Protein AF-A0A7M1WCB2-F1 (afdb_monomer)

Foldseek 3Di:
DLVVQVQAPAQAFAEEEAELCFLVPCVVSNVRRHPHAYEYEEQPPVSLVNCCVVCVRHHYDNFAEALAWDKAKWWQKVVNLQIARQPDFDDDPVPVVMDTPDIDITTYHQPVVVPVVDDLVDQAYEYEASHNACQQVSLVSDDLVSVNSHFKYKYKYWPVCRRVDDPCSVVSSQVSCVQSQWHFSDWDDDPTIIITIIGRDVVVNVVVVVVVVVVVVVVVVVVVVVVVVVVVVVVVVVVVVVVVVVVVVVVVVVVVVVVVVVVVVVVVVVVVVVVVVVVVVVVVVVVVVVVVVVVVVVVVVVVVVVVVVVVVVVVVVVVVVVVVVVVVVVVVVVVVVVVVVVVVVVVVVVVVVVVVVVVVVVVVVVVVVVVVVVVVVVVVVVVVVVVVVVVVVVVVVVVVVVVVVVVVVVVVVVVVCVVVVVVVVVVCVVVVVVVVVVVVVVVVVVVPPPVVPVVVPVVPVVVDPPPDDDDDDDDDDDDD

InterPro domains:
  IPR029063 S-adenosyl-L-methionine-dependent methyltransferase superfamily [G3DSA:3.40.50.150] (11-193)
  IPR029063 S-adenosyl-L-methionine-dependent methyltransferase superfamily [SSF53335] (30-191)

Structure (mmCIF, N/CA/C/O backbone):
data_AF-A0A7M1WCB2-F1
#
_entry.id   AF-A0A7M1WCB2-F1
#
loop_
_atom_site.group_PDB
_atom_site.id
_atom_site.type_symbol
_atom_site.label_atom_id
_atom_site.label_alt_id
_atom_site.label_comp_id
_atom_site.label_asym_id
_atom_site.label_entity_id
_atom_site.label_seq_id
_atom_site.pdbx_PDB_ins_code
_atom_site.Cartn_x
_atom_site.Cartn_y
_atom_site.Cartn_z
_atom_site.occupancy
_atom_site.B_iso_or_equiv
_atom_site.auth_seq_id
_atom_site.auth_comp_id
_atom_site.auth_asym_id
_atom_site.auth_atom_id
_atom_site.pdbx_PDB_model_num
ATOM 1 N N . MET A 1 1 ? 41.230 10.958 -43.600 1.00 83.69 1 MET A N 1
ATOM 2 C CA . MET A 1 1 ? 41.034 9.611 -44.200 1.00 83.69 1 MET A CA 1
ATOM 3 C C . MET A 1 1 ? 42.133 8.576 -43.927 1.00 83.69 1 MET A C 1
ATOM 5 O O . MET A 1 1 ? 41.830 7.636 -43.214 1.00 83.69 1 MET A O 1
ATOM 9 N N . LYS A 1 2 ? 43.379 8.655 -44.444 1.00 84.19 2 LYS A N 1
ATOM 10 C CA . LYS A 1 2 ? 44.342 7.519 -44.316 1.00 84.19 2 LYS A CA 1
ATOM 11 C C . LYS A 1 2 ? 44.628 7.072 -42.867 1.00 84.19 2 LYS A C 1
ATOM 13 O O . LYS A 1 2 ? 44.807 5.882 -42.641 1.00 84.19 2 LYS A O 1
ATOM 18 N N . SER A 1 3 ? 44.628 7.998 -41.902 1.00 86.44 3 SER A N 1
ATOM 19 C CA . SER A 1 3 ? 44.681 7.669 -40.465 1.00 86.44 3 SER A CA 1
ATOM 20 C C . SER A 1 3 ? 43.478 6.818 -40.032 1.00 86.44 3 SER A C 1
ATOM 22 O O . SER A 1 3 ? 43.661 5.730 -39.499 1.00 86.44 3 SER A O 1
ATOM 24 N N . LEU A 1 4 ? 42.261 7.261 -40.366 1.00 86.50 4 LEU A N 1
ATOM 25 C CA . LEU A 1 4 ? 40.998 6.566 -40.085 1.00 86.50 4 LEU A CA 1
ATOM 26 C C . LEU A 1 4 ? 40.966 5.147 -40.662 1.00 86.50 4 LEU A C 1
ATOM 28 O O . LEU A 1 4 ? 40.614 4.217 -39.951 1.00 86.50 4 LEU A O 1
ATOM 32 N N . LEU A 1 5 ? 41.375 4.964 -41.923 1.00 87.50 5 LEU A N 1
ATOM 33 C CA . LEU A 1 5 ? 41.388 3.645 -42.572 1.00 87.50 5 LEU A CA 1
ATOM 34 C C . LEU A 1 5 ? 42.334 2.670 -41.851 1.00 87.50 5 LEU A C 1
ATOM 36 O O . LEU A 1 5 ? 41.931 1.558 -41.534 1.00 87.50 5 LEU A O 1
ATOM 40 N N . ASN A 1 6 ? 43.533 3.125 -41.460 1.00 87.19 6 ASN A N 1
ATOM 41 C CA . ASN A 1 6 ? 44.453 2.339 -40.623 1.00 87.19 6 ASN A CA 1
ATOM 42 C C . ASN A 1 6 ? 43.864 1.952 -39.243 1.00 87.19 6 ASN A C 1
ATOM 44 O O . ASN A 1 6 ? 44.466 1.139 -38.543 1.00 87.19 6 ASN A O 1
ATOM 48 N N . ARG A 1 7 ? 42.756 2.581 -38.823 1.00 86.50 7 ARG A N 1
ATOM 49 C CA . ARG A 1 7 ? 42.059 2.381 -37.542 1.00 86.50 7 ARG A CA 1
ATOM 50 C C . ARG A 1 7 ? 40.717 1.654 -37.703 1.00 86.50 7 ARG A C 1
ATOM 52 O O . ARG A 1 7 ? 40.064 1.394 -36.699 1.00 86.50 7 ARG A O 1
ATOM 59 N N . THR A 1 8 ? 40.289 1.309 -38.922 1.00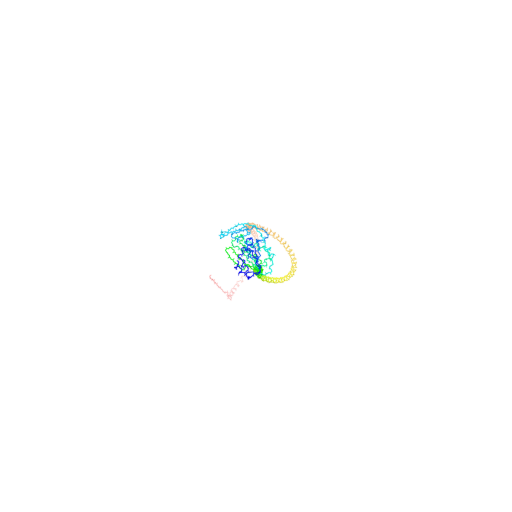 85.88 8 THR A N 1
ATOM 60 C CA . THR A 1 8 ? 39.124 0.429 -39.105 1.00 85.88 8 THR A CA 1
ATOM 61 C C . THR A 1 8 ? 39.501 -1.040 -38.872 1.00 85.88 8 THR A C 1
ATOM 63 O O . THR A 1 8 ? 40.645 -1.404 -39.145 1.00 85.88 8 THR A O 1
ATOM 66 N N . PRO A 1 9 ? 38.580 -1.900 -38.392 1.00 78.56 9 PRO A N 1
ATOM 67 C CA . PRO A 1 9 ? 38.897 -3.304 -38.104 1.00 78.56 9 PRO A CA 1
ATOM 68 C C . PRO A 1 9 ? 39.195 -4.140 -39.359 1.00 78.56 9 PRO A C 1
ATOM 70 O O . PRO A 1 9 ? 39.962 -5.099 -39.280 1.00 78.56 9 PRO A O 1
ATOM 73 N N . GLU A 1 10 ? 38.634 -3.772 -40.516 1.00 80.06 10 GLU A N 1
ATOM 74 C CA . GLU A 1 10 ? 38.854 -4.485 -41.776 1.00 80.06 10 GLU A CA 1
ATOM 75 C C . GLU A 1 10 ? 40.090 -3.982 -42.522 1.00 80.06 10 GLU A C 1
ATOM 77 O O . GLU A 1 10 ? 40.258 -2.785 -42.742 1.00 80.06 10 GLU A O 1
ATOM 82 N N . ASN A 1 11 ? 40.930 -4.914 -42.983 1.00 78.81 11 ASN A N 1
ATOM 83 C CA . ASN A 1 11 ? 42.156 -4.598 -43.731 1.00 78.81 11 ASN A CA 1
ATOM 84 C C . ASN A 1 11 ? 41.878 -4.104 -45.164 1.00 78.81 11 ASN A C 1
ATOM 86 O O . ASN A 1 11 ? 42.729 -3.442 -45.757 1.00 78.81 11 ASN A O 1
ATOM 90 N N . LYS A 1 12 ? 40.717 -4.460 -45.727 1.00 88.00 12 LYS A N 1
ATOM 91 C CA . LYS A 1 12 ? 40.179 -3.985 -47.007 1.00 88.00 12 LYS A CA 1
ATOM 92 C C . LYS A 1 12 ? 38.664 -4.168 -47.041 1.00 88.00 12 LYS A C 1
ATOM 94 O O . LYS A 1 12 ? 38.142 -5.105 -46.448 1.00 88.00 12 LYS A O 1
ATOM 99 N N . TYR A 1 13 ? 38.000 -3.327 -47.821 1.00 91.88 13 TYR A N 1
ATOM 100 C CA . TYR A 1 13 ? 36.584 -3.418 -48.156 1.00 91.88 13 TYR A CA 1
ATOM 101 C C . TYR A 1 13 ? 36.382 -3.972 -49.569 1.00 91.88 13 TYR A C 1
ATOM 103 O O . TYR A 1 13 ? 37.274 -3.920 -50.417 1.00 91.88 13 TYR A O 1
ATOM 111 N N . ALA A 1 14 ? 35.193 -4.493 -49.839 1.00 91.69 14 ALA A N 1
ATOM 112 C CA . ALA A 1 14 ? 34.794 -4.913 -51.174 1.00 91.69 14 ALA A CA 1
ATOM 113 C C . ALA A 1 14 ? 34.243 -3.737 -51.995 1.00 91.69 14 ALA A C 1
ATOM 115 O O . ALA A 1 14 ? 34.593 -3.594 -53.163 1.00 91.69 14 ALA A O 1
ATOM 116 N N . ASN A 1 15 ? 33.451 -2.852 -51.382 1.00 93.31 15 ASN A N 1
ATOM 117 C CA . ASN A 1 15 ? 33.035 -1.587 -51.988 1.00 93.31 15 ASN A CA 1
ATOM 118 C C . ASN A 1 15 ? 33.140 -0.432 -50.982 1.00 93.31 15 ASN A C 1
ATOM 120 O O . ASN A 1 15 ? 32.948 -0.614 -49.776 1.00 93.31 15 ASN A O 1
ATOM 124 N N . ILE A 1 16 ? 33.408 0.770 -51.496 1.00 95.19 16 ILE A N 1
ATOM 125 C CA . ILE A 1 16 ? 33.464 2.018 -50.729 1.00 95.19 16 ILE A CA 1
ATOM 126 C C . ILE A 1 16 ? 32.506 3.035 -51.356 1.00 95.19 16 ILE A C 1
ATOM 128 O O . ILE A 1 16 ? 32.664 3.400 -52.521 1.00 95.19 16 ILE A O 1
ATOM 132 N N . VAL A 1 17 ? 31.567 3.551 -50.565 1.00 96.12 17 VAL A N 1
ATOM 133 C CA . VAL A 1 17 ? 30.738 4.716 -50.908 1.00 96.12 17 VAL A CA 1
ATOM 134 C C . VAL A 1 17 ? 31.253 5.923 -50.126 1.00 96.12 17 VAL A C 1
ATOM 136 O O . VAL A 1 17 ? 31.376 5.840 -48.910 1.00 96.12 17 VAL A O 1
ATOM 139 N N . TYR A 1 18 ? 31.543 7.045 -50.789 1.00 96.56 18 TYR A N 1
ATOM 140 C CA . TYR A 1 18 ? 32.003 8.278 -50.134 1.00 96.56 18 TYR A CA 1
ATOM 141 C C . TYR A 1 18 ? 31.207 9.501 -50.599 1.00 96.56 18 TYR A C 1
ATOM 143 O O . TYR A 1 18 ? 31.351 9.965 -51.734 1.00 96.56 18 TYR A O 1
ATOM 151 N N . ALA A 1 19 ? 30.376 10.034 -49.705 1.00 96.06 19 ALA A N 1
ATOM 152 C CA . ALA A 1 19 ? 29.659 11.287 -49.895 1.00 96.06 19 ALA A CA 1
ATOM 153 C C . ALA A 1 19 ? 30.433 12.460 -49.275 1.00 96.06 19 ALA A C 1
ATOM 155 O O . ALA A 1 19 ? 30.872 12.370 -48.127 1.00 96.06 19 ALA A O 1
ATOM 156 N N . GLY A 1 20 ? 30.596 13.546 -50.035 1.00 93.44 20 GLY A N 1
ATOM 157 C CA . GLY A 1 20 ? 31.467 14.668 -49.663 1.00 93.44 20 GLY A CA 1
ATOM 158 C C . GLY A 1 20 ? 32.949 14.401 -49.953 1.00 93.44 20 GLY A C 1
ATOM 159 O O . GLY A 1 20 ? 33.817 14.706 -49.139 1.00 93.44 20 GLY A O 1
ATOM 160 N N . VAL A 1 21 ? 33.258 13.792 -51.105 1.00 93.00 21 VAL A N 1
ATOM 161 C CA . VAL A 1 21 ? 34.646 13.492 -51.518 1.00 93.00 21 VAL A CA 1
ATOM 162 C C . VAL A 1 21 ? 35.454 14.749 -51.889 1.00 93.00 21 VAL A C 1
ATOM 164 O O . VAL A 1 21 ? 36.690 14.706 -51.951 1.00 93.00 21 VAL A O 1
ATOM 167 N N . GLY A 1 22 ? 34.779 15.869 -52.163 1.00 90.31 22 GLY A N 1
ATOM 168 C CA . GLY A 1 22 ? 35.385 17.121 -52.586 1.00 90.31 22 GLY A CA 1
ATOM 169 C C . GLY A 1 22 ? 36.296 16.921 -53.795 1.00 90.31 22 GLY A C 1
ATOM 170 O O . GLY A 1 22 ? 35.914 16.353 -54.817 1.00 90.31 22 GLY A O 1
ATOM 171 N N . LYS A 1 23 ? 37.549 17.369 -53.673 1.00 88.94 23 LYS A N 1
ATOM 172 C CA . LYS A 1 23 ? 38.548 17.339 -54.757 1.00 88.94 23 LYS A CA 1
ATOM 173 C C . LYS A 1 23 ? 39.248 15.989 -54.945 1.00 88.94 23 LYS A C 1
ATOM 175 O O . LYS A 1 23 ? 40.128 15.892 -55.795 1.00 88.94 23 LYS A O 1
ATOM 180 N N . GLY A 1 24 ? 38.874 14.953 -54.189 1.00 87.69 24 GLY A N 1
ATOM 181 C CA . GLY A 1 24 ? 39.458 13.613 -54.330 1.00 87.69 24 GLY A CA 1
ATOM 182 C C . GLY A 1 24 ? 40.761 13.376 -53.578 1.00 87.69 24 GLY A C 1
ATOM 183 O O . GLY A 1 24 ? 41.376 12.333 -53.772 1.00 87.69 24 GLY A O 1
ATOM 184 N N . GLU A 1 25 ? 41.171 14.289 -52.697 1.00 87.94 25 GLU A N 1
ATOM 185 C CA . GLU A 1 25 ? 42.447 14.236 -51.959 1.00 87.94 25 GLU A CA 1
ATOM 186 C C . GLU A 1 25 ? 42.643 12.919 -51.175 1.00 87.94 25 GLU A C 1
ATOM 188 O O . GLU A 1 25 ? 43.765 12.468 -50.954 1.00 87.94 25 GLU A O 1
ATOM 193 N N . ASN A 1 26 ? 41.537 12.260 -50.816 1.00 88.94 26 ASN A N 1
ATOM 194 C CA . ASN A 1 26 ? 41.500 10.987 -50.103 1.00 88.94 26 ASN A CA 1
ATOM 195 C C . ASN A 1 26 ? 41.405 9.732 -51.008 1.00 88.94 26 ASN A C 1
ATOM 197 O O . ASN A 1 26 ? 41.529 8.620 -50.494 1.00 88.94 26 ASN A O 1
ATOM 201 N N . LEU A 1 27 ? 41.194 9.850 -52.328 1.00 90.56 27 LEU A N 1
ATOM 202 C CA . LEU A 1 27 ? 40.905 8.693 -53.199 1.00 90.56 27 LEU A CA 1
ATOM 203 C C . LEU A 1 27 ? 42.080 7.724 -53.343 1.00 90.56 27 LEU A C 1
ATOM 205 O O . LEU A 1 27 ? 41.883 6.516 -53.244 1.00 90.56 27 LEU A O 1
ATOM 209 N N . GLU A 1 28 ? 43.306 8.227 -53.484 1.00 90.12 28 GLU A N 1
ATOM 210 C CA . GLU A 1 28 ? 44.510 7.379 -53.516 1.00 90.12 28 GLU A CA 1
ATOM 211 C C . GLU A 1 28 ? 44.771 6.664 -52.176 1.00 90.12 28 GLU A C 1
ATOM 213 O O . GLU A 1 28 ? 45.476 5.658 -52.139 1.00 90.12 28 GLU A O 1
ATOM 218 N N . ALA A 1 29 ? 44.171 7.125 -51.070 1.00 90.06 29 ALA A N 1
ATOM 219 C CA . ALA A 1 29 ? 44.129 6.346 -49.835 1.00 90.06 29 ALA A CA 1
ATOM 220 C C . ALA A 1 29 ? 43.054 5.250 -49.909 1.00 90.06 29 ALA A C 1
ATOM 222 O O . ALA A 1 29 ? 43.364 4.096 -49.634 1.00 90.06 29 ALA A O 1
ATOM 223 N N . LEU A 1 30 ? 41.825 5.579 -50.325 1.00 91.50 30 LEU A N 1
ATOM 224 C CA . LEU A 1 30 ? 40.706 4.626 -50.408 1.00 91.50 30 LEU A CA 1
ATOM 225 C C . LEU A 1 30 ? 40.992 3.460 -51.376 1.00 91.50 30 LEU A C 1
ATOM 227 O O . LEU A 1 30 ? 40.665 2.319 -51.064 1.00 91.50 30 LEU A O 1
ATOM 231 N N . LYS A 1 31 ? 41.703 3.709 -52.484 1.00 91.44 31 LYS A N 1
ATOM 232 C CA . LYS A 1 31 ? 42.177 2.677 -53.431 1.00 91.44 31 LYS A CA 1
ATOM 233 C C . LYS A 1 31 ? 43.058 1.592 -52.810 1.00 91.44 31 LYS A C 1
ATOM 235 O O . LYS A 1 31 ? 43.075 0.472 -53.306 1.00 91.44 31 LYS A O 1
ATOM 240 N N . LEU A 1 32 ? 43.795 1.901 -51.741 1.00 91.25 32 LEU A N 1
ATOM 241 C CA . LEU A 1 32 ? 44.626 0.914 -51.038 1.00 91.25 32 LEU A CA 1
ATOM 242 C C . LEU A 1 32 ? 43.799 0.004 -50.113 1.00 91.25 32 LEU A C 1
ATOM 244 O O . LEU A 1 32 ? 44.285 -1.053 -49.716 1.00 91.25 32 LEU A O 1
ATOM 248 N N . TRP A 1 33 ? 42.566 0.413 -49.794 1.00 90.44 33 TRP A N 1
ATOM 249 C CA . TRP A 1 33 ? 41.659 -0.219 -48.831 1.00 90.44 33 TRP A CA 1
ATOM 250 C C . TRP A 1 33 ? 40.388 -0.784 -49.486 1.00 90.44 33 TRP A C 1
ATOM 252 O O . TRP A 1 33 ? 39.437 -1.102 -48.779 1.00 90.44 33 TRP A O 1
ATOM 262 N N . THR A 1 34 ? 40.362 -0.948 -50.813 1.00 89.69 34 THR A N 1
ATOM 263 C CA . THR A 1 34 ? 39.289 -1.651 -51.537 1.00 89.69 34 THR A CA 1
ATOM 264 C C . THR A 1 34 ? 39.845 -2.742 -52.457 1.00 89.69 34 THR A C 1
ATOM 266 O O . THR A 1 34 ? 40.993 -2.659 -52.903 1.00 89.69 34 THR A O 1
ATOM 269 N N . GLU A 1 35 ? 39.040 -3.762 -52.754 1.00 86.31 35 GLU A N 1
ATOM 270 C CA . GLU A 1 35 ? 39.272 -4.709 -53.863 1.00 86.31 35 GLU A CA 1
ATOM 271 C C . GLU A 1 35 ? 38.233 -4.595 -54.992 1.00 86.31 35 GLU A C 1
ATOM 273 O O . GLU A 1 35 ? 38.437 -5.163 -56.064 1.00 86.31 35 GLU A O 1
ATOM 278 N N . GLY A 1 36 ? 37.158 -3.831 -54.780 1.00 87.25 36 GLY A N 1
ATOM 279 C CA . GLY A 1 36 ? 36.105 -3.565 -55.760 1.00 87.25 36 GLY A CA 1
ATOM 280 C C . GLY A 1 36 ? 35.774 -2.075 -55.867 1.00 87.25 36 GLY A C 1
ATOM 281 O O . GLY A 1 36 ? 36.668 -1.224 -55.879 1.00 87.25 36 GLY A O 1
ATOM 282 N N . ASN A 1 37 ? 34.491 -1.739 -56.013 1.00 90.75 37 ASN A N 1
ATOM 283 C CA . ASN A 1 37 ? 34.085 -0.427 -56.517 1.00 90.75 37 ASN A CA 1
ATOM 284 C C . ASN A 1 37 ? 34.327 0.706 -55.509 1.00 90.75 37 ASN A C 1
ATOM 286 O O . ASN A 1 37 ? 34.025 0.581 -54.322 1.00 90.75 37 ASN A O 1
ATOM 290 N N . ILE A 1 38 ? 34.775 1.859 -56.013 1.00 94.62 38 ILE A N 1
ATOM 291 C CA . ILE A 1 38 ? 34.634 3.139 -55.313 1.00 94.62 38 ILE A CA 1
ATOM 292 C C . ILE A 1 38 ? 33.509 3.919 -55.993 1.00 94.62 38 ILE A C 1
ATOM 294 O O . ILE A 1 38 ? 33.492 4.094 -57.215 1.00 94.62 38 ILE A O 1
ATOM 298 N N . ILE A 1 39 ? 32.575 4.395 -55.181 1.00 95.19 39 ILE A N 1
ATOM 299 C CA . ILE A 1 39 ? 31.424 5.204 -55.568 1.00 95.19 39 ILE A CA 1
ATOM 300 C C . ILE A 1 39 ? 31.559 6.522 -54.813 1.00 95.19 39 ILE A C 1
ATOM 302 O O . ILE A 1 39 ? 31.762 6.512 -53.599 1.00 95.19 39 ILE A O 1
ATOM 306 N N . THR A 1 40 ? 31.456 7.662 -55.494 1.00 95.81 40 THR A N 1
ATOM 307 C CA . THR A 1 40 ? 31.511 8.963 -54.809 1.00 95.81 40 THR A CA 1
ATOM 308 C C . THR A 1 40 ? 30.333 9.845 -55.159 1.00 95.81 40 THR A C 1
ATOM 310 O O . THR A 1 40 ? 29.866 9.839 -56.298 1.00 95.81 40 THR A O 1
ATOM 313 N N . ILE A 1 41 ? 29.914 10.660 -54.198 1.00 95.88 41 ILE A N 1
ATOM 314 C CA . ILE A 1 41 ? 28.772 11.564 -54.312 1.00 95.88 41 ILE A CA 1
ATOM 315 C C . ILE A 1 41 ? 29.254 12.959 -53.910 1.00 95.88 41 ILE A C 1
ATOM 317 O O . ILE A 1 41 ? 29.714 13.146 -52.782 1.00 95.88 41 ILE A O 1
ATOM 321 N N . ASP A 1 42 ? 29.210 13.917 -54.836 1.00 94.94 42 ASP A N 1
ATOM 322 C CA . ASP A 1 42 ? 29.576 15.311 -54.560 1.00 94.94 42 ASP A CA 1
ATOM 323 C C . ASP A 1 42 ? 28.887 16.282 -55.543 1.00 94.94 42 ASP A C 1
ATOM 325 O O . ASP A 1 42 ? 28.973 16.061 -56.758 1.00 94.94 42 ASP A O 1
ATOM 329 N N . PRO A 1 43 ? 28.230 17.360 -55.072 1.00 94.81 43 PRO A N 1
ATOM 330 C CA . PRO A 1 43 ? 27.548 18.318 -55.943 1.00 94.81 43 PRO A CA 1
ATOM 331 C C . PRO A 1 43 ? 28.499 19.250 -56.708 1.00 94.81 43 PRO A C 1
ATOM 333 O O . PRO A 1 43 ? 28.083 19.871 -57.687 1.00 94.81 43 PRO A O 1
ATOM 336 N N . ASN A 1 44 ? 29.772 19.375 -56.312 1.00 91.50 44 ASN A N 1
ATOM 337 C CA . ASN A 1 44 ? 30.704 20.307 -56.941 1.00 91.50 44 ASN A CA 1
ATOM 338 C C . ASN A 1 44 ? 31.060 19.841 -58.363 1.00 91.50 44 ASN A C 1
ATOM 340 O O . ASN A 1 44 ? 31.958 19.024 -58.584 1.00 91.50 44 ASN A O 1
ATOM 344 N N . ILE A 1 45 ? 30.377 20.418 -59.355 1.00 89.69 45 ILE A N 1
ATOM 345 C CA . ILE A 1 45 ? 30.541 20.114 -60.783 1.00 89.69 45 ILE A CA 1
ATOM 346 C C . ILE A 1 45 ? 32.006 20.243 -61.233 1.00 89.69 45 ILE A C 1
ATOM 348 O O . ILE A 1 45 ? 32.457 19.464 -62.074 1.00 89.69 45 ILE A O 1
ATOM 352 N N . GLN A 1 46 ? 32.781 21.189 -60.689 1.00 88.00 46 GLN A N 1
ATOM 353 C CA . GLN A 1 46 ? 34.186 21.366 -61.073 1.00 88.00 46 GLN A CA 1
ATOM 354 C C . GLN A 1 46 ? 35.064 20.240 -60.518 1.00 88.00 46 GLN A C 1
ATOM 356 O O . GLN A 1 46 ? 35.845 19.649 -61.268 1.00 88.00 46 GLN A O 1
ATOM 361 N N . ALA A 1 47 ? 34.890 19.899 -59.239 1.00 88.19 47 ALA A N 1
ATOM 362 C CA . ALA A 1 47 ? 35.591 18.789 -58.606 1.00 88.19 47 ALA A CA 1
ATOM 363 C C . ALA A 1 47 ? 35.205 17.447 -59.249 1.00 88.19 47 ALA A C 1
ATOM 365 O O . ALA A 1 47 ? 36.080 16.708 -59.689 1.00 88.19 47 ALA A O 1
ATOM 366 N N . SER A 1 48 ? 33.910 17.179 -59.436 1.00 88.75 48 SER A N 1
ATOM 367 C CA . SER A 1 48 ? 33.400 15.956 -60.068 1.00 88.75 48 SER A CA 1
ATOM 368 C C . SER A 1 48 ? 33.901 15.776 -61.515 1.00 88.75 48 SER A C 1
ATOM 370 O O . SER A 1 48 ? 34.220 14.662 -61.931 1.00 88.75 48 SER A O 1
ATOM 372 N N . ASN A 1 49 ? 34.068 16.861 -62.284 1.00 90.19 49 ASN A N 1
ATOM 373 C CA . ASN A 1 49 ? 34.683 16.807 -63.620 1.00 90.19 49 ASN A CA 1
ATOM 374 C C . ASN A 1 49 ? 36.208 16.603 -63.601 1.00 90.19 49 ASN A C 1
ATOM 376 O O . ASN A 1 49 ? 36.752 16.045 -64.555 1.00 90.19 49 ASN A O 1
ATOM 380 N N . LEU A 1 50 ? 36.909 17.060 -62.561 1.00 89.94 50 LEU A N 1
ATOM 381 C CA . LEU A 1 50 ? 38.338 16.797 -62.364 1.00 89.94 50 LEU A CA 1
ATOM 382 C C . LEU A 1 50 ? 38.554 15.330 -61.962 1.00 89.94 50 LEU A C 1
ATOM 384 O O . LEU A 1 50 ? 39.352 14.630 -62.583 1.00 89.94 50 LEU A O 1
ATOM 388 N N . LEU A 1 51 ? 37.757 14.849 -61.008 1.00 90.62 51 LEU A N 1
ATOM 389 C CA . LEU A 1 51 ? 37.683 13.461 -60.562 1.00 90.62 51 LEU A CA 1
ATOM 390 C C . LEU A 1 51 ? 37.502 12.485 -61.735 1.00 90.62 51 LEU A C 1
ATOM 392 O O . LEU A 1 51 ? 38.388 11.673 -61.995 1.00 90.62 51 LEU A O 1
ATOM 396 N N . LYS A 1 52 ? 36.445 12.664 -62.542 1.00 91.69 52 LYS A N 1
ATOM 397 C CA . LYS A 1 52 ? 36.140 11.841 -63.735 1.00 91.69 52 LYS A CA 1
ATOM 398 C C . LYS A 1 52 ? 37.255 11.796 -64.795 1.00 91.69 52 LYS A C 1
ATOM 400 O O . LYS A 1 52 ? 37.225 10.926 -65.661 1.00 91.69 52 LYS A O 1
ATOM 405 N N . ARG A 1 53 ? 38.225 12.722 -64.764 1.00 90.75 53 ARG A N 1
ATOM 406 C CA . ARG A 1 53 ? 39.387 12.746 -65.677 1.00 90.75 53 ARG A CA 1
ATOM 407 C C . ARG A 1 53 ? 40.620 12.050 -65.108 1.00 90.75 53 ARG A C 1
ATOM 409 O O . ARG A 1 53 ? 41.401 11.510 -65.886 1.00 90.75 53 ARG A O 1
ATOM 416 N N . HIS A 1 54 ? 40.819 12.096 -63.792 1.00 91.25 54 HIS A N 1
ATOM 417 C CA . HIS A 1 54 ? 41.979 11.489 -63.131 1.00 91.25 54 HIS A CA 1
ATOM 418 C C . HIS A 1 54 ? 41.710 10.066 -62.631 1.00 91.25 54 HIS A C 1
ATOM 420 O O . HIS A 1 54 ? 42.653 9.283 -62.520 1.00 91.25 54 HIS A O 1
ATOM 426 N N . HIS A 1 55 ? 40.446 9.734 -62.360 1.00 91.75 55 HIS A N 1
ATOM 427 C CA . HIS A 1 55 ? 40.007 8.462 -61.787 1.00 91.75 55 HIS A CA 1
ATOM 428 C C . HIS A 1 55 ? 38.794 7.885 -62.552 1.00 91.75 55 HIS A C 1
ATOM 430 O O . HIS A 1 55 ? 37.728 7.696 -61.967 1.00 91.75 55 HIS A O 1
ATOM 436 N N . PRO A 1 56 ? 38.900 7.635 -63.876 1.00 90.75 56 PRO A N 1
ATOM 437 C CA . PRO A 1 56 ? 37.796 7.104 -64.688 1.00 90.75 56 PRO A CA 1
ATOM 438 C C . PRO A 1 56 ? 37.284 5.723 -64.232 1.00 90.75 56 PRO A C 1
ATOM 440 O O . PRO A 1 56 ? 36.204 5.308 -64.643 1.00 90.75 56 PRO A O 1
ATOM 443 N N . GLU A 1 57 ? 38.042 5.015 -63.394 1.00 90.50 57 GLU A N 1
ATOM 444 C CA . GLU A 1 57 ? 37.664 3.767 -62.725 1.00 90.50 57 GLU A CA 1
ATOM 445 C C . GLU A 1 57 ? 36.679 3.937 -61.548 1.00 90.50 57 GLU A C 1
ATOM 447 O O . GLU A 1 57 ? 36.156 2.945 -61.047 1.00 90.50 57 GLU A O 1
ATOM 452 N N . VAL A 1 58 ? 36.417 5.169 -61.096 1.00 93.00 58 VAL A N 1
ATOM 453 C CA . VAL A 1 58 ? 35.563 5.474 -59.935 1.00 93.00 58 VAL A CA 1
ATOM 454 C C . VAL A 1 58 ? 34.195 6.002 -60.394 1.00 93.00 58 VAL A C 1
ATOM 456 O O . VAL A 1 58 ? 34.101 6.915 -61.219 1.00 93.00 58 VAL A O 1
ATOM 459 N N . LYS A 1 59 ? 33.093 5.457 -59.851 1.00 93.12 59 LYS A N 1
ATOM 460 C CA . LYS A 1 59 ? 31.727 5.856 -60.246 1.00 93.12 59 LYS A CA 1
ATOM 461 C C . LYS A 1 59 ? 31.307 7.133 -59.505 1.00 93.12 59 LYS A C 1
ATOM 463 O O . LYS A 1 59 ? 30.794 7.098 -58.389 1.00 93.12 59 LYS A O 1
ATOM 468 N N . HIS A 1 60 ? 31.557 8.274 -60.147 1.00 93.69 60 HIS A N 1
ATOM 469 C CA . HIS A 1 60 ? 31.313 9.615 -59.610 1.00 93.69 60 HIS A CA 1
ATOM 470 C C . HIS A 1 60 ? 29.911 10.166 -59.961 1.00 93.69 60 HIS A C 1
ATOM 472 O O . HIS A 1 60 ? 29.661 10.571 -61.104 1.00 93.69 60 HIS A O 1
ATOM 478 N N . TYR A 1 61 ? 29.024 10.276 -58.971 1.00 94.44 61 TYR A N 1
ATOM 479 C CA . TYR A 1 61 ? 27.763 11.020 -59.068 1.00 94.44 61 TYR A CA 1
ATOM 480 C C . TYR A 1 61 ? 27.991 12.515 -58.783 1.00 94.44 61 TYR A C 1
ATOM 482 O O . TYR A 1 61 ? 28.751 12.874 -57.884 1.00 94.44 61 TYR A O 1
ATOM 490 N N . THR A 1 62 ? 27.349 13.387 -59.568 1.00 95.56 62 THR A N 1
ATOM 491 C CA . THR A 1 62 ? 27.469 14.857 -59.465 1.00 95.56 62 THR A CA 1
ATOM 492 C C . THR A 1 62 ? 26.178 15.451 -58.896 1.00 95.56 62 THR A C 1
ATOM 494 O O . THR A 1 62 ? 25.464 16.166 -59.589 1.00 95.56 62 THR A O 1
ATOM 497 N N . VAL A 1 63 ? 25.844 15.062 -57.665 1.00 95.81 63 VAL A N 1
ATOM 498 C CA . VAL A 1 63 ? 24.594 15.399 -56.958 1.00 95.81 63 VAL A CA 1
ATOM 499 C C . VAL A 1 63 ? 24.901 15.650 -55.482 1.00 95.81 63 VAL A C 1
ATOM 501 O O . VAL A 1 63 ? 25.891 15.122 -54.967 1.00 95.81 63 VAL A O 1
ATOM 504 N N . ALA A 1 64 ? 24.059 16.415 -54.788 1.00 95.62 64 ALA A N 1
ATOM 505 C CA . ALA A 1 64 ? 24.114 16.485 -53.329 1.00 95.62 64 ALA A CA 1
ATOM 506 C C . ALA A 1 64 ? 23.370 15.294 -52.701 1.00 95.62 64 ALA A C 1
ATOM 508 O O . ALA A 1 64 ? 22.403 14.783 -53.269 1.00 95.62 64 ALA A O 1
ATOM 509 N N . LEU A 1 65 ? 23.820 14.858 -51.522 1.00 95.81 65 LEU A N 1
ATOM 510 C CA . LEU A 1 65 ? 23.168 13.789 -50.767 1.00 95.81 65 LEU A CA 1
ATOM 511 C C . LEU A 1 65 ? 22.132 14.381 -49.806 1.00 95.81 65 LEU A C 1
ATOM 513 O O . LEU A 1 65 ? 22.449 15.286 -49.036 1.00 95.81 65 LEU A O 1
ATOM 517 N N . SER A 1 66 ? 20.907 13.868 -49.858 1.00 95.31 66 SER A N 1
ATOM 518 C CA . SER A 1 66 ? 19.740 14.408 -49.154 1.00 95.31 66 SER A CA 1
ATOM 519 C C . SER A 1 66 ? 18.867 13.296 -48.555 1.00 95.31 66 SER A C 1
ATOM 521 O O . SER A 1 66 ? 19.127 12.102 -48.720 1.00 95.31 66 SER A O 1
ATOM 523 N N . VAL A 1 67 ? 17.799 13.690 -47.856 1.00 93.75 67 VAL A N 1
ATOM 524 C CA . VAL A 1 67 ? 16.725 12.776 -47.423 1.00 93.75 67 VAL A CA 1
ATOM 525 C C . VAL A 1 67 ? 15.906 12.286 -48.624 1.00 93.75 67 VAL A C 1
ATOM 527 O O . VAL A 1 67 ? 15.598 11.100 -48.705 1.00 93.75 67 VAL A O 1
ATOM 530 N N . GLU A 1 68 ? 15.597 13.180 -49.570 1.00 92.88 68 GLU A N 1
ATOM 531 C CA . GLU A 1 68 ? 14.709 12.929 -50.714 1.00 92.88 68 GLU A CA 1
ATOM 532 C C . GLU A 1 68 ? 15.336 13.376 -52.047 1.00 92.88 68 GLU A C 1
ATOM 534 O O . GLU A 1 68 ? 16.100 14.346 -52.105 1.00 92.88 68 GLU A O 1
ATOM 539 N N . ASP A 1 69 ? 14.996 12.666 -53.123 1.00 95.81 69 ASP A N 1
ATOM 540 C CA . ASP A 1 69 ? 15.368 12.991 -54.503 1.00 95.81 69 ASP A CA 1
ATOM 541 C C . ASP A 1 69 ? 14.664 14.268 -54.993 1.00 95.81 69 ASP A C 1
ATOM 543 O O . ASP A 1 69 ? 13.452 14.412 -54.832 1.00 95.81 69 ASP A O 1
ATOM 547 N N . GLY A 1 70 ? 15.398 15.180 -55.638 1.00 96.00 70 GLY A N 1
ATOM 548 C CA . GLY A 1 70 ? 14.835 16.442 -56.119 1.00 96.00 70 GLY A CA 1
ATOM 549 C C . GLY A 1 70 ? 15.881 17.472 -56.543 1.00 96.00 70 GLY A C 1
ATOM 550 O O . GLY A 1 70 ? 16.907 17.139 -57.134 1.00 96.00 70 GLY A O 1
ATOM 551 N N . GLU A 1 71 ? 15.592 18.737 -56.251 1.00 96.31 71 GLU A N 1
ATOM 552 C CA . GLU A 1 71 ? 16.458 19.892 -56.495 1.00 96.31 71 GLU A CA 1
ATOM 553 C C . GLU A 1 71 ? 16.376 20.813 -55.267 1.00 96.31 71 GLU A C 1
ATOM 555 O O . GLU A 1 71 ? 15.278 21.063 -54.761 1.00 96.31 71 GLU A O 1
ATOM 560 N N . GLN A 1 72 ? 17.518 21.268 -54.745 1.00 96.06 72 GLN A N 1
ATOM 561 C CA . GLN A 1 72 ? 17.596 22.101 -53.533 1.00 96.06 72 GLN A CA 1
ATOM 562 C C . GLN A 1 72 ? 18.686 23.171 -53.667 1.00 96.06 72 GLN A C 1
ATOM 564 O O . GLN A 1 72 ? 19.632 23.011 -54.441 1.00 96.06 72 GLN A O 1
ATOM 569 N N . ASP A 1 73 ? 18.568 24.246 -52.885 1.00 96.25 73 ASP A N 1
ATOM 570 C CA . ASP A 1 73 ? 19.603 25.274 -52.772 1.00 96.25 73 ASP A CA 1
ATOM 571 C C . ASP A 1 73 ? 20.847 24.716 -52.061 1.00 96.25 73 ASP A C 1
ATOM 573 O O . ASP A 1 73 ? 20.792 24.264 -50.917 1.00 96.25 73 ASP A O 1
ATOM 577 N N . PHE A 1 74 ? 21.991 24.779 -52.739 1.00 95.56 74 PHE A N 1
ATOM 578 C CA . PHE A 1 74 ? 23.307 24.465 -52.196 1.00 95.56 74 PHE A CA 1
ATOM 579 C C . PHE A 1 74 ? 24.111 25.747 -51.997 1.00 95.56 74 PHE A C 1
ATOM 581 O O . PHE A 1 74 ? 24.191 26.606 -52.881 1.00 95.56 74 PHE A O 1
ATOM 588 N N . TYR A 1 75 ? 24.720 25.870 -50.824 1.00 95.44 75 TYR A N 1
ATOM 589 C CA . TYR A 1 75 ? 25.413 27.064 -50.368 1.00 95.44 75 TYR A CA 1
ATOM 590 C C . TYR A 1 75 ? 26.920 26.838 -50.513 1.00 95.44 75 TYR A C 1
ATOM 592 O O . TYR A 1 75 ? 27.537 26.124 -49.721 1.00 95.44 75 TYR A O 1
ATOM 600 N N . ASP A 1 76 ? 27.521 27.423 -51.551 1.00 93.06 76 ASP A N 1
ATOM 601 C CA . ASP A 1 76 ? 28.948 27.286 -51.837 1.00 93.06 76 ASP A CA 1
ATOM 602 C C . ASP A 1 76 ? 29.775 28.204 -50.947 1.00 93.06 76 ASP A C 1
ATOM 604 O O . ASP A 1 76 ? 29.743 29.427 -51.103 1.00 93.06 76 ASP A O 1
ATOM 608 N N . TYR A 1 77 ? 30.609 27.633 -50.087 1.00 93.00 77 TYR A N 1
ATOM 609 C CA . TYR A 1 77 ? 31.524 28.400 -49.253 1.00 93.00 77 TYR A CA 1
ATOM 610 C C . TYR A 1 77 ? 32.949 28.457 -49.826 1.00 93.00 77 TYR A C 1
ATOM 612 O O . TYR A 1 77 ? 33.377 27.723 -50.726 1.00 93.00 77 TYR A O 1
ATOM 620 N N . TRP A 1 78 ? 33.716 29.403 -49.298 1.00 89.94 78 TRP A N 1
ATOM 621 C CA . TRP A 1 78 ? 35.166 29.324 -49.229 1.00 89.94 78 TRP A CA 1
ATOM 622 C C . TRP A 1 78 ? 35.567 29.033 -47.775 1.00 89.94 78 TRP A C 1
ATOM 624 O O . TRP A 1 78 ? 35.026 29.702 -46.898 1.00 89.94 78 TRP A O 1
ATOM 634 N N . PRO A 1 79 ? 36.508 28.106 -47.501 1.00 89.75 79 PRO A N 1
ATOM 635 C CA . PRO A 1 79 ? 36.913 27.005 -48.381 1.00 89.75 79 PRO A CA 1
ATOM 636 C C . PRO A 1 79 ? 35.717 26.127 -48.796 1.00 89.75 79 PRO A C 1
ATOM 638 O O . PRO A 1 79 ? 34.705 26.070 -48.107 1.00 89.75 79 PRO A O 1
ATOM 641 N N . GLU A 1 80 ? 35.848 25.427 -49.926 1.00 88.69 80 GLU A N 1
ATOM 642 C CA . GLU A 1 80 ? 34.784 24.560 -50.483 1.00 88.69 80 GLU A CA 1
ATOM 643 C C . GLU A 1 80 ? 34.408 23.388 -49.563 1.00 88.69 80 GLU A C 1
ATOM 645 O O . GLU A 1 80 ? 33.327 22.829 -49.690 1.00 88.69 80 GLU A O 1
ATOM 650 N N . SER A 1 81 ? 35.271 23.042 -48.604 1.00 87.75 81 SER A N 1
ATOM 651 C CA . SER A 1 81 ? 34.996 22.035 -47.576 1.00 87.75 81 SER A CA 1
ATOM 652 C C . SER A 1 81 ? 33.899 22.440 -46.586 1.00 87.75 81 SER A C 1
ATOM 654 O O . SER A 1 81 ? 33.515 21.608 -45.781 1.00 87.75 81 SER A O 1
ATOM 656 N N . LEU A 1 82 ? 33.410 23.686 -46.620 1.00 91.25 82 LEU A N 1
ATOM 657 C CA . LEU A 1 82 ? 32.289 24.167 -45.800 1.00 91.25 82 LEU A CA 1
ATOM 658 C C . LEU A 1 82 ? 30.966 24.256 -46.585 1.00 91.25 82 LEU A C 1
ATOM 660 O O . LEU A 1 82 ? 29.963 24.690 -46.023 1.00 91.25 82 LEU A O 1
ATOM 664 N N . SER A 1 83 ? 30.951 23.905 -47.878 1.00 93.38 83 SER A N 1
ATOM 665 C CA . SER A 1 83 ? 29.732 23.968 -48.692 1.00 93.38 83 SER A CA 1
ATOM 666 C C . SER A 1 83 ? 28.704 22.924 -48.240 1.00 93.38 83 SER A C 1
ATOM 668 O O . SER A 1 83 ? 29.068 21.787 -47.935 1.00 93.38 83 SER A O 1
ATOM 670 N N . THR A 1 84 ? 27.425 23.300 -48.184 1.00 94.69 84 THR A N 1
ATOM 671 C CA . THR A 1 84 ? 26.358 22.498 -47.554 1.00 94.69 84 THR A CA 1
ATOM 672 C C . THR A 1 84 ? 24.983 22.786 -48.174 1.00 94.69 84 THR A C 1
ATOM 674 O O . THR A 1 84 ? 24.800 23.792 -48.855 1.00 94.69 84 THR A O 1
ATOM 677 N N . LEU A 1 85 ? 24.008 21.906 -47.923 1.00 94.88 85 LEU A N 1
ATOM 678 C CA . LEU A 1 85 ? 22.577 22.143 -48.172 1.00 94.88 85 LEU A CA 1
ATOM 679 C C . LEU A 1 85 ? 21.887 22.893 -47.008 1.00 94.88 85 LEU A C 1
ATOM 681 O O . LEU A 1 85 ? 20.711 23.233 -47.111 1.00 94.88 85 LEU A O 1
ATOM 685 N N . ARG A 1 86 ? 22.575 23.144 -45.882 1.00 92.38 86 ARG A N 1
ATOM 686 C CA . ARG A 1 86 ? 22.027 23.955 -44.780 1.00 92.38 86 ARG A CA 1
ATOM 687 C C . ARG A 1 86 ? 21.989 25.436 -45.171 1.00 92.38 86 ARG A C 1
ATOM 689 O O . ARG A 1 86 ? 23.014 26.021 -45.511 1.00 92.38 86 ARG A O 1
ATOM 696 N N . ASP A 1 87 ? 20.817 26.049 -45.025 1.00 87.00 87 ASP A N 1
ATOM 697 C CA . ASP A 1 87 ? 20.562 27.481 -45.242 1.00 87.00 87 ASP A CA 1
ATOM 698 C C . ASP A 1 87 ? 21.258 28.403 -44.222 1.00 87.00 87 ASP A C 1
ATOM 700 O O . ASP A 1 87 ? 21.380 29.614 -44.423 1.00 87.00 87 ASP A O 1
ATOM 704 N N . THR A 1 88 ? 21.715 27.825 -43.111 1.00 84.44 88 THR A N 1
ATOM 705 C CA . THR A 1 88 ? 22.194 28.526 -41.926 1.00 84.44 88 THR A CA 1
ATOM 706 C C . THR A 1 88 ? 23.530 27.948 -41.453 1.00 84.44 88 THR A C 1
ATOM 708 O O . THR A 1 88 ? 23.633 26.798 -41.035 1.00 84.44 88 THR A O 1
ATOM 711 N N . VAL A 1 89 ? 24.583 28.775 -41.496 1.00 88.31 89 VAL A N 1
ATOM 712 C CA . VAL A 1 89 ? 25.959 28.388 -41.134 1.00 88.31 89 VAL A CA 1
ATOM 713 C C . VAL A 1 89 ? 26.555 29.385 -40.137 1.00 88.31 89 VAL A C 1
ATOM 715 O O . VAL A 1 89 ? 26.526 30.596 -40.353 1.00 88.31 89 VAL A O 1
ATOM 718 N N . SER A 1 90 ? 27.102 28.875 -39.034 1.00 88.94 90 SER A N 1
ATOM 719 C CA . SER A 1 90 ? 27.720 29.626 -37.937 1.00 88.94 90 SER A CA 1
ATOM 720 C C . SER A 1 90 ? 29.246 29.491 -37.990 1.00 88.94 90 SER A C 1
ATOM 722 O O . SER A 1 90 ? 29.819 28.513 -37.519 1.00 88.94 90 SER A O 1
ATOM 724 N N . LEU A 1 91 ? 29.935 30.458 -38.601 1.00 86.69 91 LEU A N 1
ATOM 725 C CA . LEU A 1 91 ? 31.386 30.372 -38.802 1.00 86.69 91 LEU A CA 1
ATOM 726 C C . LEU A 1 91 ? 32.167 30.755 -37.519 1.00 86.69 91 LEU A C 1
ATOM 728 O O . LEU A 1 91 ? 32.080 31.906 -37.083 1.00 86.69 91 LEU A O 1
ATOM 732 N N . PRO A 1 92 ? 32.957 29.842 -36.911 1.00 84.81 92 PRO A N 1
ATOM 733 C CA . PRO A 1 92 ? 33.734 30.122 -35.704 1.00 84.81 92 PRO A CA 1
ATOM 734 C C . PRO A 1 92 ? 34.900 31.087 -35.958 1.00 84.81 92 PRO A C 1
ATOM 736 O O . PRO A 1 92 ? 35.411 31.215 -37.072 1.00 84.81 92 PRO A O 1
ATOM 739 N N . ASN A 1 93 ? 35.382 31.723 -34.885 1.00 82.38 93 ASN A N 1
ATOM 740 C CA . ASN A 1 93 ? 36.394 32.789 -34.916 1.00 82.38 93 ASN A CA 1
ATOM 741 C C . ASN A 1 93 ? 37.753 32.396 -35.525 1.00 82.38 93 ASN A C 1
ATOM 743 O O . ASN A 1 93 ? 38.557 33.280 -35.828 1.00 82.38 93 ASN A O 1
ATOM 747 N N . GLU A 1 94 ? 38.036 31.109 -35.704 1.00 82.94 94 GLU A N 1
ATOM 748 C CA . GLU A 1 94 ? 39.245 30.620 -36.371 1.00 82.94 94 GLU A CA 1
ATOM 749 C C . GLU A 1 94 ? 39.128 30.709 -37.904 1.00 82.94 94 GLU A C 1
ATOM 751 O O . GLU A 1 94 ? 40.126 30.923 -38.593 1.00 82.94 94 GLU A O 1
ATOM 756 N N . LEU A 1 95 ? 37.909 30.635 -38.448 1.00 85.38 95 LEU A N 1
ATOM 757 C CA . LEU A 1 95 ? 37.608 30.619 -39.883 1.00 85.38 95 LEU A CA 1
ATOM 758 C C . LEU A 1 95 ? 37.356 32.028 -40.453 1.00 85.38 95 LEU A C 1
ATOM 760 O O . LEU A 1 95 ? 36.459 32.240 -41.260 1.00 85.38 95 LEU A O 1
ATOM 764 N N . LYS A 1 96 ? 38.183 33.014 -40.079 1.00 80.88 96 LYS A N 1
ATOM 765 C CA . LYS A 1 96 ? 37.989 34.446 -40.427 1.00 80.88 96 LYS A CA 1
ATOM 766 C C . LYS A 1 96 ? 37.967 34.773 -41.924 1.00 80.88 96 LYS A C 1
ATOM 768 O O . LYS A 1 96 ? 37.508 35.846 -42.299 1.00 80.88 96 LYS A O 1
ATOM 773 N N . ASN A 1 97 ? 38.495 33.877 -42.755 1.00 87.69 97 ASN A N 1
ATOM 774 C CA . ASN A 1 97 ? 38.522 34.009 -44.213 1.00 87.69 97 ASN A CA 1
ATOM 775 C C . ASN A 1 97 ? 37.402 33.203 -44.897 1.00 87.69 97 ASN A C 1
ATOM 777 O O . ASN A 1 97 ? 37.377 33.137 -46.128 1.00 87.69 97 ASN A O 1
ATOM 781 N N . ALA A 1 98 ? 36.533 32.544 -44.123 1.00 90.50 98 ALA A N 1
ATOM 782 C CA . ALA A 1 98 ? 35.428 31.771 -44.659 1.00 90.50 98 ALA A CA 1
ATOM 783 C C . ALA A 1 98 ? 34.225 32.667 -44.970 1.00 90.50 98 ALA A C 1
ATOM 785 O O . ALA A 1 98 ? 33.895 33.575 -44.210 1.00 90.50 98 ALA A O 1
ATOM 786 N N . GLN A 1 99 ? 33.591 32.424 -46.115 1.00 92.31 99 GLN A N 1
ATOM 787 C CA . GLN A 1 99 ? 32.484 33.236 -46.622 1.00 92.31 99 GLN A CA 1
ATOM 788 C C . GLN A 1 99 ? 31.667 32.456 -47.654 1.00 92.31 99 GLN A C 1
ATOM 790 O O . GLN A 1 99 ? 32.221 31.626 -48.378 1.00 92.31 99 GLN A O 1
ATOM 795 N N . LEU A 1 100 ? 30.372 32.759 -47.754 1.00 93.81 100 LEU A N 1
ATOM 796 C CA . LEU A 1 100 ? 29.524 32.289 -48.848 1.00 93.81 100 LEU A CA 1
ATOM 797 C C . LEU A 1 100 ? 30.001 32.934 -50.163 1.00 93.81 100 LEU A C 1
ATOM 799 O O . LEU A 1 100 ? 30.164 34.152 -50.236 1.00 93.81 100 LEU A O 1
ATOM 803 N N . LYS A 1 101 ? 30.234 32.123 -51.196 1.00 93.75 101 LYS A N 1
ATOM 804 C CA . LYS A 1 101 ? 30.536 32.563 -52.567 1.00 93.75 101 LYS A CA 1
ATOM 805 C C . LYS A 1 101 ? 29.250 32.812 -53.354 1.00 93.75 101 LYS A C 1
ATOM 807 O O . LYS A 1 101 ? 29.121 33.840 -54.014 1.00 93.75 101 LYS A O 1
ATOM 812 N N . CYS A 1 102 ? 28.337 31.845 -53.309 1.00 93.62 102 CYS A N 1
ATOM 813 C CA . CYS A 1 102 ? 27.080 31.821 -54.049 1.00 93.62 102 CYS A CA 1
ATOM 814 C C . CYS A 1 102 ? 26.131 30.767 -53.465 1.00 93.62 102 CYS A C 1
ATOM 816 O O . CYS A 1 102 ? 26.565 29.846 -52.779 1.00 93.62 102 CYS A O 1
ATOM 818 N N . THR A 1 103 ? 24.847 30.894 -53.788 1.00 95.56 103 THR A N 1
ATOM 819 C CA . THR A 1 103 ? 23.868 29.806 -53.685 1.00 95.56 103 THR A CA 1
ATOM 820 C C . THR A 1 103 ? 23.524 29.365 -55.105 1.00 95.56 103 THR A C 1
ATOM 822 O O . THR A 1 103 ? 23.379 30.218 -55.987 1.00 95.56 103 THR A O 1
ATOM 825 N N . GLN A 1 104 ? 23.424 28.060 -55.340 1.00 94.25 104 GLN A N 1
ATOM 826 C CA . GLN A 1 104 ? 22.995 27.481 -56.614 1.00 94.25 104 GLN A CA 1
ATOM 827 C C . GLN A 1 104 ? 22.052 26.304 -56.367 1.00 94.25 104 GLN A C 1
ATOM 829 O O . GLN A 1 104 ? 22.266 25.532 -55.437 1.00 94.25 104 GLN A O 1
ATOM 834 N N . ALA A 1 105 ? 21.038 26.143 -57.214 1.00 95.75 105 ALA A N 1
ATOM 835 C CA . ALA A 1 105 ? 20.211 24.945 -57.204 1.00 95.75 105 ALA A CA 1
ATOM 836 C C . ALA A 1 105 ? 21.026 23.748 -57.727 1.00 95.75 105 ALA A C 1
ATOM 838 O O . ALA A 1 105 ? 21.720 23.863 -58.744 1.00 95.75 105 ALA A O 1
ATOM 839 N N . VAL A 1 106 ? 20.963 22.613 -57.029 1.00 96.00 106 VAL A N 1
ATOM 840 C CA . VAL A 1 106 ? 21.638 21.364 -57.417 1.00 96.00 106 VAL A CA 1
ATOM 841 C C . VAL A 1 106 ? 20.669 20.191 -57.378 1.00 96.00 106 VAL A C 1
ATOM 843 O O . VAL A 1 106 ? 19.769 20.148 -56.540 1.00 96.00 106 VAL A O 1
ATOM 846 N N . GLU A 1 107 ? 20.889 19.203 -58.248 1.00 97.12 107 GLU A N 1
ATOM 847 C CA . GLU A 1 107 ? 20.211 17.910 -58.151 1.00 97.12 107 GLU A CA 1
ATOM 848 C C . GLU A 1 107 ? 20.572 17.246 -56.814 1.00 97.12 107 GLU A C 1
ATOM 850 O O . GLU A 1 107 ? 21.753 17.093 -56.475 1.00 97.12 107 GLU A O 1
ATOM 855 N N . THR A 1 108 ? 19.551 16.844 -56.060 1.00 97.00 108 THR A N 1
ATOM 856 C CA . THR A 1 108 ? 19.691 16.111 -54.802 1.00 97.00 108 THR A CA 1
ATOM 857 C C . THR A 1 108 ? 19.179 14.692 -54.957 1.00 97.00 108 THR A C 1
ATOM 859 O O . THR A 1 108 ? 18.208 14.439 -55.673 1.00 97.00 108 THR A O 1
ATOM 862 N N . ARG A 1 109 ? 19.820 13.743 -54.278 1.00 96.19 109 ARG A N 1
ATOM 863 C CA . ARG A 1 109 ? 19.431 12.332 -54.298 1.00 96.19 109 ARG A CA 1
ATOM 864 C C . ARG A 1 109 ? 19.462 11.744 -52.899 1.00 96.19 109 ARG A C 1
ATOM 866 O O . ARG A 1 109 ? 20.391 12.001 -52.137 1.00 96.19 109 ARG A O 1
ATOM 873 N N . SER A 1 110 ? 18.481 10.902 -52.601 1.00 95.25 110 SER A N 1
ATOM 874 C CA . SER A 1 110 ? 18.500 10.033 -51.431 1.00 95.25 110 SER A CA 1
ATOM 875 C C . SER A 1 110 ? 19.571 8.951 -51.584 1.00 95.25 110 SER A C 1
ATOM 877 O O . SER A 1 110 ? 19.805 8.427 -52.679 1.00 95.25 110 SER A O 1
ATOM 879 N N . LEU A 1 111 ? 20.211 8.561 -50.477 1.00 93.50 111 LEU A N 1
ATOM 880 C CA . LEU A 1 111 ? 21.214 7.494 -50.531 1.00 93.50 111 LEU A CA 1
ATOM 881 C C . LEU A 1 111 ? 20.584 6.143 -50.925 1.00 93.50 111 LEU A C 1
ATOM 883 O O . LEU A 1 111 ? 21.218 5.366 -51.631 1.00 93.50 111 LEU A O 1
ATOM 887 N N . ASN A 1 112 ? 19.311 5.900 -50.579 1.00 91.62 112 ASN A N 1
ATOM 888 C CA . ASN A 1 112 ? 18.569 4.726 -51.055 1.00 91.62 112 ASN A CA 1
ATOM 889 C C . ASN A 1 112 ? 18.506 4.674 -52.596 1.00 91.62 112 ASN A C 1
ATOM 891 O O . ASN A 1 112 ? 18.826 3.639 -53.176 1.00 91.62 112 ASN A O 1
ATOM 895 N N . SER A 1 113 ? 18.139 5.781 -53.263 1.00 91.50 113 SER A N 1
ATOM 896 C CA . SER A 1 113 ? 18.004 5.804 -54.729 1.00 91.50 113 SER A CA 1
ATOM 897 C C . SER A 1 113 ? 19.341 5.754 -55.471 1.00 91.50 113 SER A C 1
ATOM 899 O O . SER A 1 113 ? 19.372 5.333 -56.625 1.00 91.50 113 SER A O 1
ATOM 901 N N . LEU A 1 114 ? 20.442 6.190 -54.851 1.00 91.50 114 LEU A N 1
ATOM 902 C CA . LEU A 1 114 ? 21.777 6.065 -55.447 1.00 91.50 114 LEU A CA 1
ATOM 903 C C . LEU A 1 114 ? 22.338 4.646 -55.342 1.00 91.50 114 LEU A C 1
ATOM 905 O O . LEU A 1 114 ? 23.132 4.245 -56.191 1.00 91.50 114 LEU A O 1
ATOM 909 N N . LEU A 1 115 ? 21.958 3.902 -54.301 1.00 89.81 115 LEU A N 1
ATOM 910 C CA . LEU A 1 115 ? 22.509 2.577 -54.018 1.00 89.81 115 LEU A CA 1
ATOM 911 C C . LEU A 1 115 ? 21.682 1.424 -54.603 1.00 89.81 115 LEU A C 1
ATOM 913 O O . LEU A 1 115 ? 22.243 0.356 -54.811 1.00 89.81 115 LEU A O 1
ATOM 917 N N . SER A 1 116 ? 20.416 1.637 -54.979 1.00 86.69 116 SER A N 1
ATOM 918 C CA . SER A 1 116 ? 19.603 0.628 -55.687 1.00 86.69 116 SER A CA 1
ATOM 919 C C . SER A 1 116 ? 20.132 0.234 -57.078 1.00 86.69 116 SER A C 1
ATOM 921 O O . SER A 1 116 ? 19.728 -0.790 -57.620 1.00 86.69 116 SER A O 1
ATOM 923 N N . ASP A 1 117 ? 21.034 1.037 -57.652 1.00 81.62 117 ASP A N 1
ATOM 924 C CA . ASP A 1 117 ? 21.745 0.777 -58.917 1.00 81.62 117 ASP A CA 1
ATOM 925 C C . ASP A 1 117 ? 22.902 -0.239 -58.784 1.00 81.62 117 ASP A C 1
ATOM 927 O O . ASP A 1 117 ? 23.606 -0.506 -59.765 1.00 81.62 117 ASP A O 1
ATOM 931 N N . PHE A 1 118 ? 23.177 -0.735 -57.575 1.00 84.69 118 PHE A N 1
ATOM 932 C CA . PHE A 1 118 ? 24.376 -1.500 -57.250 1.00 84.69 118 PHE A CA 1
ATOM 933 C C . PHE A 1 118 ? 24.047 -2.783 -56.499 1.00 84.69 118 PHE A C 1
ATOM 935 O O . PHE A 1 118 ? 23.235 -2.785 -55.577 1.00 84.69 118 PHE A O 1
ATOM 942 N N . ASP A 1 119 ? 24.757 -3.850 -56.854 1.00 80.94 119 ASP A N 1
ATOM 943 C CA . ASP A 1 119 ? 24.740 -5.088 -56.089 1.00 80.94 119 ASP A CA 1
ATOM 944 C C . ASP A 1 119 ? 25.852 -5.060 -55.031 1.00 80.94 119 ASP A C 1
ATOM 946 O O . ASP A 1 119 ? 27.018 -4.795 -55.345 1.00 80.94 119 ASP A O 1
ATOM 950 N N . PHE A 1 120 ? 25.482 -5.302 -53.775 1.00 82.06 120 PHE A N 1
ATOM 951 C CA . PHE A 1 120 ? 26.373 -5.260 -52.613 1.00 82.06 120 PHE A CA 1
ATOM 952 C C . PHE A 1 120 ? 26.525 -6.651 -51.966 1.00 82.06 120 PHE A C 1
ATOM 954 O O . PHE A 1 120 ? 26.710 -6.751 -50.755 1.00 82.06 120 PHE A O 1
ATOM 961 N N . ASP A 1 121 ? 26.516 -7.702 -52.800 1.00 67.69 121 ASP A N 1
ATOM 962 C CA . ASP A 1 121 ? 26.794 -9.139 -52.551 1.00 67.69 121 ASP A CA 1
ATOM 963 C C . ASP A 1 121 ? 27.896 -9.480 -51.515 1.00 67.69 121 ASP A C 1
ATOM 965 O O . ASP A 1 121 ? 28.012 -10.611 -51.040 1.00 67.69 121 ASP A O 1
ATOM 969 N N . SER A 1 122 ? 28.784 -8.536 -51.210 1.00 63.47 122 SER A N 1
ATOM 970 C CA . SER A 1 122 ? 30.006 -8.730 -50.438 1.00 63.47 122 SER A CA 1
ATOM 971 C C . SER A 1 122 ? 29.882 -8.276 -48.982 1.00 63.47 122 SER A C 1
ATOM 973 O O . SER A 1 122 ? 29.693 -7.090 -48.722 1.00 63.47 122 SER A O 1
ATOM 975 N N . ASN A 1 123 ? 30.145 -9.192 -48.044 1.00 66.06 123 ASN A N 1
ATOM 976 C CA . ASN A 1 123 ? 30.031 -9.042 -46.580 1.00 66.06 123 ASN A CA 1
ATOM 977 C C . ASN A 1 123 ? 30.864 -7.927 -45.895 1.00 66.06 123 ASN A C 1
ATOM 979 O O . ASN A 1 123 ? 30.944 -7.949 -44.669 1.00 66.06 123 ASN A O 1
ATOM 983 N N . TYR A 1 124 ? 31.525 -7.022 -46.629 1.00 85.25 124 TYR A N 1
ATOM 984 C CA . TYR A 1 124 ? 32.445 -6.006 -46.093 1.00 85.25 124 TYR A CA 1
ATOM 985 C C . TYR A 1 124 ? 32.430 -4.716 -46.929 1.00 85.25 124 TYR A C 1
ATOM 987 O O . TYR A 1 124 ? 33.359 -4.457 -47.697 1.00 85.25 124 TYR A O 1
ATOM 995 N N . ASN A 1 125 ? 31.395 -3.882 -46.785 1.00 92.62 125 ASN A N 1
ATOM 996 C CA . ASN A 1 125 ? 31.336 -2.564 -47.442 1.00 92.62 125 ASN A CA 1
ATOM 997 C C . ASN A 1 125 ? 31.517 -1.407 -46.442 1.00 92.62 125 ASN A C 1
ATOM 999 O O . ASN A 1 125 ? 31.129 -1.505 -45.272 1.00 92.62 125 ASN A O 1
ATOM 1003 N N . LEU A 1 126 ? 32.086 -0.296 -46.924 1.00 94.50 126 LEU A N 1
ATOM 1004 C CA . LEU A 1 126 ? 32.320 0.940 -46.168 1.00 94.50 126 LEU A CA 1
ATOM 1005 C C . LEU A 1 126 ? 31.469 2.089 -46.726 1.00 94.50 126 LEU A C 1
ATOM 1007 O O . LEU A 1 126 ? 31.545 2.393 -47.918 1.00 94.50 126 LEU A O 1
ATOM 1011 N N . LEU A 1 127 ? 30.728 2.773 -45.852 1.00 95.81 127 LEU A N 1
ATOM 1012 C CA . LEU A 1 127 ? 30.096 4.060 -46.149 1.00 95.81 127 LEU A CA 1
ATOM 1013 C C . LEU A 1 127 ? 30.855 5.184 -45.434 1.00 95.81 127 LEU A C 1
ATOM 1015 O O . LEU A 1 127 ? 31.078 5.124 -44.228 1.00 95.81 127 LEU A O 1
ATOM 1019 N N . VAL A 1 128 ? 31.229 6.225 -46.172 1.00 96.38 128 VAL A N 1
ATOM 1020 C CA . VAL A 1 128 ? 31.850 7.445 -45.651 1.00 96.38 128 VAL A CA 1
ATOM 1021 C C . VAL A 1 128 ? 30.909 8.623 -45.900 1.00 96.38 128 VAL A C 1
ATOM 1023 O O . VAL A 1 128 ? 30.568 8.908 -47.051 1.00 96.38 128 VAL A O 1
ATOM 1026 N N . LEU A 1 129 ? 30.499 9.313 -44.835 1.00 96.12 129 LEU A N 1
ATOM 1027 C CA . LEU A 1 129 ? 29.649 10.505 -44.883 1.00 96.12 129 LEU A CA 1
ATOM 1028 C C . LEU A 1 129 ? 30.421 11.717 -44.351 1.00 96.12 129 LEU A C 1
ATOM 1030 O O . LEU A 1 129 ? 30.796 11.743 -43.183 1.00 96.12 129 LEU A O 1
ATOM 1034 N N . SER A 1 130 ? 30.629 12.718 -45.204 1.00 94.31 130 SER A N 1
ATOM 1035 C CA . SER A 1 130 ? 31.227 14.015 -44.862 1.00 94.31 130 SER A CA 1
ATOM 1036 C C . SER A 1 130 ? 30.431 15.130 -45.554 1.00 94.31 130 SER A C 1
ATOM 1038 O O . SER A 1 130 ? 30.948 15.844 -46.413 1.00 94.31 130 SER A O 1
ATOM 1040 N N . ILE A 1 131 ? 29.132 15.225 -45.249 1.00 93.56 131 ILE A N 1
ATOM 1041 C CA . ILE A 1 131 ? 28.147 16.005 -46.025 1.00 93.56 131 ILE A CA 1
ATOM 1042 C C . ILE A 1 131 ? 27.744 17.331 -45.361 1.00 93.56 131 ILE A C 1
ATOM 1044 O O . ILE A 1 131 ? 26.723 17.920 -45.712 1.00 93.56 131 ILE A O 1
ATOM 1048 N N . ASN A 1 132 ? 28.592 17.831 -44.457 1.00 92.12 132 ASN A N 1
ATOM 1049 C CA . ASN A 1 132 ? 28.474 19.131 -43.797 1.00 92.12 132 ASN A CA 1
ATOM 1050 C C . ASN A 1 132 ? 27.116 19.361 -43.122 1.00 92.12 132 ASN A C 1
ATOM 1052 O O . ASN A 1 132 ? 26.423 20.356 -43.363 1.00 92.12 132 ASN A O 1
ATOM 1056 N N . GLY A 1 133 ? 26.776 18.434 -42.229 1.00 89.38 133 GLY A N 1
ATOM 1057 C CA . GLY A 1 133 ? 25.738 18.606 -41.225 1.00 89.38 133 GLY A CA 1
ATOM 1058 C C . GLY A 1 133 ? 24.377 18.049 -41.609 1.00 89.38 133 GLY A C 1
ATOM 1059 O O . GLY A 1 133 ? 23.384 18.568 -41.113 1.00 89.38 133 GLY A O 1
ATOM 1060 N N . LEU A 1 134 ? 24.317 17.039 -42.479 1.00 92.31 134 LEU A N 1
ATOM 1061 C CA . LEU A 1 134 ? 23.101 16.266 -42.800 1.00 92.31 134 LEU A CA 1
ATOM 1062 C C . LEU A 1 134 ? 23.279 14.756 -42.568 1.00 92.31 134 LEU A C 1
ATOM 1064 O O . LEU A 1 134 ? 22.457 13.947 -42.997 1.00 92.31 134 LEU A O 1
ATOM 1068 N N . GLU A 1 135 ? 24.366 14.356 -41.908 1.00 93.81 135 GLU A N 1
ATOM 1069 C CA . GLU A 1 135 ? 24.729 12.955 -41.696 1.00 93.81 135 GLU A CA 1
ATOM 1070 C C . GLU A 1 135 ? 23.633 12.210 -40.921 1.00 93.81 135 GLU A C 1
ATOM 1072 O O . GLU A 1 135 ? 23.284 11.089 -41.283 1.00 93.81 135 GLU A O 1
ATOM 1077 N N . LEU A 1 136 ? 23.049 12.840 -39.894 1.00 92.12 136 LEU A N 1
ATOM 1078 C CA . LEU A 1 136 ? 21.979 12.248 -39.088 1.00 92.12 136 LEU A CA 1
ATOM 1079 C C . LEU A 1 136 ? 20.672 12.105 -39.873 1.00 92.12 136 LEU A C 1
ATOM 1081 O O . LEU A 1 136 ? 20.042 11.051 -39.825 1.00 92.12 136 LEU A O 1
ATOM 1085 N N . GLU A 1 137 ? 20.267 13.138 -40.611 1.00 92.69 137 GLU A N 1
ATOM 1086 C CA . GLU A 1 137 ? 19.076 13.103 -41.460 1.00 92.69 137 GLU A CA 1
ATOM 1087 C C . GLU A 1 137 ? 19.186 12.046 -42.567 1.00 92.69 137 GLU A C 1
ATOM 1089 O O . GLU A 1 137 ? 18.219 11.327 -42.815 1.00 92.69 137 GLU A O 1
ATOM 1094 N N . VAL A 1 138 ? 20.360 11.894 -43.189 1.00 93.62 138 VAL A N 1
ATOM 1095 C CA . VAL A 1 138 ? 20.610 10.838 -44.183 1.00 93.62 138 VAL A CA 1
ATOM 1096 C C . VAL A 1 138 ? 20.633 9.450 -43.535 1.00 93.62 138 VAL A C 1
ATOM 1098 O O . VAL A 1 138 ? 20.024 8.528 -44.068 1.00 93.62 138 VAL A O 1
ATOM 1101 N N . ILE A 1 139 ? 21.256 9.275 -42.364 1.00 93.06 139 ILE A N 1
ATOM 1102 C CA . ILE A 1 139 ? 21.205 7.995 -41.632 1.00 93.06 139 ILE A CA 1
ATOM 1103 C C . ILE A 1 139 ? 19.764 7.626 -41.234 1.00 93.06 139 ILE A C 1
ATOM 1105 O O . ILE A 1 139 ? 19.398 6.456 -41.315 1.00 93.06 139 ILE A O 1
ATOM 1109 N N . HIS A 1 140 ? 18.923 8.598 -40.868 1.00 91.88 140 HIS A N 1
ATOM 1110 C CA . HIS A 1 140 ? 17.501 8.369 -40.582 1.00 91.88 140 HIS A CA 1
ATOM 1111 C C . HIS A 1 140 ? 16.633 8.138 -41.829 1.00 91.88 140 HIS A C 1
ATOM 1113 O O . HIS A 1 140 ? 15.580 7.512 -41.711 1.00 91.88 140 HIS A O 1
ATOM 1119 N N . SER A 1 141 ? 17.039 8.624 -43.008 1.00 91.25 141 SER A N 1
ATOM 1120 C CA . SER A 1 141 ? 16.320 8.387 -44.270 1.00 91.25 141 SER A CA 1
ATOM 1121 C C . SER A 1 141 ? 16.619 7.018 -44.885 1.00 91.25 141 SER A C 1
ATOM 1123 O O . SER A 1 141 ? 15.861 6.532 -45.729 1.00 91.25 141 SER A O 1
ATOM 1125 N N . LEU A 1 142 ? 17.721 6.381 -44.484 1.00 90.69 142 LEU A N 1
ATOM 1126 C CA . LEU A 1 142 ? 18.123 5.082 -45.000 1.00 90.69 142 LEU A CA 1
ATOM 1127 C C . LEU A 1 142 ? 17.141 3.978 -44.610 1.00 90.69 142 LEU A C 1
ATOM 1129 O O . LEU A 1 142 ? 16.785 3.785 -43.447 1.00 90.69 142 LEU A O 1
ATOM 1133 N N . SER A 1 143 ? 16.764 3.181 -45.606 1.00 85.75 143 SER A N 1
ATOM 1134 C CA . SER A 1 143 ? 16.140 1.891 -45.354 1.00 85.75 143 SER A CA 1
ATOM 1135 C C . SER A 1 143 ? 17.116 0.996 -44.588 1.00 85.75 143 SER A C 1
ATOM 1137 O O . SER A 1 143 ? 18.322 0.980 -44.857 1.00 85.75 143 SER A O 1
ATOM 1139 N N . LYS A 1 144 ? 16.580 0.223 -43.636 1.00 83.00 144 LYS A N 1
ATOM 1140 C CA . LYS A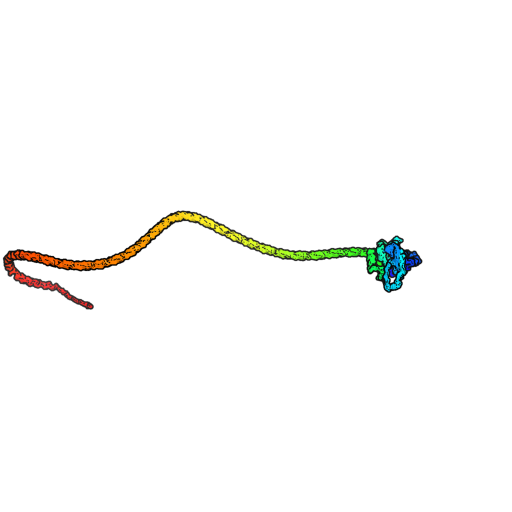 1 144 ? 17.362 -0.751 -42.868 1.00 83.00 144 LYS A CA 1
ATOM 1141 C C . LYS A 1 144 ? 18.141 -1.673 -43.808 1.00 83.00 144 LYS A C 1
ATOM 1143 O O . LYS A 1 144 ? 19.322 -1.894 -43.588 1.00 83.00 144 LYS A O 1
ATOM 1148 N N . ASP A 1 145 ? 17.498 -2.138 -44.873 1.00 84.81 145 ASP A N 1
ATOM 1149 C CA . ASP A 1 145 ? 18.074 -3.072 -45.838 1.00 84.81 145 ASP A CA 1
ATOM 1150 C C . ASP A 1 145 ? 19.300 -2.470 -46.551 1.00 84.81 145 ASP A C 1
ATOM 1152 O O . ASP A 1 145 ? 20.334 -3.126 -46.628 1.00 84.81 145 ASP A O 1
ATOM 1156 N N . VAL A 1 146 ? 19.262 -1.199 -46.983 1.00 87.25 146 VAL A N 1
ATOM 1157 C CA . VAL A 1 146 ? 20.446 -0.522 -47.556 1.00 87.25 146 VAL A CA 1
ATOM 1158 C C . VAL A 1 146 ? 21.567 -0.395 -46.521 1.00 87.25 146 VAL A C 1
ATOM 1160 O O . VAL A 1 146 ? 22.717 -0.693 -46.839 1.00 87.25 146 VAL A O 1
ATOM 1163 N N . LEU A 1 147 ? 21.252 -0.033 -45.272 1.00 88.88 147 LEU A N 1
ATOM 1164 C CA . LEU A 1 147 ? 22.245 -0.004 -44.191 1.00 88.88 147 LEU A CA 1
ATOM 1165 C C . LEU A 1 147 ? 22.814 -1.384 -43.850 1.00 88.88 147 LEU A C 1
ATOM 1167 O O . LEU A 1 147 ? 23.954 -1.456 -43.405 1.00 88.88 147 LEU A O 1
ATOM 1171 N N . GLU A 1 148 ? 22.076 -2.477 -44.042 1.00 87.19 148 GLU A N 1
ATOM 1172 C CA . GLU A 1 148 ? 22.574 -3.819 -43.723 1.00 87.19 148 GLU A CA 1
ATOM 1173 C C . GLU A 1 148 ? 23.662 -4.322 -44.683 1.00 87.19 148 GLU A C 1
ATOM 1175 O O . GLU A 1 148 ? 24.393 -5.243 -44.321 1.00 87.19 148 GLU A O 1
ATOM 1180 N N . HIS A 1 149 ? 23.850 -3.677 -45.837 1.00 89.00 149 HIS A N 1
ATOM 1181 C CA . HIS A 1 149 ? 24.971 -3.952 -46.739 1.00 89.00 149 HIS A CA 1
ATOM 1182 C C . HIS A 1 149 ? 26.308 -3.377 -46.249 1.00 89.00 149 HIS A C 1
ATOM 1184 O O . HIS A 1 149 ? 27.352 -3.764 -46.768 1.00 89.00 149 HIS A O 1
ATOM 1190 N N . PHE A 1 150 ? 26.308 -2.452 -45.284 1.00 91.81 150 PHE A N 1
ATOM 1191 C CA . PHE A 1 150 ? 27.531 -1.840 -44.765 1.00 91.81 150 PHE A CA 1
ATOM 1192 C C . PHE A 1 150 ? 27.953 -2.469 -43.433 1.00 91.81 150 PHE A C 1
ATOM 1194 O O . PHE A 1 150 ? 27.139 -2.853 -42.592 1.00 91.81 150 PHE A O 1
ATOM 1201 N N . ASN A 1 151 ? 29.266 -2.582 -43.250 1.00 90.81 151 ASN A N 1
ATOM 1202 C CA . ASN A 1 151 ? 29.882 -3.150 -42.050 1.00 90.81 151 ASN A CA 1
ATOM 1203 C C . ASN A 1 151 ? 30.628 -2.073 -41.274 1.00 90.81 151 ASN A C 1
ATOM 1205 O O . ASN A 1 151 ? 30.619 -2.086 -40.048 1.00 90.81 151 ASN A O 1
ATOM 1209 N N . SER A 1 152 ? 31.212 -1.113 -41.992 1.00 93.44 152 SER A N 1
ATOM 1210 C CA . SER A 1 152 ? 31.857 0.063 -41.421 1.00 93.44 152 SER A CA 1
ATOM 1211 C C . SER A 1 152 ? 31.164 1.330 -41.904 1.00 93.44 152 SER A C 1
ATOM 1213 O O . SER A 1 152 ? 30.892 1.479 -43.098 1.00 93.44 152 SER A O 1
ATOM 1215 N N . LEU A 1 153 ? 30.947 2.272 -40.988 1.00 95.38 153 LEU A N 1
ATOM 1216 C CA . LEU A 1 153 ? 30.580 3.650 -41.304 1.00 95.38 153 LEU A CA 1
ATOM 1217 C C . LEU A 1 153 ? 31.689 4.571 -40.789 1.00 95.38 153 LEU A C 1
ATOM 1219 O O . LEU A 1 153 ? 32.094 4.462 -39.632 1.00 95.38 153 LEU A O 1
ATOM 1223 N N . ILE A 1 154 ? 32.150 5.503 -41.615 1.00 95.81 154 ILE A N 1
ATOM 1224 C CA . ILE A 1 154 ? 32.946 6.651 -41.170 1.00 95.81 154 ILE A CA 1
ATOM 1225 C C . ILE A 1 154 ? 32.068 7.882 -41.347 1.00 95.81 154 ILE A C 1
ATOM 1227 O O . ILE A 1 154 ? 31.666 8.199 -42.464 1.00 95.81 154 ILE A O 1
ATOM 1231 N N . ILE A 1 155 ? 31.756 8.568 -40.253 1.00 95.56 155 ILE A N 1
ATOM 1232 C CA . ILE A 1 155 ? 30.926 9.774 -40.285 1.00 95.56 155 ILE A CA 1
ATOM 1233 C C . ILE A 1 155 ? 31.751 10.941 -39.761 1.00 95.56 155 ILE A C 1
ATOM 1235 O O . ILE A 1 155 ? 32.236 10.899 -38.633 1.00 95.56 155 ILE A O 1
ATOM 1239 N N . GLU A 1 156 ? 31.926 11.968 -40.584 1.00 93.06 156 GLU A N 1
ATOM 1240 C CA . GLU A 1 156 ? 32.648 13.192 -40.246 1.00 93.06 156 GLU A CA 1
ATOM 1241 C C . GLU A 1 156 ? 31.616 14.285 -39.940 1.00 93.06 156 GLU A C 1
ATOM 1243 O O . GLU A 1 156 ? 30.895 14.737 -40.826 1.00 93.06 156 GLU A O 1
ATOM 1248 N N . ALA A 1 157 ? 31.520 14.675 -38.667 1.00 90.56 157 ALA A N 1
ATOM 1249 C CA . ALA A 1 157 ? 30.566 15.669 -38.176 1.00 90.56 157 ALA A CA 1
ATOM 1250 C C . ALA A 1 157 ? 31.294 16.745 -37.359 1.00 90.56 157 ALA A C 1
ATOM 1252 O O . ALA A 1 157 ? 32.302 16.475 -36.703 1.00 90.56 157 ALA A O 1
ATOM 1253 N N . ASP A 1 158 ? 30.820 17.985 -37.403 1.00 88.31 158 ASP A N 1
ATOM 1254 C CA . ASP A 1 158 ? 31.462 19.114 -36.739 1.00 88.31 158 ASP A CA 1
ATOM 1255 C C . ASP A 1 158 ? 31.129 19.180 -35.241 1.00 88.31 158 ASP A C 1
ATOM 1257 O O . ASP A 1 158 ? 29.976 19.181 -34.827 1.00 88.31 158 ASP A O 1
ATOM 1261 N N . HIS A 1 159 ? 32.150 19.313 -34.393 1.00 83.94 159 HIS A N 1
ATOM 1262 C CA . HIS A 1 159 ? 31.948 19.509 -32.948 1.00 83.94 159 HIS A CA 1
ATOM 1263 C C . HIS A 1 159 ? 31.852 20.997 -32.560 1.00 83.94 159 HIS A C 1
ATOM 1265 O O . HIS A 1 159 ? 31.799 21.331 -31.376 1.00 83.94 159 HIS A O 1
ATOM 1271 N N . LYS A 1 160 ? 31.876 21.905 -33.547 1.00 85.12 160 LYS A N 1
ATOM 1272 C CA . LYS A 1 160 ? 31.801 23.365 -33.360 1.00 85.12 160 LYS A CA 1
ATOM 1273 C C . LYS A 1 160 ? 30.420 23.963 -33.637 1.00 85.12 160 LYS A C 1
ATOM 1275 O O . LYS A 1 160 ? 30.253 25.164 -33.442 1.00 85.12 160 LYS A O 1
ATOM 1280 N N . ASN A 1 161 ? 29.456 23.141 -34.050 1.00 86.38 161 ASN A N 1
ATOM 1281 C CA . ASN A 1 161 ? 28.111 23.550 -34.445 1.00 86.38 161 ASN A CA 1
ATOM 1282 C C . ASN A 1 161 ? 28.110 24.661 -35.518 1.00 86.38 161 ASN A C 1
ATOM 1284 O O . ASN A 1 161 ? 27.451 25.698 -35.411 1.00 86.38 161 ASN A O 1
ATOM 1288 N N . ILE A 1 162 ? 28.907 24.423 -36.558 1.00 89.44 162 ILE A N 1
ATOM 1289 C CA . ILE A 1 162 ? 28.994 25.215 -37.780 1.00 89.44 162 ILE A CA 1
ATOM 1290 C C . ILE A 1 162 ? 27.697 25.094 -38.576 1.00 89.44 162 ILE A C 1
ATOM 1292 O O . ILE A 1 162 ? 27.203 26.099 -39.077 1.00 89.44 162 ILE A O 1
ATOM 1296 N N . PHE A 1 163 ? 27.109 23.900 -38.651 1.00 89.81 163 PHE A N 1
ATOM 1297 C CA . PHE A 1 163 ? 25.939 23.621 -39.496 1.00 89.81 163 PHE A CA 1
ATOM 1298 C C . PHE A 1 163 ? 24.594 23.660 -38.741 1.00 89.81 163 PHE A C 1
ATOM 1300 O O . PHE A 1 163 ? 23.621 23.047 -39.171 1.00 89.81 163 PHE A O 1
ATOM 1307 N N . GLN A 1 164 ? 24.555 24.380 -37.610 1.00 82.94 164 GLN A N 1
ATOM 1308 C CA . GLN A 1 164 ? 23.373 24.637 -36.761 1.00 82.94 164 GLN A CA 1
ATOM 1309 C C . GLN A 1 164 ? 22.580 23.376 -36.360 1.00 82.94 164 GLN A C 1
ATOM 1311 O O . GLN A 1 164 ? 21.354 23.373 -36.240 1.00 82.94 164 GLN A O 1
ATOM 1316 N N . GLN A 1 165 ? 23.324 22.306 -36.095 1.00 81.75 165 GLN A N 1
ATOM 1317 C CA . GLN A 1 165 ? 22.860 21.065 -35.490 1.00 81.75 165 GLN A CA 1
ATOM 1318 C C . GLN A 1 165 ? 22.304 21.283 -34.073 1.00 81.75 165 GLN A C 1
ATOM 1320 O O . GLN A 1 165 ? 22.604 22.260 -33.380 1.00 81.75 165 GLN A O 1
ATOM 1325 N N . GLN A 1 166 ? 21.517 20.316 -33.603 1.00 80.50 166 GLN A N 1
ATOM 1326 C CA . GLN A 1 166 ? 21.054 20.271 -32.215 1.00 80.50 166 GLN A CA 1
ATOM 1327 C C . GLN A 1 166 ? 22.226 19.969 -31.263 1.00 80.50 166 GLN A C 1
ATOM 1329 O O . GLN A 1 166 ? 23.176 19.281 -31.632 1.00 80.50 166 GLN A O 1
ATOM 1334 N N . ASN A 1 167 ? 22.169 20.472 -30.025 1.00 75.75 167 ASN A N 1
ATOM 1335 C CA . ASN A 1 167 ? 23.272 20.352 -29.052 1.00 75.75 167 ASN A CA 1
ATOM 1336 C C . ASN A 1 167 ? 23.639 18.895 -28.701 1.00 75.75 167 ASN A C 1
ATOM 1338 O O . ASN A 1 167 ? 24.728 18.640 -28.195 1.00 75.75 167 ASN A O 1
ATOM 1342 N N . ASP A 1 168 ? 22.727 17.959 -28.952 1.00 85.31 168 ASP A N 1
ATOM 1343 C CA . ASP A 1 168 ? 22.840 16.519 -28.738 1.00 85.31 168 ASP A CA 1
ATOM 1344 C C . ASP A 1 168 ? 22.988 15.716 -30.048 1.00 85.31 168 ASP A C 1
ATOM 1346 O O . ASP A 1 168 ? 23.015 14.491 -29.994 1.00 85.31 168 ASP A O 1
ATOM 1350 N N . TYR A 1 169 ? 23.127 16.362 -31.217 1.00 87.00 169 TYR A N 1
ATOM 1351 C CA . TYR A 1 169 ? 23.179 15.720 -32.548 1.00 87.00 169 TYR A CA 1
ATOM 1352 C C . TYR A 1 169 ? 24.135 14.522 -32.613 1.00 87.00 169 TYR A C 1
ATOM 1354 O O . TYR A 1 169 ? 23.767 13.455 -33.095 1.00 87.00 169 TYR A O 1
ATOM 1362 N N . ILE A 1 170 ? 25.339 14.667 -32.055 1.00 86.56 170 ILE A N 1
ATOM 1363 C CA . ILE A 1 170 ? 26.363 13.615 -32.006 1.00 86.56 170 ILE A CA 1
ATOM 1364 C C . ILE A 1 170 ? 25.938 12.418 -31.135 1.00 86.56 170 ILE A C 1
ATOM 1366 O O . ILE A 1 170 ? 26.274 11.276 -31.452 1.00 86.56 170 ILE A O 1
ATOM 1370 N N . ASP A 1 171 ? 25.202 12.643 -30.047 1.00 89.56 171 ASP A N 1
ATOM 1371 C CA . ASP A 1 171 ? 24.740 11.577 -29.150 1.00 89.56 171 ASP A CA 1
ATOM 1372 C C . ASP A 1 171 ? 23.428 10.945 -29.637 1.00 89.56 171 ASP A C 1
ATOM 1374 O O . ASP A 1 171 ? 23.252 9.730 -29.517 1.00 89.56 171 ASP A O 1
ATOM 1378 N N . SER A 1 172 ? 22.570 11.722 -30.301 1.00 90.31 172 SER A N 1
ATOM 1379 C CA . SER A 1 172 ? 21.436 11.234 -31.090 1.00 90.31 172 SER A CA 1
ATOM 1380 C C . SER A 1 172 ? 21.906 10.360 -32.267 1.00 90.31 172 SER A C 1
ATOM 1382 O O . SER A 1 172 ? 21.382 9.262 -32.449 1.00 90.31 172 SER A O 1
ATOM 1384 N N . LEU A 1 173 ? 22.966 10.753 -32.987 1.00 90.19 173 LEU A N 1
ATOM 1385 C CA . LEU A 1 173 ? 23.610 9.951 -34.038 1.00 90.19 173 LEU A CA 1
ATOM 1386 C C . LEU A 1 173 ? 24.159 8.625 -33.500 1.00 90.19 173 LEU A C 1
ATOM 1388 O O . LEU A 1 173 ? 23.833 7.568 -34.041 1.00 90.19 173 LEU A O 1
ATOM 1392 N N . LYS A 1 174 ? 24.935 8.651 -32.406 1.00 91.25 174 LYS A N 1
ATOM 1393 C CA . LYS A 1 174 ? 25.412 7.420 -31.745 1.00 91.25 174 LYS A CA 1
ATOM 1394 C C . LYS A 1 174 ? 24.250 6.518 -31.328 1.00 91.25 174 LYS A C 1
ATOM 1396 O O . LYS A 1 174 ? 24.310 5.318 -31.565 1.00 91.25 174 LYS A O 1
ATOM 1401 N N . SER A 1 175 ? 23.206 7.081 -30.717 1.00 90.50 175 SER A N 1
ATOM 1402 C CA . SER A 1 175 ? 22.054 6.319 -30.210 1.00 90.50 175 SER A CA 1
ATOM 1403 C C . SER A 1 175 ? 21.250 5.675 -31.341 1.00 90.50 175 SER A C 1
ATOM 1405 O O . SER A 1 175 ? 20.862 4.511 -31.241 1.00 90.50 175 SER A O 1
ATOM 1407 N N . SER A 1 176 ? 21.055 6.409 -32.439 1.00 89.75 176 SER A N 1
ATOM 1408 C CA . SER A 1 176 ? 20.412 5.923 -33.659 1.00 89.75 176 SER A CA 1
ATOM 1409 C C . SER A 1 176 ? 21.196 4.761 -34.274 1.00 89.75 176 SER A C 1
ATOM 1411 O O . SER A 1 176 ? 20.653 3.669 -34.458 1.00 89.75 176 SER A O 1
ATOM 1413 N N . LEU A 1 177 ? 22.506 4.936 -34.467 1.00 91.00 177 LEU A N 1
ATOM 1414 C CA . LEU A 1 177 ? 23.394 3.904 -35.004 1.00 91.00 177 LEU A CA 1
ATOM 1415 C C . LEU A 1 177 ? 23.465 2.659 -34.108 1.00 91.00 177 LEU A C 1
ATOM 1417 O O . LEU A 1 177 ? 23.330 1.545 -34.614 1.00 91.00 177 LEU A O 1
ATOM 1421 N N . VAL A 1 178 ? 23.545 2.823 -32.786 1.00 89.69 178 VAL A N 1
ATOM 1422 C CA . VAL A 1 178 ? 23.466 1.704 -31.831 1.00 89.69 178 VAL A CA 1
ATOM 1423 C C . VAL A 1 178 ? 22.143 0.944 -31.973 1.00 89.69 178 VAL A C 1
ATOM 1425 O O . VAL A 1 178 ? 22.156 -0.284 -32.028 1.00 89.69 178 VAL A O 1
ATOM 1428 N N . SER A 1 179 ? 21.008 1.635 -32.144 1.00 85.50 179 SER A N 1
ATOM 1429 C CA . SER A 1 179 ? 19.708 0.975 -32.370 1.00 85.50 179 SER A CA 1
ATOM 1430 C C . SER A 1 179 ? 19.645 0.160 -33.675 1.00 85.50 179 SER A C 1
ATOM 1432 O O . SER A 1 179 ? 18.917 -0.830 -33.758 1.00 85.50 179 SER A O 1
ATOM 1434 N N . LEU A 1 180 ? 20.455 0.531 -34.672 1.00 86.94 180 LEU A N 1
ATOM 1435 C CA . LEU A 1 180 ? 20.608 -0.174 -35.947 1.00 86.94 180 LEU A CA 1
ATOM 1436 C C . LEU A 1 180 ? 21.610 -1.351 -35.861 1.00 86.94 180 LEU A C 1
ATOM 1438 O O . LEU A 1 180 ? 21.586 -2.238 -36.718 1.00 86.94 180 LEU A O 1
ATOM 1442 N N . GLY A 1 181 ? 22.432 -1.420 -34.804 1.00 88.50 181 GLY A N 1
ATOM 1443 C CA . GLY A 1 181 ? 23.482 -2.430 -34.587 1.00 88.50 181 GLY A CA 1
ATOM 1444 C C . GLY A 1 181 ? 24.910 -1.956 -34.887 1.00 88.50 181 GLY A C 1
ATOM 1445 O O . GLY A 1 181 ? 25.816 -2.782 -35.000 1.00 88.50 181 GLY A O 1
ATOM 1446 N N . TYR A 1 182 ? 25.110 -0.646 -35.039 1.00 91.06 182 TYR A N 1
ATOM 1447 C CA . TYR A 1 182 ? 26.399 -0.014 -35.300 1.00 91.06 182 TYR A CA 1
ATOM 1448 C C . TYR A 1 182 ? 27.005 0.577 -34.030 1.00 91.06 182 TYR A C 1
ATOM 1450 O O . TYR A 1 182 ? 26.402 1.400 -33.343 1.00 91.06 182 TYR A O 1
ATOM 1458 N N . TYR A 1 183 ? 28.251 0.217 -33.759 1.00 91.44 183 TYR A N 1
ATOM 1459 C CA . TYR A 1 183 ? 28.956 0.585 -32.543 1.00 91.44 183 TYR A CA 1
ATOM 1460 C C . TYR A 1 183 ? 30.159 1.452 -32.837 1.00 91.44 183 TYR A C 1
ATOM 1462 O O . TYR A 1 183 ? 30.975 1.102 -33.682 1.00 91.44 183 TYR A O 1
ATOM 1470 N N . LEU A 1 184 ? 30.295 2.552 -32.092 1.00 92.50 184 LEU A N 1
ATOM 1471 C CA . LEU A 1 184 ? 31.497 3.376 -32.125 1.00 92.50 184 LEU A CA 1
ATOM 1472 C C . LEU A 1 184 ? 32.698 2.506 -31.726 1.00 92.50 184 LEU A C 1
ATOM 1474 O O . LEU A 1 184 ? 32.791 2.056 -30.582 1.00 92.50 184 LEU A O 1
ATOM 1478 N N . PHE A 1 185 ? 33.566 2.245 -32.697 1.00 91.00 185 PHE A N 1
ATOM 1479 C CA . PHE A 1 185 ? 34.789 1.467 -32.552 1.00 91.00 185 PHE A CA 1
ATOM 1480 C C . PHE A 1 185 ? 35.942 2.381 -32.137 1.00 91.00 185 PHE A C 1
ATOM 1482 O O . PHE A 1 185 ? 36.650 2.092 -31.176 1.00 91.00 185 PHE A O 1
ATOM 1489 N N . ASP A 1 186 ? 36.092 3.511 -32.834 1.00 92.00 186 ASP A N 1
ATOM 1490 C CA . ASP A 1 186 ? 37.153 4.488 -32.594 1.00 92.00 186 ASP A CA 1
ATOM 1491 C C . ASP A 1 186 ? 36.757 5.883 -33.128 1.00 92.00 186 ASP A C 1
ATOM 1493 O O . ASP A 1 186 ? 35.752 6.033 -33.828 1.00 92.00 186 ASP A O 1
ATOM 1497 N N . MET A 1 187 ? 37.523 6.925 -32.796 1.00 92.19 187 MET A N 1
ATOM 1498 C CA . MET A 1 187 ? 37.272 8.295 -33.259 1.00 92.19 187 MET A CA 1
ATOM 1499 C C . MET A 1 187 ? 38.537 9.155 -33.392 1.00 92.19 187 MET A C 1
ATOM 1501 O O . MET A 1 187 ? 39.501 9.021 -32.634 1.00 92.19 187 MET A O 1
ATOM 1505 N N . GLU A 1 188 ? 38.527 10.089 -34.339 1.00 91.19 188 GLU A N 1
ATOM 1506 C CA . GLU A 1 188 ? 39.580 11.086 -34.556 1.00 91.19 188 GLU A CA 1
ATOM 1507 C C . GLU A 1 188 ? 38.998 12.496 -34.388 1.00 91.19 188 GLU A C 1
ATOM 1509 O O . GLU A 1 188 ? 37.878 12.762 -34.819 1.00 91.19 188 GLU A O 1
ATOM 1514 N N . TYR A 1 189 ? 39.747 13.392 -33.745 1.00 87.81 189 TYR A N 1
ATOM 1515 C CA . TYR A 1 189 ? 39.369 14.794 -33.559 1.00 87.81 189 TYR A CA 1
ATOM 1516 C C . TYR A 1 189 ? 40.360 15.674 -34.323 1.00 87.81 189 TYR A C 1
ATOM 1518 O O . TYR A 1 189 ? 41.562 15.612 -34.055 1.00 87.81 189 TYR A O 1
ATOM 1526 N N . ASP A 1 190 ? 39.857 16.505 -35.231 1.00 84.00 190 ASP A N 1
ATOM 1527 C CA . ASP A 1 190 ? 40.602 17.612 -35.838 1.00 84.00 190 ASP A CA 1
ATOM 1528 C C . ASP A 1 190 ? 40.196 18.944 -35.163 1.00 84.00 190 ASP A C 1
ATOM 1530 O O . ASP A 1 190 ? 39.458 18.966 -34.180 1.00 84.00 190 ASP A O 1
ATOM 1534 N N . ALA A 1 191 ? 40.660 20.087 -35.663 1.00 82.38 191 ALA A N 1
ATOM 1535 C CA . ALA A 1 191 ? 40.352 21.412 -35.126 1.00 82.38 191 ALA A CA 1
ATOM 1536 C C . ALA A 1 191 ? 38.925 21.925 -35.434 1.00 82.38 191 ALA A C 1
ATOM 1538 O O . ALA A 1 191 ? 38.589 23.044 -35.032 1.00 82.38 191 ALA A O 1
ATOM 1539 N N . ILE A 1 192 ? 38.112 21.172 -36.188 1.00 84.31 192 ILE A N 1
ATOM 1540 C CA . ILE A 1 192 ? 36.758 21.559 -36.640 1.00 84.31 192 ILE A CA 1
ATOM 1541 C C . ILE A 1 192 ? 35.807 20.353 -36.633 1.00 84.31 192 ILE A C 1
ATOM 1543 O O . ILE A 1 192 ? 34.718 20.420 -36.060 1.00 84.31 192 ILE A O 1
ATOM 1547 N N . TYR A 1 193 ? 36.236 19.260 -37.263 1.00 88.12 193 TYR A N 1
ATOM 1548 C CA . TYR A 1 193 ? 35.462 18.033 -37.423 1.00 88.12 193 TYR A CA 1
ATOM 1549 C C . TYR A 1 193 ? 35.914 16.951 -36.442 1.00 88.12 193 TYR A C 1
ATOM 1551 O O . TYR A 1 193 ? 37.041 16.959 -35.942 1.00 88.12 193 TYR A O 1
ATOM 1559 N N . SER A 1 194 ? 35.015 16.009 -36.193 1.00 90.88 194 SER A N 1
ATOM 1560 C CA . SER A 1 194 ? 35.270 14.755 -35.503 1.00 90.88 194 SER A CA 1
ATOM 1561 C C . SER A 1 194 ? 34.846 13.614 -36.427 1.00 90.88 194 SER A C 1
ATOM 1563 O O . SER A 1 194 ? 33.691 13.559 -36.851 1.00 90.88 194 SER A O 1
ATOM 1565 N N . SER A 1 195 ? 35.772 12.713 -36.743 1.00 93.19 195 SER A N 1
ATOM 1566 C CA . SER A 1 195 ? 35.519 11.543 -37.587 1.00 93.19 195 SER A CA 1
ATOM 1567 C C . SER A 1 195 ? 35.245 10.336 -36.690 1.00 93.19 195 SER A C 1
ATOM 1569 O O . SER A 1 195 ? 36.124 9.881 -35.955 1.00 93.19 195 SER A O 1
ATOM 1571 N N . PHE A 1 196 ? 34.021 9.821 -36.732 1.00 94.31 196 PHE A N 1
ATOM 1572 C CA . PHE A 1 196 ? 33.548 8.697 -35.929 1.00 94.31 196 PHE A CA 1
ATOM 1573 C C . PHE A 1 196 ? 33.584 7.415 -36.764 1.00 94.31 196 PHE A C 1
ATOM 1575 O O . PHE A 1 196 ? 32.973 7.360 -37.831 1.00 94.31 196 PHE A O 1
ATOM 1582 N N . ILE A 1 197 ? 34.279 6.384 -36.279 1.00 94.69 197 ILE A N 1
ATOM 1583 C CA . ILE A 1 197 ? 34.349 5.069 -36.923 1.00 94.69 197 ILE A CA 1
ATOM 1584 C C . ILE A 1 197 ? 33.364 4.141 -36.215 1.00 94.69 197 ILE A C 1
ATOM 1586 O O . ILE A 1 197 ? 33.585 3.758 -35.064 1.00 94.69 197 ILE A O 1
ATOM 1590 N N . PHE A 1 198 ? 32.287 3.764 -36.897 1.00 93.75 198 PHE A N 1
ATOM 1591 C CA . PHE A 1 198 ? 31.321 2.779 -36.420 1.00 93.75 198 PHE A CA 1
ATOM 1592 C C . PHE A 1 198 ? 31.507 1.443 -37.142 1.00 93.75 198 PHE A C 1
ATOM 1594 O O . PHE A 1 198 ? 31.738 1.421 -38.349 1.00 93.75 198 PHE A O 1
ATOM 1601 N N . PHE A 1 199 ? 31.341 0.334 -36.421 1.00 92.00 199 PHE A N 1
ATOM 1602 C CA . PHE A 1 199 ? 31.331 -1.018 -36.980 1.00 92.00 199 PHE A CA 1
ATOM 1603 C C . PHE A 1 199 ? 30.046 -1.764 -36.603 1.00 92.00 199 PHE A C 1
ATOM 1605 O O . PHE A 1 199 ? 29.537 -1.605 -35.490 1.00 92.00 199 PHE A O 1
ATOM 1612 N N . ARG A 1 200 ? 29.514 -2.570 -37.522 1.00 88.56 200 ARG A N 1
ATOM 1613 C CA . ARG A 1 200 ? 28.320 -3.393 -37.320 1.00 88.56 200 ARG A CA 1
ATOM 1614 C C . ARG A 1 200 ? 28.693 -4.699 -36.618 1.00 88.56 200 ARG A C 1
ATOM 1616 O O . ARG A 1 200 ? 29.301 -5.578 -37.218 1.00 88.56 200 ARG A O 1
ATOM 1623 N N . ASP A 1 201 ? 28.292 -4.832 -35.360 1.00 84.25 201 ASP A N 1
ATOM 1624 C CA . ASP A 1 201 ? 28.609 -5.985 -34.509 1.00 84.25 201 ASP A CA 1
ATOM 1625 C C . ASP A 1 201 ? 27.301 -6.658 -34.067 1.00 84.25 201 ASP A C 1
ATOM 1627 O O . ASP A 1 201 ? 26.634 -6.221 -33.127 1.00 84.25 201 ASP A O 1
ATOM 1631 N N . GLU A 1 202 ? 26.887 -7.694 -34.802 1.00 77.25 202 GLU A N 1
ATOM 1632 C CA . GLU A 1 202 ? 25.627 -8.406 -34.546 1.00 77.25 202 GLU A CA 1
ATOM 1633 C C . GLU A 1 202 ? 25.671 -9.253 -33.258 1.00 77.25 202 GLU A C 1
ATOM 1635 O O . GLU A 1 202 ? 24.634 -9.415 -32.613 1.00 77.25 202 GLU A O 1
ATOM 1640 N N . ASP A 1 203 ? 26.851 -9.710 -32.817 1.00 79.62 203 ASP A N 1
ATOM 1641 C CA . ASP A 1 203 ? 27.007 -10.395 -31.525 1.00 79.62 203 ASP A CA 1
ATOM 1642 C C . ASP A 1 203 ? 26.775 -9.404 -30.374 1.00 79.62 203 ASP A C 1
ATOM 1644 O O . ASP A 1 203 ? 26.005 -9.669 -29.446 1.00 79.62 203 ASP A O 1
ATOM 1648 N N . LYS A 1 204 ? 27.361 -8.205 -30.457 1.00 80.50 204 LYS A N 1
ATOM 1649 C CA . LYS A 1 204 ? 27.130 -7.127 -29.486 1.00 80.50 204 LYS A CA 1
ATOM 1650 C C . LYS A 1 204 ? 25.696 -6.596 -29.520 1.00 80.50 204 LYS A C 1
ATOM 1652 O O . LYS A 1 204 ? 25.133 -6.323 -28.462 1.00 80.50 204 LYS A O 1
ATOM 1657 N N . LYS A 1 205 ? 25.070 -6.534 -30.696 1.00 77.44 205 LYS A N 1
ATOM 1658 C CA . LYS A 1 205 ? 23.642 -6.211 -30.869 1.00 77.44 205 LYS A CA 1
ATOM 1659 C C . LYS A 1 205 ? 22.739 -7.239 -30.183 1.00 77.44 205 LYS A C 1
ATOM 1661 O O . LYS A 1 205 ? 21.782 -6.865 -29.500 1.00 77.44 205 LYS A O 1
ATOM 1666 N N . ALA A 1 206 ? 23.061 -8.530 -30.298 1.00 78.38 206 ALA A N 1
ATOM 1667 C CA . ALA A 1 206 ? 22.372 -9.591 -29.568 1.00 78.38 206 ALA A CA 1
ATOM 1668 C C . ALA A 1 206 ? 22.572 -9.453 -28.046 1.00 78.38 206 ALA A C 1
ATOM 1670 O O . ALA A 1 206 ? 21.593 -9.511 -27.298 1.00 78.38 206 ALA A O 1
ATOM 1671 N N . LEU A 1 207 ? 23.803 -9.183 -27.595 1.00 81.81 207 LEU A N 1
ATOM 1672 C CA . LEU A 1 207 ? 24.137 -8.957 -26.182 1.00 81.81 207 LEU A CA 1
ATOM 1673 C C . LEU A 1 207 ? 23.453 -7.716 -25.589 1.00 81.81 207 LEU A C 1
ATOM 1675 O O . LEU A 1 207 ? 23.034 -7.748 -24.433 1.00 81.81 207 LEU A O 1
ATOM 1679 N N . GLU A 1 208 ? 23.293 -6.626 -26.340 1.00 78.12 208 GLU A N 1
ATOM 1680 C CA . GLU A 1 208 ? 22.563 -5.443 -25.870 1.00 78.12 208 GLU A CA 1
ATOM 1681 C C . GLU A 1 208 ? 21.049 -5.668 -25.834 1.00 78.12 208 GLU A C 1
ATOM 1683 O O . GLU A 1 208 ? 20.397 -5.249 -24.873 1.00 78.12 208 GLU A O 1
ATOM 1688 N N . LEU A 1 209 ? 20.491 -6.402 -26.802 1.00 78.00 209 LEU A N 1
ATOM 1689 C CA . LEU A 1 209 ? 19.092 -6.834 -26.772 1.00 78.00 209 LEU A CA 1
ATOM 1690 C C . LEU A 1 209 ? 18.813 -7.762 -25.575 1.00 78.00 209 LEU A C 1
ATOM 1692 O O . LEU A 1 209 ? 17.766 -7.653 -24.932 1.00 78.00 209 LEU A O 1
ATOM 1696 N N . GLU A 1 210 ? 19.741 -8.664 -25.250 1.00 81.88 210 GLU A N 1
ATOM 1697 C CA . GLU A 1 210 ? 19.672 -9.518 -24.060 1.00 81.88 210 GLU A CA 1
ATOM 1698 C C . GLU A 1 210 ? 19.860 -8.714 -22.765 1.00 81.88 210 GLU A C 1
ATOM 1700 O O . GLU A 1 210 ? 19.049 -8.837 -21.849 1.00 81.88 210 GLU A O 1
ATOM 1705 N N . SER A 1 211 ? 20.835 -7.801 -22.711 1.00 81.69 211 SER A N 1
ATOM 1706 C CA . SER A 1 211 ? 21.035 -6.878 -21.585 1.00 81.69 211 SER A CA 1
ATOM 1707 C C . SER A 1 211 ? 19.798 -6.011 -21.327 1.00 81.69 211 SER A C 1
ATOM 1709 O O . SER A 1 211 ? 19.426 -5.790 -20.175 1.00 81.69 211 SER A O 1
ATOM 1711 N N . GLY A 1 212 ? 19.118 -5.551 -22.382 1.00 81.94 212 GLY A N 1
ATOM 1712 C CA . GLY A 1 212 ? 17.854 -4.819 -22.296 1.00 81.94 212 GLY A CA 1
ATOM 1713 C C . GLY A 1 212 ? 16.729 -5.655 -21.681 1.00 81.94 212 GLY A C 1
ATOM 1714 O O . GLY A 1 212 ? 16.063 -5.194 -20.751 1.00 81.94 212 GLY A O 1
ATOM 1715 N N . LYS A 1 213 ? 16.562 -6.908 -22.130 1.00 85.12 213 LYS A N 1
ATOM 1716 C CA . LYS A 1 213 ? 15.610 -7.866 -21.534 1.00 85.12 213 LYS A CA 1
ATOM 1717 C C . LYS A 1 213 ? 15.931 -8.125 -20.060 1.00 85.12 213 LYS A C 1
ATOM 1719 O O . LYS A 1 213 ? 15.044 -8.001 -19.221 1.00 85.12 213 LYS A O 1
ATOM 1724 N N . LEU A 1 214 ? 17.196 -8.398 -19.739 1.00 86.69 214 LEU A N 1
ATOM 1725 C CA . LEU A 1 214 ? 17.653 -8.726 -18.387 1.00 86.69 214 LEU A CA 1
ATOM 1726 C C . LEU A 1 214 ? 17.496 -7.540 -17.417 1.00 86.69 214 LEU A C 1
ATOM 1728 O O . LEU A 1 214 ? 17.087 -7.728 -16.274 1.00 86.69 214 LEU A O 1
ATOM 1732 N N . LYS A 1 215 ? 17.734 -6.302 -17.875 1.00 86.94 215 LYS A N 1
ATOM 1733 C CA . LYS A 1 215 ? 17.433 -5.073 -17.113 1.00 86.94 215 LYS A CA 1
ATOM 1734 C C . LYS A 1 215 ? 15.932 -4.926 -16.843 1.00 86.94 215 LYS A C 1
ATOM 1736 O O . LYS A 1 215 ? 15.547 -4.609 -15.720 1.00 86.94 215 LYS A O 1
ATOM 1741 N N . ALA A 1 216 ? 15.085 -5.177 -17.844 1.00 83.44 216 ALA A N 1
ATOM 1742 C CA . ALA A 1 216 ? 13.630 -5.110 -17.693 1.00 83.44 216 ALA A CA 1
ATOM 1743 C C . ALA A 1 216 ? 13.073 -6.216 -16.775 1.00 83.44 216 ALA A C 1
ATOM 1745 O O . ALA A 1 216 ? 12.101 -5.990 -16.055 1.00 83.44 216 ALA A O 1
ATOM 1746 N N . GLU A 1 217 ? 13.691 -7.397 -16.763 1.00 87.19 217 GLU A N 1
ATOM 1747 C CA . GLU A 1 217 ? 13.363 -8.487 -15.841 1.00 87.19 217 GLU A CA 1
ATOM 1748 C C . GLU A 1 217 ? 13.823 -8.175 -14.409 1.00 87.19 217 GLU A C 1
ATOM 1750 O O . GLU A 1 217 ? 13.019 -8.248 -13.481 1.00 87.19 217 GLU A O 1
ATOM 1755 N N . HIS A 1 218 ? 15.060 -7.702 -14.225 1.00 86.69 218 HIS A N 1
ATOM 1756 C CA . HIS A 1 218 ? 15.563 -7.265 -12.918 1.00 86.69 218 HIS A CA 1
ATOM 1757 C C . HIS A 1 218 ? 14.720 -6.121 -12.325 1.00 86.69 218 HIS A C 1
ATOM 1759 O O . HIS A 1 218 ? 14.506 -6.083 -11.112 1.00 86.69 218 HIS A O 1
ATOM 1765 N N . ALA A 1 219 ? 14.206 -5.201 -13.148 1.00 88.00 219 ALA A N 1
ATOM 1766 C CA . ALA A 1 219 ? 13.296 -4.150 -12.689 1.00 88.00 219 ALA A CA 1
ATOM 1767 C C . ALA A 1 219 ? 11.992 -4.729 -12.102 1.00 88.00 219 ALA A C 1
ATOM 1769 O O . ALA A 1 219 ? 11.584 -4.326 -11.013 1.00 88.00 219 ALA A O 1
ATOM 1770 N N . LYS A 1 220 ? 11.384 -5.725 -12.765 1.00 91.12 220 LYS A N 1
ATOM 1771 C CA . LYS A 1 220 ? 10.182 -6.421 -12.268 1.00 91.12 220 LYS A CA 1
ATOM 1772 C C . LYS A 1 220 ? 10.458 -7.202 -10.985 1.00 91.12 220 LYS A C 1
ATOM 1774 O O . LYS A 1 220 ? 9.704 -7.080 -10.027 1.00 91.12 220 LYS A O 1
ATOM 1779 N N . VAL A 1 221 ? 11.556 -7.961 -10.942 1.00 90.06 221 VAL A N 1
ATOM 1780 C CA . VAL A 1 221 ? 11.954 -8.738 -9.754 1.00 90.06 221 VAL A CA 1
ATOM 1781 C C . VAL A 1 221 ? 12.209 -7.821 -8.554 1.00 90.06 221 VAL A C 1
ATOM 1783 O O . VAL A 1 221 ? 11.846 -8.166 -7.431 1.00 90.06 221 VAL A O 1
ATOM 1786 N N . GLN A 1 222 ? 12.778 -6.631 -8.771 1.00 87.81 222 GLN A N 1
ATOM 1787 C CA . GLN A 1 222 ? 12.943 -5.635 -7.712 1.00 87.81 222 GLN A CA 1
ATOM 1788 C C . 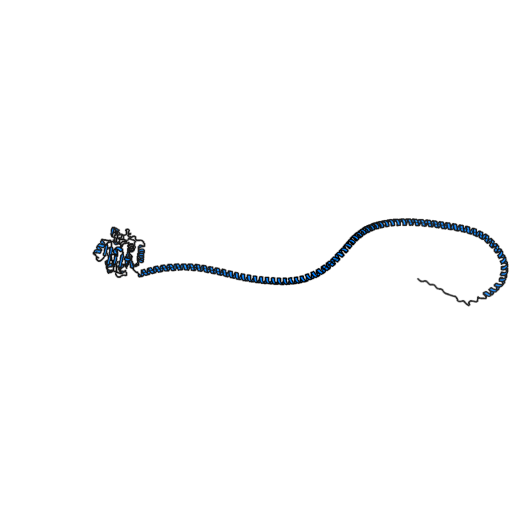GLN A 1 222 ? 11.588 -5.075 -7.237 1.00 87.81 222 GLN A C 1
ATOM 1790 O O . GLN A 1 222 ? 11.353 -5.012 -6.03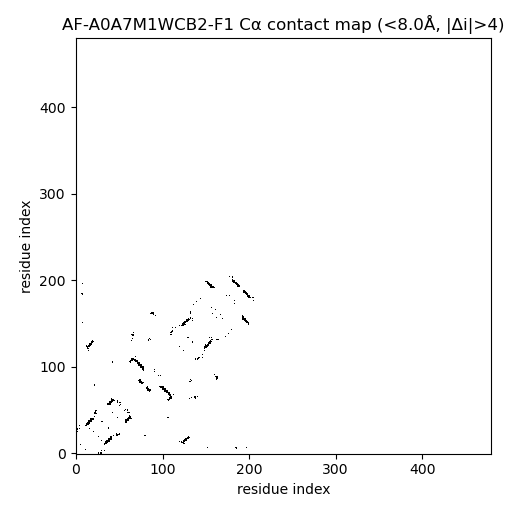3 1.00 87.81 222 GLN A O 1
ATOM 1795 N N . GLU A 1 223 ? 10.667 -4.755 -8.151 1.00 89.94 223 GLU A N 1
ATOM 1796 C CA . GLU A 1 223 ? 9.313 -4.291 -7.806 1.00 89.94 223 GLU A CA 1
ATOM 1797 C C . GLU A 1 223 ? 8.512 -5.350 -7.016 1.00 89.94 223 GLU A C 1
ATOM 1799 O O . GLU A 1 223 ? 7.816 -5.027 -6.051 1.00 89.94 223 GLU A O 1
ATOM 1804 N N . GLU A 1 224 ? 8.621 -6.631 -7.383 1.00 90.19 224 GLU A N 1
ATOM 1805 C CA . GLU A 1 224 ? 8.015 -7.740 -6.634 1.00 90.19 224 GLU A CA 1
ATOM 1806 C C . GLU A 1 224 ? 8.670 -7.948 -5.264 1.00 90.19 224 GLU A C 1
ATOM 1808 O O . GLU A 1 224 ? 7.967 -8.198 -4.281 1.00 90.19 224 GLU A O 1
ATOM 1813 N N . ARG A 1 225 ? 9.996 -7.791 -5.170 1.00 91.69 225 ARG A N 1
ATOM 1814 C CA . ARG A 1 225 ? 10.747 -7.882 -3.912 1.00 91.69 225 ARG A CA 1
ATOM 1815 C C . ARG A 1 225 ? 10.341 -6.797 -2.921 1.00 91.69 225 ARG A C 1
ATOM 1817 O O . ARG A 1 225 ? 10.146 -7.104 -1.747 1.00 91.69 225 ARG A O 1
ATOM 1824 N N . ASP A 1 226 ? 10.193 -5.557 -3.376 1.00 90.50 226 ASP A N 1
ATOM 1825 C CA . ASP A 1 226 ? 9.794 -4.454 -2.501 1.00 90.50 226 ASP A CA 1
ATOM 1826 C C . ASP A 1 226 ? 8.332 -4.627 -2.040 1.00 90.50 226 ASP A C 1
ATOM 1828 O O . ASP A 1 226 ? 8.063 -4.571 -0.841 1.00 90.50 226 ASP A O 1
ATOM 1832 N N . LYS A 1 227 ? 7.414 -5.046 -2.928 1.00 91.62 227 LYS A N 1
ATOM 1833 C CA . LYS A 1 227 ? 6.041 -5.451 -2.545 1.00 91.62 227 LYS A CA 1
ATOM 1834 C C . LYS A 1 227 ? 5.996 -6.626 -1.558 1.00 91.62 227 LYS A C 1
ATOM 1836 O O . LYS A 1 227 ? 5.071 -6.713 -0.747 1.00 91.62 227 LYS A O 1
ATOM 1841 N N . ALA A 1 228 ? 6.937 -7.568 -1.642 1.00 88.81 228 ALA A N 1
ATOM 1842 C CA . ALA A 1 228 ? 7.039 -8.683 -0.700 1.00 88.81 228 ALA A CA 1
ATOM 1843 C C . ALA A 1 228 ? 7.536 -8.214 0.677 1.00 88.81 228 ALA A C 1
ATOM 1845 O O . ALA A 1 228 ? 6.995 -8.637 1.697 1.00 88.81 228 ALA A O 1
ATOM 1846 N N . LYS A 1 229 ? 8.503 -7.293 0.702 1.00 91.88 229 LYS A N 1
ATOM 1847 C CA . LYS A 1 229 ? 9.051 -6.674 1.915 1.00 91.88 229 LYS A CA 1
ATOM 1848 C C . LYS A 1 229 ? 8.026 -5.794 2.642 1.00 91.88 229 LYS A C 1
ATOM 1850 O O . LYS A 1 229 ? 7.936 -5.844 3.867 1.00 91.88 229 LYS A O 1
ATOM 1855 N N . ASP A 1 230 ? 7.202 -5.051 1.904 1.00 90.19 230 ASP A N 1
ATOM 1856 C CA . ASP A 1 230 ? 6.089 -4.290 2.484 1.00 90.19 230 ASP A CA 1
ATOM 1857 C C . ASP A 1 230 ? 5.095 -5.231 3.186 1.00 90.19 230 ASP A C 1
ATOM 1859 O O . ASP A 1 230 ? 4.752 -5.016 4.352 1.00 90.19 230 ASP A O 1
ATOM 1863 N N . LYS A 1 231 ? 4.712 -6.339 2.533 1.00 91.56 231 LYS A N 1
ATOM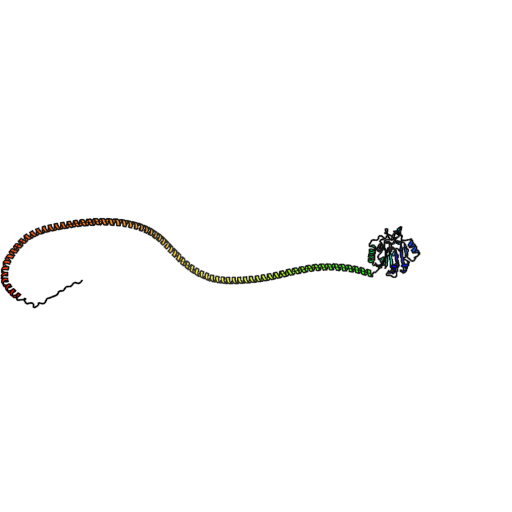 1864 C CA . LYS A 1 231 ? 3.868 -7.389 3.134 1.00 91.56 231 LYS A CA 1
ATOM 1865 C C . LYS A 1 231 ? 4.519 -8.071 4.337 1.00 91.56 231 LYS A C 1
ATOM 1867 O O . LYS A 1 231 ? 3.817 -8.384 5.292 1.00 91.56 231 LYS A O 1
ATOM 1872 N N . GLU A 1 232 ? 5.829 -8.301 4.317 1.00 91.62 232 GLU A N 1
ATOM 1873 C CA . GLU A 1 232 ? 6.573 -8.830 5.467 1.00 91.62 232 GLU A CA 1
ATOM 1874 C C . GLU A 1 232 ? 6.481 -7.872 6.668 1.00 91.62 232 GLU A C 1
ATOM 1876 O O . GLU A 1 232 ? 6.235 -8.312 7.793 1.00 91.62 232 GLU A O 1
ATOM 1881 N N . SER A 1 233 ? 6.567 -6.558 6.431 1.00 89.19 233 SER A N 1
ATOM 1882 C CA . SER A 1 233 ? 6.381 -5.545 7.478 1.00 89.19 233 SER A CA 1
ATOM 1883 C C . SER A 1 233 ? 4.937 -5.485 8.007 1.00 89.19 233 SER A C 1
ATOM 1885 O O . SER A 1 233 ? 4.739 -5.430 9.225 1.00 89.19 233 SER A O 1
ATOM 1887 N N . GLU A 1 234 ? 3.924 -5.595 7.133 1.00 92.25 234 GLU A N 1
ATOM 1888 C CA . GLU A 1 234 ? 2.512 -5.678 7.537 1.00 92.25 234 GLU A CA 1
ATOM 1889 C C . GLU A 1 234 ? 2.282 -6.923 8.405 1.00 92.25 234 GLU A C 1
ATOM 1891 O O . GLU A 1 234 ? 1.775 -6.814 9.525 1.00 92.25 234 GLU A O 1
ATOM 1896 N N . LEU A 1 235 ? 2.716 -8.096 7.928 1.00 91.44 235 LEU A N 1
ATOM 1897 C CA . LEU A 1 235 ? 2.596 -9.369 8.637 1.00 91.44 235 LEU A CA 1
ATOM 1898 C C . LEU A 1 235 ? 3.297 -9.328 9.996 1.00 91.44 235 LEU A C 1
ATOM 1900 O O . LEU A 1 235 ? 2.692 -9.739 10.979 1.00 91.44 235 LEU A O 1
ATOM 1904 N N . SER A 1 236 ? 4.510 -8.777 10.081 1.00 91.81 236 SER A N 1
ATOM 1905 C CA . SER A 1 236 ? 5.246 -8.614 11.343 1.00 91.81 236 SER A CA 1
ATOM 1906 C C . SER A 1 236 ? 4.495 -7.721 12.346 1.00 91.81 236 SER A C 1
ATOM 1908 O O . SER A 1 236 ? 4.301 -8.098 13.507 1.00 91.81 236 SER A O 1
ATOM 1910 N N . SER A 1 237 ? 3.951 -6.583 11.892 1.00 91.12 237 SER A N 1
ATOM 1911 C CA . SER A 1 237 ? 3.127 -5.712 12.748 1.00 91.12 237 SER A CA 1
ATOM 1912 C C . SER A 1 237 ? 1.861 -6.427 13.248 1.00 91.12 237 SER A C 1
ATOM 1914 O O . SER A 1 237 ? 1.501 -6.350 14.423 1.00 91.12 237 SER A O 1
ATOM 1916 N N . ARG A 1 238 ? 1.224 -7.215 12.378 1.00 92.06 238 ARG A N 1
ATOM 1917 C CA . ARG A 1 238 ? 0.008 -7.979 12.670 1.00 92.06 238 ARG A CA 1
ATOM 1918 C C . ARG A 1 238 ? 0.268 -9.163 13.603 1.00 92.06 238 ARG A C 1
ATOM 1920 O O . ARG A 1 238 ? -0.591 -9.479 14.424 1.00 92.06 238 ARG A O 1
ATOM 1927 N N . LEU A 1 239 ? 1.444 -9.783 13.504 1.00 92.25 239 LEU A N 1
ATOM 1928 C CA . LEU A 1 239 ? 1.896 -10.880 14.361 1.00 92.25 239 LEU A CA 1
ATOM 1929 C C . LEU A 1 239 ? 2.167 -10.366 15.782 1.00 92.25 239 LEU A C 1
ATOM 1931 O O . LEU A 1 239 ? 1.569 -10.882 16.720 1.00 92.25 239 LEU A O 1
ATOM 1935 N N . SER A 1 240 ? 2.914 -9.267 15.941 1.00 90.12 240 SER A N 1
ATOM 1936 C CA . SER A 1 240 ? 3.114 -8.642 17.264 1.00 90.12 240 SER A CA 1
ATOM 1937 C C . SER A 1 240 ? 1.807 -8.142 17.904 1.00 90.12 240 SER A C 1
ATOM 1939 O O . SER A 1 240 ? 1.619 -8.250 19.119 1.00 90.12 240 SER A O 1
ATOM 1941 N N . HIS A 1 241 ? 0.843 -7.665 17.105 1.00 90.62 241 HIS A N 1
ATOM 1942 C CA . HIS A 1 241 ? -0.486 -7.332 17.621 1.00 90.62 241 HIS A CA 1
ATOM 1943 C C . HIS A 1 241 ? -1.255 -8.582 18.091 1.00 90.62 241 HIS A C 1
ATOM 1945 O O . HIS A 1 241 ? -1.845 -8.561 19.175 1.00 90.62 241 HIS A O 1
ATOM 1951 N N . LEU A 1 242 ? -1.193 -9.689 17.341 1.00 89.88 242 LEU A N 1
ATOM 1952 C CA . LEU A 1 242 ? -1.755 -10.983 17.747 1.00 89.88 242 LEU A CA 1
ATOM 1953 C C . LEU A 1 242 ? -1.104 -11.528 19.027 1.00 89.88 242 LEU A C 1
ATOM 1955 O O . LEU A 1 242 ? -1.830 -11.978 19.908 1.00 89.88 242 LEU A O 1
ATOM 1959 N N . GLU A 1 243 ? 0.217 -11.426 19.182 1.00 91.88 243 GLU A N 1
ATOM 1960 C CA . GLU A 1 243 ? 0.933 -11.805 20.412 1.00 91.88 243 GLU A CA 1
ATOM 1961 C C . GLU A 1 243 ? 0.472 -10.968 21.615 1.00 91.88 243 GLU A C 1
ATOM 1963 O O . GLU A 1 243 ? 0.150 -11.519 22.670 1.00 91.88 243 GLU A O 1
ATOM 1968 N N . SER A 1 244 ? 0.340 -9.645 21.450 1.00 89.62 244 SER A N 1
ATOM 1969 C CA . SER A 1 244 ? -0.178 -8.759 22.506 1.00 89.62 244 SER A CA 1
ATOM 1970 C C . SER A 1 244 ? -1.624 -9.097 22.904 1.00 89.62 244 SER A C 1
ATOM 1972 O O . SER A 1 244 ? -1.987 -9.051 24.085 1.00 89.62 244 SER A O 1
ATOM 1974 N N . SER A 1 245 ? -2.442 -9.511 21.931 1.00 92.38 245 SER A N 1
ATOM 1975 C CA . SER A 1 245 ? -3.816 -9.965 22.148 1.00 92.38 245 SER A CA 1
ATOM 1976 C C . SER A 1 245 ? -3.857 -11.330 22.845 1.00 92.38 245 SER A C 1
ATOM 1978 O O . SER A 1 245 ? -4.608 -11.494 23.805 1.00 92.38 245 SER A O 1
ATOM 1980 N N . HIS A 1 246 ? -3.003 -12.278 22.443 1.00 92.38 246 HIS A N 1
ATOM 1981 C CA . HIS A 1 246 ? -2.888 -13.597 23.068 1.00 92.38 246 HIS A CA 1
ATOM 1982 C C . HIS A 1 246 ? -2.447 -13.486 24.530 1.00 92.38 246 HIS A C 1
ATOM 1984 O O . HIS A 1 246 ? -3.102 -14.046 25.402 1.00 92.38 246 HIS A O 1
ATOM 1990 N N . SER A 1 247 ? -1.422 -12.680 24.823 1.00 90.69 247 SER A N 1
ATOM 1991 C CA . SER A 1 247 ? -0.965 -12.424 26.196 1.00 90.69 247 SER A CA 1
ATOM 1992 C C . SER A 1 247 ? -2.066 -11.790 27.065 1.00 90.69 247 SER A C 1
ATOM 1994 O O . SER A 1 247 ? -2.282 -12.191 28.214 1.00 90.69 247 SER A O 1
ATOM 1996 N N . SER A 1 248 ? -2.837 -10.856 26.496 1.00 90.06 248 SER A N 1
ATOM 1997 C CA . SER A 1 248 ? -4.001 -10.254 27.164 1.00 90.06 248 SER A CA 1
ATOM 1998 C C . SER A 1 248 ? -5.113 -11.280 27.433 1.00 90.06 248 SER A C 1
ATOM 2000 O O . SER A 1 248 ? -5.735 -11.262 28.499 1.00 90.06 248 SER A O 1
ATOM 2002 N N . LEU A 1 249 ? -5.358 -12.192 26.486 1.00 90.56 249 LEU A N 1
ATOM 2003 C CA . LEU A 1 249 ? -6.335 -13.273 26.616 1.00 90.56 249 LEU A CA 1
ATOM 2004 C C . LEU A 1 249 ? -5.890 -14.335 27.626 1.00 90.56 249 LEU A C 1
ATOM 2006 O O . LEU A 1 249 ? -6.713 -14.743 28.436 1.00 90.56 249 LEU A O 1
ATOM 2010 N N . GLU A 1 250 ? -4.619 -14.740 27.644 1.00 90.38 250 GLU A N 1
ATOM 2011 C CA . GLU A 1 250 ? -4.065 -15.659 28.648 1.00 90.38 250 GLU A CA 1
ATOM 2012 C C . GLU A 1 250 ? -4.169 -15.081 30.056 1.00 90.38 250 GLU A C 1
ATOM 2014 O O . GLU A 1 250 ? -4.649 -15.769 30.955 1.00 90.38 250 GLU A O 1
ATOM 2019 N N . THR A 1 251 ? -3.814 -13.805 30.235 1.00 89.44 251 THR A N 1
ATOM 2020 C CA . THR A 1 251 ? -3.960 -13.106 31.522 1.00 89.44 251 THR A CA 1
ATOM 2021 C C . THR A 1 251 ? -5.420 -13.132 31.982 1.00 89.44 251 THR A C 1
ATOM 2023 O O . THR A 1 251 ? -5.726 -13.580 33.086 1.00 89.44 251 THR A O 1
ATOM 2026 N N . ARG A 1 252 ? -6.355 -12.764 31.093 1.00 91.12 252 ARG A N 1
ATOM 2027 C CA . ARG A 1 252 ? -7.796 -12.790 31.386 1.00 91.12 252 ARG A CA 1
ATOM 2028 C C . ARG A 1 252 ? -8.342 -14.207 31.607 1.00 91.12 252 ARG A C 1
ATOM 2030 O O . ARG A 1 252 ? -9.294 -14.376 32.364 1.00 91.12 252 ARG A O 1
ATOM 2037 N N . ASN A 1 253 ? -7.770 -15.222 30.966 1.00 89.62 253 ASN A N 1
ATOM 2038 C CA . ASN A 1 253 ? -8.160 -16.617 31.150 1.00 89.62 253 ASN A CA 1
ATOM 2039 C C . ASN A 1 253 ? -7.640 -17.160 32.493 1.00 89.62 253 ASN A C 1
ATOM 2041 O O . ASN A 1 253 ? -8.364 -17.876 33.177 1.00 89.62 253 ASN A O 1
ATOM 2045 N N . ALA A 1 254 ? -6.443 -16.753 32.928 1.00 89.81 254 ALA A N 1
ATOM 2046 C CA . ALA A 1 254 ? -5.935 -17.028 34.271 1.00 89.81 254 ALA A CA 1
ATOM 2047 C C . ALA A 1 254 ? -6.799 -16.359 35.358 1.00 89.81 254 ALA A C 1
ATOM 2049 O O . ALA A 1 254 ? -7.157 -17.019 36.335 1.00 89.81 254 ALA A O 1
ATOM 2050 N N . ASP A 1 255 ? -7.219 -15.104 35.157 1.00 90.38 255 ASP A N 1
ATOM 2051 C CA . ASP A 1 255 ? -8.182 -14.421 36.036 1.00 90.38 255 ASP A CA 1
ATOM 2052 C C . ASP A 1 255 ? -9.536 -15.149 36.086 1.00 90.38 255 ASP A C 1
ATOM 2054 O O . ASP A 1 255 ? -10.090 -15.355 37.167 1.00 90.38 255 ASP A O 1
ATOM 2058 N N . LEU A 1 256 ? -10.062 -15.589 34.937 1.00 90.25 256 LEU A N 1
ATOM 2059 C CA . LEU A 1 256 ? -11.309 -16.360 34.865 1.00 90.25 256 LEU A CA 1
ATOM 2060 C C . LEU A 1 256 ? -11.185 -17.735 35.532 1.00 90.25 256 LEU A C 1
ATOM 2062 O O . LEU A 1 256 ? -12.116 -18.156 36.214 1.00 90.25 256 LEU A O 1
ATOM 2066 N N . ILE A 1 257 ? -10.048 -18.425 35.390 1.00 90.69 257 ILE A N 1
ATOM 2067 C CA . ILE A 1 257 ? -9.757 -19.677 36.104 1.00 90.69 257 ILE A CA 1
ATOM 2068 C C . ILE A 1 257 ? -9.723 -19.417 37.613 1.00 90.69 257 ILE A C 1
ATOM 2070 O O . ILE A 1 257 ? -10.380 -20.140 38.363 1.00 90.69 257 ILE A O 1
ATOM 2074 N N . LYS A 1 258 ? -9.033 -18.360 38.062 1.00 90.12 258 LYS A N 1
ATOM 2075 C CA . LYS A 1 258 ? -8.981 -17.956 39.473 1.00 90.12 258 LYS A CA 1
ATOM 2076 C C . LYS A 1 258 ? -10.384 -17.688 40.019 1.00 90.12 258 LYS A C 1
ATOM 2078 O O . LYS A 1 258 ? -10.776 -18.339 40.988 1.00 90.12 258 LYS A O 1
ATOM 2083 N N . GLN A 1 259 ? -11.176 -16.854 39.342 1.00 87.62 259 GLN A N 1
ATOM 2084 C CA . GLN A 1 259 ? -12.579 -16.613 39.694 1.00 87.62 259 GLN A CA 1
ATOM 2085 C C . GLN A 1 259 ? -13.397 -17.909 39.729 1.00 87.62 259 GLN A C 1
ATOM 2087 O O . GLN A 1 259 ? -14.138 -18.120 40.682 1.00 87.62 259 GLN A O 1
ATOM 2092 N N . ASN A 1 260 ? -13.244 -18.817 38.760 1.00 86.62 260 ASN A N 1
ATOM 2093 C CA . ASN A 1 260 ? -13.958 -20.099 38.776 1.00 86.62 260 ASN A CA 1
ATOM 2094 C C . ASN A 1 260 ? -13.542 -20.982 39.962 1.00 86.62 260 ASN A C 1
ATOM 2096 O O . ASN A 1 260 ? -14.393 -21.661 40.535 1.00 86.62 260 ASN A O 1
ATOM 2100 N N . THR A 1 261 ? -12.268 -20.973 40.372 1.00 88.12 261 THR A N 1
ATOM 2101 C CA . THR A 1 261 ? -11.834 -21.702 41.576 1.00 88.12 261 THR A CA 1
ATOM 2102 C C . THR A 1 261 ? -12.385 -21.083 42.859 1.00 88.12 261 THR A C 1
ATOM 2104 O O . THR A 1 261 ? -12.877 -21.823 43.708 1.00 88.12 261 THR A O 1
ATOM 2107 N N . GLU A 1 262 ? -12.398 -19.752 42.974 1.00 89.50 262 GLU A N 1
ATOM 2108 C CA . GLU A 1 262 ? -12.993 -19.019 44.100 1.00 89.50 262 GLU A CA 1
ATOM 2109 C C . GLU A 1 262 ? -14.510 -19.271 44.182 1.00 89.50 262 GLU A C 1
ATOM 2111 O O . GLU A 1 262 ? -15.026 -19.628 45.239 1.00 89.50 262 GLU A O 1
ATOM 2116 N N . LEU A 1 263 ? -15.219 -19.198 43.052 1.00 89.81 263 LEU A N 1
ATOM 2117 C CA . LEU A 1 263 ? -16.661 -19.448 42.950 1.00 89.81 263 LEU A CA 1
ATOM 2118 C C . LEU A 1 263 ? -16.994 -20.932 43.197 1.00 89.81 263 LEU A C 1
ATOM 2120 O O . LEU A 1 263 ? -17.987 -21.239 43.849 1.00 89.81 263 LEU A O 1
ATOM 2124 N N . THR A 1 264 ? -16.132 -21.868 42.786 1.00 85.44 264 THR A N 1
ATOM 2125 C CA . THR A 1 264 ? -16.273 -23.302 43.115 1.00 85.44 264 THR A CA 1
ATOM 2126 C C . THR A 1 264 ? -16.048 -23.574 44.606 1.00 85.44 264 THR A C 1
ATOM 2128 O O . THR A 1 264 ? -16.752 -24.400 45.188 1.00 85.44 264 THR A O 1
ATOM 2131 N N . GLN A 1 265 ? -15.101 -22.885 45.251 1.00 87.00 265 GLN A N 1
ATOM 2132 C CA . GLN A 1 265 ? -14.895 -22.969 46.702 1.00 87.00 265 GLN A CA 1
ATOM 2133 C C . GLN A 1 265 ? -16.075 -22.356 47.467 1.00 87.00 265 GLN A C 1
ATOM 2135 O O . GLN A 1 265 ? -16.596 -22.993 48.381 1.00 87.00 265 GLN A O 1
ATOM 2140 N N . ALA A 1 266 ? -16.561 -21.185 47.046 1.00 81.75 266 ALA A N 1
ATOM 2141 C CA . ALA A 1 266 ? -17.756 -20.554 47.598 1.00 81.75 266 ALA A CA 1
ATOM 2142 C C . ALA A 1 266 ? -19.000 -21.439 47.420 1.00 81.75 266 ALA A C 1
ATOM 2144 O O . ALA A 1 266 ? -19.752 -21.632 48.371 1.00 81.75 266 ALA A O 1
ATOM 2145 N N . LYS A 1 267 ? -19.184 -22.063 46.248 1.00 88.19 267 LYS A N 1
ATOM 2146 C CA . LYS A 1 267 ? -20.265 -23.029 46.012 1.00 88.19 267 LYS A CA 1
ATOM 2147 C C . LYS A 1 267 ? -20.149 -24.244 46.932 1.00 88.19 267 LYS A C 1
ATOM 2149 O O . LYS A 1 267 ? -21.158 -24.639 47.498 1.00 88.19 267 LYS A O 1
ATOM 2154 N N . LYS A 1 268 ? -18.949 -24.797 47.146 1.00 86.88 268 LYS A N 1
ATOM 2155 C CA . LYS A 1 268 ? -18.739 -25.898 48.107 1.00 86.88 268 LYS A CA 1
ATOM 2156 C C . LYS A 1 268 ? -19.019 -25.493 49.554 1.00 86.88 268 LYS A C 1
ATOM 2158 O O . LYS A 1 268 ? -19.548 -26.313 50.297 1.00 86.88 268 LYS A O 1
ATOM 2163 N N . LEU A 1 269 ? -18.686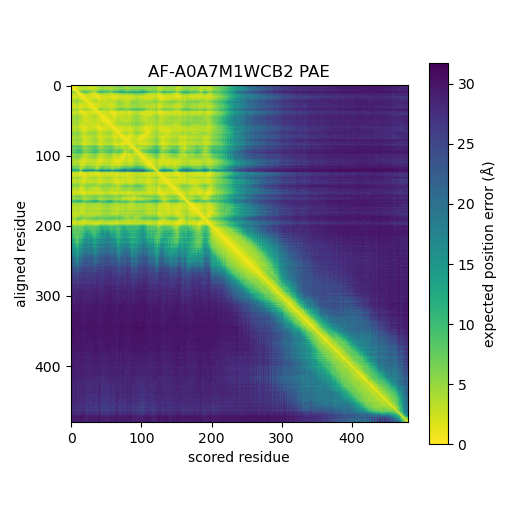 -24.263 49.950 1.00 84.50 269 LEU A N 1
ATOM 2164 C CA . LEU A 1 269 ? -19.042 -23.714 51.263 1.00 84.50 269 LEU A CA 1
ATOM 2165 C C . LEU A 1 269 ? -20.558 -23.565 51.408 1.00 84.50 269 LEU A C 1
ATOM 2167 O O . LEU A 1 269 ? -21.109 -24.042 52.390 1.00 84.50 269 LEU A O 1
ATOM 2171 N N . VAL A 1 270 ? -21.240 -22.995 50.410 1.00 84.19 270 VAL A N 1
ATOM 2172 C CA . VAL A 1 270 ? -22.707 -22.867 50.402 1.00 84.19 270 VAL A CA 1
ATOM 2173 C C . VAL A 1 270 ? -23.393 -24.234 50.350 1.00 84.19 270 VAL A C 1
ATOM 2175 O O . VAL A 1 270 ? -24.405 -24.415 51.013 1.00 84.19 270 VAL A O 1
ATOM 2178 N N . GLU A 1 271 ? -22.848 -25.221 49.634 1.00 81.94 271 GLU A N 1
ATOM 2179 C CA . GLU A 1 271 ? -23.358 -26.597 49.654 1.00 81.94 271 GLU A CA 1
ATOM 2180 C C . GLU A 1 271 ? -23.186 -27.225 51.045 1.00 81.94 271 GLU A C 1
ATOM 2182 O O . GLU A 1 271 ? -24.176 -27.692 51.600 1.00 81.94 271 GLU A O 1
ATOM 2187 N N . LEU A 1 272 ? -21.998 -27.138 51.661 1.00 83.38 272 LEU A N 1
ATOM 2188 C CA . LEU A 1 272 ? -21.756 -27.580 53.045 1.00 83.38 272 LEU A CA 1
ATOM 2189 C C . LEU A 1 272 ? -22.676 -26.894 54.061 1.00 83.38 272 LEU A C 1
ATOM 2191 O O . LEU A 1 272 ? -23.223 -27.561 54.933 1.00 83.38 272 LEU A O 1
ATOM 2195 N N . GLU A 1 273 ? -22.861 -25.581 53.952 1.00 81.69 273 GLU A N 1
ATOM 2196 C CA . GLU A 1 273 ? -23.726 -24.804 54.838 1.00 81.69 273 GLU A CA 1
ATOM 2197 C C . GLU A 1 273 ? -25.204 -25.129 54.593 1.00 81.69 273 GLU A C 1
ATOM 2199 O O . GLU A 1 273 ? -25.963 -25.265 55.545 1.00 81.69 273 GLU A O 1
ATOM 2204 N N . SER A 1 274 ? -25.620 -25.359 53.343 1.00 78.25 274 SER A N 1
ATOM 2205 C CA . SER A 1 274 ? -26.986 -25.784 53.016 1.00 78.25 274 SER A CA 1
ATOM 2206 C C . SER A 1 274 ? -27.288 -27.211 53.476 1.00 78.25 274 SER A C 1
ATOM 2208 O O . SER A 1 274 ? -28.399 -27.472 53.930 1.00 78.25 274 SER A O 1
ATOM 2210 N N . GLU A 1 275 ? -26.306 -28.116 53.420 1.00 80.44 275 GLU A N 1
ATOM 2211 C CA . GLU A 1 275 ? -26.425 -29.491 53.907 1.00 80.44 275 GLU A CA 1
ATOM 2212 C C . GLU A 1 275 ? -26.386 -29.513 55.444 1.00 80.44 275 GLU A C 1
ATOM 2214 O O . GLU A 1 275 ? -27.173 -30.221 56.059 1.00 80.44 275 GLU A O 1
ATOM 2219 N N . LYS A 1 276 ? -25.577 -28.655 56.086 1.00 81.19 276 LYS A N 1
ATOM 2220 C CA . LYS A 1 276 ? -25.587 -28.442 57.544 1.00 81.19 276 LYS A CA 1
ATOM 2221 C C . LYS A 1 276 ? -26.903 -27.832 58.026 1.00 81.19 276 LYS A C 1
ATOM 2223 O O . LYS A 1 276 ? -27.480 -28.350 58.969 1.00 81.19 276 LYS A O 1
ATOM 2228 N N . LEU A 1 277 ? -27.422 -26.800 57.359 1.00 78.50 277 LEU A N 1
ATOM 2229 C CA . LEU A 1 277 ? -28.739 -26.209 57.641 1.00 78.50 277 LEU A CA 1
ATOM 2230 C C . LEU A 1 277 ? -29.891 -27.165 57.310 1.00 78.50 277 LEU A C 1
ATOM 2232 O O . LEU A 1 277 ? -30.982 -27.026 57.855 1.00 78.50 277 LEU A O 1
ATOM 2236 N N . LYS A 1 278 ? -29.680 -28.130 56.410 1.00 80.56 278 LYS A N 1
ATOM 2237 C CA . LYS A 1 278 ? -30.622 -29.216 56.135 1.00 80.56 278 LYS A CA 1
ATOM 2238 C C . LYS A 1 278 ? -30.567 -30.281 57.228 1.00 80.56 278 LYS A C 1
ATOM 2240 O O . LYS A 1 278 ? -31.632 -30.669 57.671 1.00 80.56 278 LYS A O 1
ATOM 2245 N N . VAL A 1 279 ? -29.391 -30.667 57.725 1.00 79.50 279 VAL A N 1
ATOM 2246 C CA . VAL A 1 279 ? -29.260 -31.525 58.916 1.00 79.50 279 VAL A CA 1
ATOM 2247 C C . VAL A 1 279 ? -29.846 -30.828 60.142 1.00 79.50 279 VAL A C 1
ATOM 2249 O O . VAL A 1 279 ? -30.694 -31.410 60.792 1.00 79.50 279 VAL A O 1
ATOM 2252 N N . GLU A 1 280 ? -29.533 -29.556 60.402 1.00 76.81 280 GLU A N 1
ATOM 2253 C CA . GLU A 1 280 ? -30.163 -28.782 61.483 1.00 76.81 280 GLU A CA 1
ATOM 2254 C C . GLU A 1 280 ? -31.682 -28.646 61.288 1.00 76.81 280 GLU A C 1
ATOM 2256 O O . GLU A 1 280 ? -32.420 -28.698 62.267 1.00 76.81 280 GLU A O 1
ATOM 2261 N N . ARG A 1 281 ? -32.184 -28.531 60.046 1.00 77.12 281 ARG A N 1
ATOM 2262 C CA . ARG A 1 281 ? -33.629 -28.571 59.758 1.00 77.12 281 ARG A CA 1
ATOM 2263 C C . ARG A 1 281 ? -34.221 -29.955 59.988 1.00 77.12 281 ARG A C 1
ATOM 2265 O O . ARG A 1 281 ? -35.327 -30.023 60.501 1.00 77.12 281 ARG A O 1
ATOM 2272 N N . ASP A 1 282 ? -33.549 -31.028 59.594 1.00 78.56 282 ASP A N 1
ATOM 2273 C CA . ASP A 1 282 ? -34.063 -32.396 59.666 1.00 78.56 282 ASP A CA 1
ATOM 2274 C C . ASP A 1 282 ? -33.950 -32.955 61.099 1.00 78.56 282 ASP A C 1
ATOM 2276 O O . ASP A 1 282 ? -34.855 -33.661 61.541 1.00 78.56 282 ASP A O 1
ATOM 2280 N N . ASP A 1 283 ? -32.949 -32.532 61.876 1.00 78.81 283 ASP A N 1
ATOM 2281 C CA . ASP A 1 283 ? -32.854 -32.700 63.331 1.00 78.81 283 ASP A CA 1
ATOM 2282 C C . ASP A 1 283 ? -33.914 -31.851 64.038 1.00 78.81 283 ASP A C 1
ATOM 2284 O O . ASP A 1 283 ? -34.660 -32.379 64.857 1.00 78.81 283 ASP A O 1
ATOM 2288 N N . ALA A 1 284 ? -34.075 -30.566 63.694 1.00 75.50 284 ALA A N 1
ATOM 2289 C CA . ALA A 1 284 ? -35.144 -29.737 64.255 1.00 75.50 284 ALA A CA 1
ATOM 2290 C C . ALA A 1 284 ? -36.538 -30.246 63.860 1.00 75.50 284 ALA A C 1
ATOM 2292 O O . ALA A 1 284 ? -37.463 -30.138 64.654 1.00 75.50 284 ALA A O 1
ATOM 2293 N N . LYS A 1 285 ? -36.704 -30.847 62.677 1.00 78.31 285 LYS A N 1
ATOM 2294 C CA . LYS A 1 285 ? -37.940 -31.494 62.218 1.00 78.31 285 LYS A CA 1
ATOM 2295 C C . LYS A 1 285 ? -38.156 -32.833 62.906 1.00 78.31 285 LYS A C 1
ATOM 2297 O O . LYS A 1 285 ? -39.292 -33.134 63.231 1.00 78.31 285 LYS A O 1
ATOM 2302 N N . SER A 1 286 ? -37.107 -33.599 63.195 1.00 75.50 286 SER A N 1
ATOM 2303 C CA . SER A 1 286 ? -37.196 -34.830 63.993 1.00 75.50 286 SER A CA 1
ATOM 2304 C C . SER A 1 286 ? -37.484 -34.520 65.462 1.00 75.50 286 SER A C 1
ATOM 2306 O O . SER A 1 286 ? -38.280 -35.208 66.093 1.00 75.50 286 SER A O 1
ATOM 2308 N N . GLN A 1 287 ? -36.916 -33.437 65.996 1.00 76.31 287 GLN A N 1
ATOM 2309 C CA . GLN A 1 287 ? -37.225 -32.905 67.319 1.00 76.31 287 GLN A CA 1
ATOM 2310 C C . GLN A 1 287 ? -38.629 -32.298 67.355 1.00 76.31 287 GLN A C 1
ATOM 2312 O O . GLN A 1 287 ? -39.321 -32.485 68.343 1.00 76.31 287 GLN A O 1
ATOM 2317 N N . VAL A 1 288 ? -39.093 -31.633 66.293 1.00 75.12 288 VAL A N 1
ATOM 2318 C CA . VAL A 1 288 ? -40.481 -31.163 66.175 1.00 75.12 288 VAL A CA 1
ATOM 2319 C C . VAL A 1 288 ? -41.440 -32.331 65.986 1.00 75.12 288 VAL A C 1
ATOM 2321 O O . VAL A 1 288 ? -42.469 -32.310 66.624 1.00 75.12 288 VAL A O 1
ATOM 2324 N N . GLU A 1 289 ? -41.130 -33.384 65.231 1.00 76.50 289 GLU A N 1
ATOM 2325 C CA . GLU A 1 289 ? -41.968 -34.591 65.138 1.00 76.50 289 GLU A CA 1
ATOM 2326 C C . GLU A 1 289 ? -41.959 -35.406 66.438 1.00 76.50 289 GLU A C 1
ATOM 2328 O O . GLU A 1 289 ? -42.967 -36.016 66.782 1.00 76.50 289 GLU A O 1
ATOM 2333 N N . SER A 1 290 ? -40.859 -35.390 67.194 1.00 74.19 290 SER A N 1
ATOM 2334 C CA . SER A 1 290 ? -40.785 -35.946 68.549 1.00 74.19 290 SER A CA 1
ATOM 2335 C C . SER A 1 290 ? -41.613 -35.110 69.528 1.00 74.19 290 SER A C 1
ATOM 2337 O O . SER A 1 290 ? -42.455 -35.652 70.233 1.00 74.19 290 SER A O 1
ATOM 2339 N N . ASN A 1 291 ? -41.461 -33.783 69.509 1.00 74.06 291 ASN A N 1
ATOM 2340 C CA . ASN A 1 291 ? -42.235 -32.851 70.328 1.00 74.06 291 ASN A CA 1
ATOM 2341 C C . ASN A 1 291 ? -43.713 -32.817 69.917 1.00 74.06 291 ASN A C 1
ATOM 2343 O O . ASN A 1 291 ? -44.547 -32.588 70.777 1.00 74.06 291 ASN A O 1
ATOM 2347 N N . VAL A 1 292 ? -44.044 -33.050 68.643 1.00 77.50 292 VAL A N 1
ATOM 2348 C CA . VAL A 1 292 ? -45.413 -33.166 68.119 1.00 77.50 292 VAL A CA 1
ATOM 2349 C C . VAL A 1 292 ? -45.999 -34.510 68.502 1.00 77.50 292 VAL A C 1
ATOM 2351 O O . VAL A 1 292 ? -47.128 -34.511 68.940 1.00 77.50 292 VAL A O 1
ATOM 2354 N N . LYS A 1 293 ? -45.254 -35.621 68.490 1.00 74.56 293 LYS A N 1
ATOM 2355 C CA . LYS A 1 293 ? -45.741 -36.891 69.062 1.00 74.56 293 LYS A CA 1
ATOM 2356 C C . LYS A 1 293 ? -45.907 -36.822 70.576 1.00 74.56 293 LYS A C 1
ATOM 2358 O O . LYS A 1 293 ? -46.884 -37.332 71.101 1.00 74.56 293 LYS A O 1
ATOM 2363 N N . GLN A 1 294 ? -45.000 -36.149 71.282 1.00 73.00 294 GLN A N 1
ATOM 2364 C CA . GLN A 1 294 ? -45.155 -35.870 72.710 1.00 73.00 294 GLN A CA 1
ATOM 2365 C C . GLN A 1 294 ? -46.317 -34.906 72.966 1.00 73.00 294 GLN A C 1
ATOM 2367 O O . GLN A 1 294 ? -47.038 -35.104 73.933 1.00 73.00 294 GLN A O 1
ATOM 2372 N N . LEU A 1 295 ? -46.555 -33.915 72.100 1.00 69.19 295 LEU A N 1
ATOM 2373 C CA . LEU A 1 295 ? -47.741 -33.059 72.143 1.00 69.19 295 LEU A CA 1
ATOM 2374 C C . LEU A 1 295 ? -49.001 -33.781 71.684 1.00 69.19 295 LEU A C 1
ATOM 2376 O O . LEU A 1 295 ? -50.047 -33.411 72.164 1.00 69.19 295 LEU A O 1
ATOM 2380 N N . GLU A 1 296 ? -48.963 -34.793 70.829 1.00 72.50 296 GLU A N 1
ATOM 2381 C CA . GLU A 1 296 ? -50.118 -35.612 70.446 1.00 72.50 296 GLU A CA 1
ATOM 2382 C C . GLU A 1 296 ? -50.442 -36.595 71.572 1.00 72.50 296 GLU A C 1
ATOM 2384 O O . GLU A 1 296 ? -51.606 -36.772 71.898 1.00 72.50 296 GLU A O 1
ATOM 2389 N N . GLU A 1 297 ? -49.443 -37.164 72.252 1.00 71.44 297 GLU A N 1
ATOM 2390 C CA . GLU A 1 297 ? -49.648 -37.936 73.481 1.00 71.44 297 GLU A CA 1
ATOM 2391 C C . GLU A 1 297 ? -50.112 -37.059 74.649 1.00 71.44 297 GLU A C 1
ATOM 2393 O O . GLU A 1 297 ? -50.964 -37.493 75.416 1.00 71.44 297 GLU A O 1
ATOM 2398 N N . VAL A 1 298 ? -49.579 -35.842 74.801 1.00 69.94 298 VAL A N 1
ATOM 2399 C C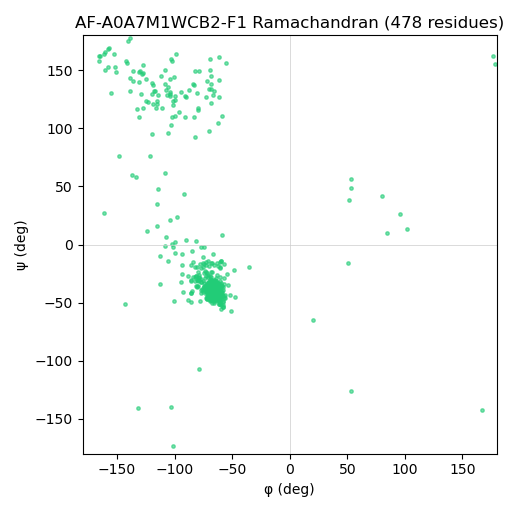A . VAL A 1 298 ? -49.996 -34.887 75.840 1.00 69.94 298 VAL A CA 1
ATOM 2400 C C . VAL A 1 298 ? -51.316 -34.216 75.486 1.00 69.94 298 VAL A C 1
ATOM 2402 O O . VAL A 1 298 ? -52.081 -33.980 76.400 1.00 69.94 298 VAL A O 1
ATOM 2405 N N . THR A 1 299 ? -51.639 -33.971 74.215 1.00 69.06 299 THR A N 1
ATOM 2406 C CA . THR A 1 299 ? -52.948 -33.447 73.784 1.00 69.06 299 THR A CA 1
ATOM 2407 C C . THR A 1 299 ? -53.988 -34.546 73.845 1.00 69.06 299 THR A C 1
ATOM 2409 O O . THR A 1 299 ? -55.040 -34.295 74.385 1.00 69.06 299 THR A O 1
ATOM 2412 N N . LYS A 1 300 ? -53.699 -35.789 73.443 1.00 73.12 300 LYS A N 1
ATOM 2413 C CA . LYS A 1 300 ? -54.625 -36.915 73.639 1.00 73.12 300 LYS A CA 1
ATOM 2414 C C . LYS A 1 300 ? -54.832 -37.231 75.122 1.00 73.12 300 LYS A C 1
ATOM 2416 O O . LYS A 1 300 ? -55.950 -37.516 75.529 1.00 73.12 300 LYS A O 1
ATOM 2421 N N . ARG A 1 301 ? -53.782 -37.145 75.948 1.00 69.81 301 ARG A N 1
ATOM 2422 C CA . ARG A 1 301 ? -53.905 -37.260 77.410 1.00 69.81 301 ARG A CA 1
ATOM 2423 C C . ARG A 1 301 ? -54.608 -36.048 78.014 1.00 69.81 301 ARG A C 1
ATOM 2425 O O . ARG A 1 301 ? -55.365 -36.235 78.946 1.00 69.81 301 ARG A O 1
ATOM 2432 N N . ALA A 1 302 ? -54.419 -34.849 77.470 1.00 63.62 302 ALA A N 1
ATOM 2433 C CA . ALA A 1 302 ? -55.143 -33.648 77.868 1.00 63.62 302 ALA A CA 1
ATOM 2434 C C . ALA A 1 302 ? -56.567 -33.603 77.306 1.00 63.62 302 ALA A C 1
ATOM 2436 O O . ALA A 1 302 ? -57.367 -32.911 77.890 1.00 63.62 302 ALA A O 1
ATOM 2437 N N . GLU A 1 303 ? -56.914 -34.342 76.252 1.00 70.50 303 GLU A N 1
ATOM 2438 C CA . GLU A 1 303 ? -58.273 -34.556 75.734 1.00 70.50 303 GLU A CA 1
ATOM 2439 C C . GLU A 1 303 ? -58.974 -35.663 76.530 1.00 70.50 303 GLU A C 1
ATOM 2441 O O . GLU A 1 303 ? -60.182 -35.611 76.721 1.00 70.50 303 GLU A O 1
ATOM 2446 N N . GLU A 1 304 ? -58.232 -36.654 77.031 1.00 70.06 304 GLU A N 1
ATOM 2447 C CA . GLU A 1 304 ? -58.717 -37.644 77.997 1.00 70.06 304 GLU A CA 1
ATOM 2448 C C . GLU A 1 304 ? -58.915 -36.999 79.380 1.00 70.06 304 GLU A C 1
ATOM 2450 O O . GLU A 1 304 ? -59.981 -37.156 79.972 1.00 70.06 304 GLU A O 1
ATOM 2455 N N . GLU A 1 305 ? -57.955 -36.196 79.849 1.00 67.06 305 GLU A N 1
ATOM 2456 C CA . GLU A 1 305 ? -58.072 -35.362 81.049 1.00 67.06 305 GLU A CA 1
ATOM 2457 C C . GLU A 1 305 ? -59.076 -34.218 80.847 1.00 67.06 305 GLU A C 1
ATOM 2459 O O . GLU A 1 305 ? -59.771 -33.905 81.795 1.00 67.06 305 GLU A O 1
ATOM 2464 N N . GLU A 1 306 ? -59.241 -33.616 79.662 1.00 65.94 306 GLU A N 1
ATOM 2465 C CA . GLU A 1 306 ? -60.270 -32.593 79.385 1.00 65.94 306 GLU A CA 1
ATOM 2466 C C . GLU A 1 306 ? -61.643 -33.232 79.203 1.00 65.94 306 GLU A C 1
ATOM 2468 O O . GLU A 1 306 ? -62.616 -32.650 79.647 1.00 65.94 306 GLU A O 1
ATOM 2473 N N . ALA A 1 307 ? -61.773 -34.450 78.673 1.00 67.31 307 ALA A N 1
ATOM 2474 C CA . ALA A 1 307 ? -63.035 -35.187 78.718 1.00 67.31 307 ALA A CA 1
ATOM 2475 C C . ALA A 1 307 ? -63.385 -35.601 80.158 1.00 67.31 307 ALA A C 1
ATOM 2477 O O . ALA A 1 307 ? -64.542 -35.478 80.569 1.00 67.31 307 ALA A O 1
ATOM 2478 N N . GLU A 1 308 ? -62.401 -36.028 80.958 1.00 69.06 308 GLU A N 1
ATOM 2479 C CA . GLU A 1 308 ? -62.599 -36.281 82.385 1.00 69.06 308 GLU A CA 1
ATOM 2480 C C . GLU A 1 308 ? -62.925 -34.976 83.125 1.00 69.06 308 GLU A C 1
ATOM 2482 O O . GLU A 1 308 ? -63.906 -34.949 83.863 1.00 69.06 308 GLU A O 1
ATOM 2487 N N . PHE A 1 309 ? -62.217 -33.873 82.865 1.00 63.84 309 PHE A N 1
ATOM 2488 C CA . PHE A 1 309 ? -62.471 -32.546 83.429 1.00 63.84 309 PHE A CA 1
ATOM 2489 C C . PHE A 1 309 ? -63.753 -31.914 82.899 1.00 63.84 309 PHE A C 1
ATOM 2491 O O . PHE A 1 309 ? -64.341 -31.158 83.645 1.00 63.84 309 PHE A O 1
ATOM 2498 N N . VAL A 1 310 ? -64.248 -32.221 81.700 1.00 72.50 310 VAL A N 1
ATOM 2499 C CA . VAL A 1 310 ? -65.552 -31.769 81.182 1.00 72.50 310 VAL A CA 1
ATOM 2500 C C . VAL A 1 310 ? -66.670 -32.628 81.758 1.00 72.50 310 VAL A C 1
ATOM 2502 O O . VAL A 1 310 ? -67.732 -32.100 82.065 1.00 72.50 310 VAL A O 1
ATOM 2505 N N . SER A 1 311 ? -66.437 -33.912 82.046 1.00 69.25 311 SER A N 1
ATOM 2506 C CA . SER A 1 311 ? -67.350 -34.679 82.904 1.00 69.25 311 SER A CA 1
ATOM 2507 C C . SER A 1 311 ? -67.347 -34.124 84.336 1.00 69.25 311 SER A C 1
ATOM 2509 O O . SER A 1 311 ? -68.403 -33.937 84.937 1.00 69.25 311 SER A O 1
ATOM 2511 N N . ARG A 1 312 ? -66.169 -33.754 84.858 1.00 71.88 312 ARG A N 1
ATOM 2512 C CA . ARG A 1 312 ? -65.974 -33.178 86.191 1.00 71.88 312 ARG A CA 1
ATOM 2513 C C . ARG A 1 312 ? -66.515 -31.761 86.286 1.00 71.88 312 ARG A C 1
ATOM 2515 O O . ARG A 1 312 ? -67.004 -31.415 87.347 1.00 71.88 312 ARG A O 1
ATOM 2522 N N . LEU A 1 313 ? -66.450 -30.977 85.214 1.00 65.88 313 LEU A N 1
ATOM 2523 C CA . LEU A 1 313 ? -67.003 -29.634 85.075 1.00 65.88 313 LEU A CA 1
ATOM 2524 C C . LEU A 1 313 ? -68.486 -29.696 84.766 1.00 65.88 313 LEU A C 1
ATOM 2526 O O . LEU A 1 313 ? -69.182 -28.852 85.270 1.00 65.88 313 LEU A O 1
ATOM 2530 N N . SER A 1 314 ? -69.016 -30.708 84.082 1.00 70.19 314 SER A N 1
ATOM 2531 C CA . SER A 1 314 ? -70.468 -30.907 83.994 1.00 70.19 314 SER A CA 1
ATOM 2532 C C . SER A 1 314 ? -71.051 -31.315 85.354 1.00 70.19 314 SER A C 1
ATOM 2534 O O . SER A 1 314 ? -72.105 -30.823 85.751 1.00 70.19 314 SER A O 1
ATOM 2536 N N . ILE A 1 315 ? -70.328 -32.136 86.128 1.00 70.19 315 ILE A N 1
ATOM 2537 C CA . ILE A 1 315 ? -70.659 -32.436 87.528 1.00 70.19 315 ILE A CA 1
ATOM 2538 C C . ILE A 1 315 ? -70.474 -31.192 88.409 1.00 70.19 315 ILE A C 1
ATOM 2540 O O . ILE A 1 315 ? -71.370 -30.881 89.181 1.00 70.19 315 ILE A O 1
ATOM 2544 N N . LEU A 1 316 ? -69.375 -30.443 88.275 1.00 66.19 316 LEU A N 1
ATOM 2545 C CA . LEU A 1 316 ? -69.110 -29.223 89.047 1.00 66.19 316 LEU A CA 1
ATOM 2546 C C . LEU A 1 316 ? -69.938 -28.021 88.586 1.00 66.19 316 LEU A C 1
ATOM 2548 O O . LEU A 1 316 ? -70.089 -27.106 89.373 1.00 66.19 316 LEU A O 1
ATOM 2552 N N . GLU A 1 317 ? -70.494 -28.006 87.376 1.00 69.44 317 GLU A N 1
ATOM 2553 C CA . GLU A 1 317 ? -71.498 -27.054 86.892 1.00 69.44 317 GLU A CA 1
ATOM 2554 C C . GLU A 1 317 ? -72.877 -27.479 87.365 1.00 69.44 317 GLU A C 1
ATOM 2556 O O . GLU A 1 317 ? -73.644 -26.617 87.752 1.00 69.44 317 GLU A O 1
ATOM 2561 N N . SER A 1 318 ? -73.187 -28.776 87.456 1.00 66.94 318 SER A N 1
ATOM 2562 C CA . SER A 1 318 ? -74.373 -29.226 88.190 1.00 66.94 318 SER A CA 1
ATOM 2563 C C . SER A 1 318 ? -74.267 -28.838 89.668 1.00 66.94 318 SER A C 1
ATOM 2565 O O . SER A 1 318 ? -75.212 -28.288 90.220 1.00 66.94 318 SER A O 1
ATOM 2567 N N . GLU A 1 319 ? -73.115 -29.059 90.308 1.00 67.38 319 GLU A N 1
ATOM 2568 C CA . GLU A 1 319 ? -72.856 -28.647 91.689 1.00 67.38 319 GLU A CA 1
ATOM 2569 C C . GLU A 1 319 ? -72.702 -27.128 91.828 1.00 67.38 319 GLU A C 1
ATOM 2571 O O . GLU A 1 319 ? -73.040 -26.621 92.887 1.00 67.38 319 GLU A O 1
ATOM 2576 N N . LEU A 1 320 ? -72.256 -26.377 90.811 1.00 66.19 320 LEU A N 1
ATOM 2577 C CA . LEU A 1 320 ? -72.210 -24.907 90.821 1.00 66.19 320 LEU A CA 1
ATOM 2578 C C . LEU A 1 320 ? -73.553 -24.280 90.475 1.00 66.19 320 LEU A C 1
ATOM 2580 O O . LEU A 1 320 ? -73.826 -23.204 90.969 1.00 66.19 320 LEU A O 1
ATOM 2584 N N . GLU A 1 321 ? -74.418 -24.911 89.697 1.00 69.62 321 GLU A N 1
ATOM 2585 C CA . GLU A 1 321 ? -75.802 -24.495 89.454 1.00 69.62 321 GLU A CA 1
ATOM 2586 C C . GLU A 1 321 ? -76.637 -24.759 90.722 1.00 69.62 321 GLU A C 1
ATOM 2588 O O . GLU A 1 321 ? -77.396 -23.900 91.167 1.00 69.62 321 GLU A O 1
ATOM 2593 N N . GLU A 1 322 ? -76.418 -25.899 91.385 1.00 67.56 322 GLU A N 1
ATOM 2594 C CA . GLU A 1 322 ? -76.956 -26.206 92.716 1.00 67.56 322 GLU A CA 1
ATOM 2595 C C . GLU A 1 322 ? -76.381 -25.250 93.781 1.00 67.56 322 GLU A C 1
ATOM 2597 O O . GLU A 1 322 ? -77.129 -24.666 94.564 1.00 67.56 322 GLU A O 1
ATOM 2602 N N . ARG A 1 323 ? -75.062 -25.002 93.785 1.00 66.19 323 ARG A N 1
ATOM 2603 C CA . ARG A 1 323 ? -74.397 -24.061 94.704 1.00 66.19 323 ARG A CA 1
ATOM 2604 C C . ARG A 1 323 ? -74.650 -22.603 94.375 1.00 66.19 323 ARG A C 1
ATOM 2606 O O . ARG A 1 323 ? -74.503 -21.802 95.281 1.00 66.19 323 ARG A O 1
ATOM 2613 N N . THR A 1 324 ? -75.009 -22.222 93.153 1.00 66.88 324 THR A N 1
ATOM 2614 C CA . THR A 1 324 ? -75.391 -20.839 92.819 1.00 66.88 324 THR A CA 1
ATOM 2615 C C . THR A 1 324 ? -76.860 -20.607 93.102 1.00 66.88 324 THR A C 1
ATOM 2617 O O . THR A 1 324 ? -77.175 -19.533 93.590 1.00 66.88 324 THR A O 1
ATOM 2620 N N . LYS A 1 325 ? -77.730 -21.620 92.984 1.00 69.62 325 LYS A N 1
ATOM 2621 C CA . LYS A 1 325 ? -79.053 -21.596 93.629 1.00 69.62 325 LYS A CA 1
ATOM 2622 C C . LYS A 1 325 ? -78.915 -21.464 95.139 1.00 69.62 325 LYS A C 1
ATOM 2624 O O . LYS A 1 325 ? -79.438 -20.505 95.684 1.00 69.62 325 LYS A O 1
ATOM 2629 N N . GLN A 1 326 ? -78.124 -22.312 95.799 1.00 67.56 326 GLN A N 1
ATOM 2630 C CA . GLN A 1 326 ? -77.872 -22.193 97.241 1.00 67.56 326 GLN A CA 1
ATOM 2631 C C . GLN A 1 326 ? -77.208 -20.859 97.606 1.00 67.56 326 GLN A C 1
ATOM 2633 O O . GLN A 1 326 ? -77.651 -20.234 98.552 1.00 67.56 326 GLN A O 1
ATOM 2638 N N . ARG A 1 327 ? -76.216 -20.369 96.848 1.00 67.81 327 ARG A N 1
ATOM 2639 C CA . ARG A 1 327 ? -75.551 -19.067 97.064 1.00 67.81 327 ARG A CA 1
ATOM 2640 C C . ARG A 1 327 ? -76.485 -17.895 96.785 1.00 67.81 327 ARG A C 1
ATOM 2642 O O . ARG A 1 327 ? -76.334 -16.868 97.423 1.00 67.81 327 ARG A O 1
ATOM 2649 N N . ASP A 1 328 ? -77.433 -17.999 95.860 1.00 70.25 328 ASP A N 1
ATOM 2650 C CA . ASP A 1 328 ? -78.354 -16.904 95.535 1.00 70.25 328 ASP A CA 1
ATOM 2651 C C . ASP A 1 328 ? -79.597 -16.932 96.426 1.00 70.25 328 ASP A C 1
ATOM 2653 O O . ASP A 1 328 ? -80.123 -15.874 96.764 1.00 70.25 328 ASP A O 1
ATOM 2657 N N . GLU A 1 329 ? -79.988 -18.102 96.929 1.00 68.19 329 GLU A N 1
ATOM 2658 C CA . GLU A 1 329 ? -80.875 -18.257 98.080 1.00 68.19 329 GLU A CA 1
ATOM 2659 C C . GLU A 1 329 ? -80.195 -17.784 99.370 1.00 68.19 329 GLU A C 1
ATOM 2661 O O . GLU A 1 329 ? -80.836 -17.069 100.130 1.00 68.19 329 GLU A O 1
ATOM 2666 N N . GLU A 1 330 ? -78.904 -18.062 99.587 1.00 67.00 330 GLU A N 1
ATOM 2667 C CA . GLU A 1 330 ? -78.079 -17.527 100.681 1.00 67.00 330 GLU A CA 1
ATOM 2668 C C . GLU A 1 330 ? -77.829 -16.029 100.516 1.00 67.00 330 GLU A C 1
ATOM 2670 O O . GLU A 1 330 ? -77.877 -15.317 101.504 1.00 67.00 330 GLU A O 1
ATOM 2675 N N . HIS A 1 331 ? -77.605 -15.492 99.315 1.00 68.50 331 HIS A N 1
ATOM 2676 C CA . HIS A 1 331 ? -77.455 -14.053 99.079 1.00 68.50 331 HIS A CA 1
ATOM 2677 C C . HIS A 1 331 ? -78.791 -13.340 99.221 1.00 68.50 331 HIS A C 1
ATOM 2679 O O . HIS A 1 331 ? -78.819 -12.217 99.716 1.00 68.50 331 HIS A O 1
ATOM 2685 N N . LYS A 1 332 ? -79.903 -13.982 98.859 1.00 73.62 332 LYS A N 1
ATOM 2686 C CA . LYS A 1 332 ? -81.246 -13.491 99.153 1.00 73.62 332 LYS A CA 1
ATOM 2687 C C . LYS A 1 332 ? -81.515 -13.539 100.656 1.00 73.62 332 LYS A C 1
ATOM 2689 O O . LYS A 1 332 ? -81.888 -12.511 101.205 1.00 73.62 332 LYS A O 1
ATOM 2694 N N . TRP A 1 333 ? -81.179 -14.629 101.346 1.00 63.12 333 TRP A N 1
ATOM 2695 C CA . TRP A 1 333 ? -81.205 -14.736 102.811 1.00 63.12 333 TRP A CA 1
ATOM 2696 C C . TRP A 1 333 ? -80.245 -13.772 103.501 1.00 63.12 333 TRP A C 1
ATOM 2698 O O . TRP A 1 333 ? -80.565 -13.296 104.577 1.00 63.12 333 TRP A O 1
ATOM 2708 N N . HIS A 1 334 ? -79.092 -13.446 102.920 1.00 70.94 334 HIS A N 1
ATOM 2709 C CA . HIS A 1 334 ? -78.121 -12.487 103.444 1.00 70.94 334 HIS A CA 1
ATOM 2710 C C . HIS A 1 334 ? -78.516 -11.054 103.107 1.00 70.94 334 HIS A C 1
ATOM 2712 O O . HIS A 1 334 ? -78.164 -10.160 103.860 1.00 70.94 334 HIS A O 1
ATOM 2718 N N . HIS A 1 335 ? -79.258 -10.804 102.030 1.00 72.88 335 HIS A N 1
ATOM 2719 C CA . HIS A 1 335 ? -79.823 -9.496 101.703 1.00 72.88 335 HIS A CA 1
ATOM 2720 C C . HIS A 1 335 ? -81.093 -9.224 102.519 1.00 72.88 335 HIS A C 1
ATOM 2722 O O . HIS A 1 335 ? -81.307 -8.099 102.965 1.00 72.88 335 HIS A O 1
ATOM 2728 N N . GLU A 1 336 ? -81.895 -10.255 102.782 1.00 73.50 336 GLU A N 1
ATOM 2729 C CA . GLU A 1 336 ? -83.029 -10.229 103.703 1.00 73.50 336 GLU A CA 1
ATOM 2730 C C . GLU A 1 336 ? -82.532 -10.162 105.155 1.00 73.50 336 GLU A C 1
ATOM 2732 O O . GLU A 1 336 ? -82.953 -9.248 105.851 1.00 73.50 336 GLU A O 1
ATOM 2737 N N . ASN A 1 337 ? -81.537 -10.961 105.578 1.00 72.31 337 ASN A N 1
ATOM 2738 C CA . ASN A 1 337 ? -80.841 -10.801 106.869 1.00 72.31 337 ASN A CA 1
ATOM 2739 C C . ASN A 1 337 ? -80.095 -9.473 106.971 1.00 72.31 337 ASN A C 1
ATOM 2741 O O . ASN A 1 337 ? -80.021 -8.936 108.064 1.00 72.31 337 ASN A O 1
ATOM 2745 N N . LYS A 1 338 ? -79.548 -8.909 105.887 1.00 74.50 338 LYS A N 1
ATOM 2746 C CA . LYS A 1 338 ? -78.919 -7.581 105.920 1.00 74.50 338 LYS A CA 1
ATOM 2747 C C . LYS A 1 338 ? -79.971 -6.496 106.092 1.00 74.50 338 LYS A C 1
ATOM 2749 O O . LYS A 1 338 ? -79.793 -5.657 106.957 1.00 74.50 338 LYS A O 1
ATOM 2754 N N . LYS A 1 339 ? -81.105 -6.561 105.390 1.00 74.94 339 LYS A N 1
ATOM 2755 C CA . LYS A 1 339 ? -82.254 -5.671 105.640 1.00 74.94 339 LYS A CA 1
ATOM 2756 C C . LYS A 1 339 ? -82.846 -5.867 107.037 1.00 74.94 339 LYS A C 1
ATOM 2758 O O . LYS A 1 339 ? -83.245 -4.890 107.660 1.00 74.94 339 LYS A O 1
ATOM 2763 N N . TRP A 1 340 ? -82.872 -7.095 107.554 1.00 72.62 340 TRP A N 1
ATOM 2764 C CA . TRP A 1 340 ? -83.254 -7.401 108.934 1.00 72.62 340 TRP A CA 1
ATOM 2765 C C . TRP A 1 340 ? -82.239 -6.859 109.934 1.00 72.62 340 TRP A C 1
ATOM 2767 O O . TRP A 1 340 ? -82.665 -6.297 110.926 1.00 72.62 340 TRP A O 1
ATOM 2777 N N . ALA A 1 341 ? -80.935 -6.960 109.676 1.00 67.75 341 ALA A N 1
ATOM 2778 C CA . ALA A 1 341 ? -79.860 -6.470 110.536 1.00 67.75 341 ALA A CA 1
ATOM 2779 C C . ALA A 1 341 ? -79.706 -4.945 110.470 1.00 67.75 341 ALA A C 1
ATOM 2781 O O . ALA A 1 341 ? -79.381 -4.335 111.475 1.00 67.75 341 ALA A O 1
ATOM 2782 N N . GLU A 1 342 ? -79.995 -4.315 109.332 1.00 72.38 342 GLU A N 1
ATOM 2783 C CA . GLU A 1 342 ? -80.090 -2.860 109.169 1.00 72.38 342 GLU A CA 1
ATOM 2784 C C . GLU A 1 342 ? -81.384 -2.332 109.811 1.00 72.38 342 GLU A C 1
ATOM 2786 O O . GLU A 1 342 ? -81.366 -1.290 110.460 1.00 72.38 342 GLU A O 1
ATOM 2791 N N . SER A 1 343 ? -82.493 -3.080 109.733 1.00 72.69 343 SER A N 1
ATOM 2792 C CA . SER A 1 343 ? -83.717 -2.783 110.491 1.00 72.69 343 SER A CA 1
ATOM 2793 C C . SER A 1 343 ? -83.545 -3.028 111.994 1.00 72.69 343 SER A C 1
ATOM 2795 O O . SER A 1 343 ? -84.067 -2.249 112.788 1.00 72.69 343 SER A O 1
ATOM 2797 N N . LEU A 1 344 ? -82.786 -4.051 112.400 1.00 70.75 344 LEU A N 1
ATOM 2798 C CA . LEU A 1 344 ? -82.397 -4.286 113.789 1.00 70.75 344 LEU A CA 1
ATOM 2799 C C . LEU A 1 344 ? -81.437 -3.203 114.254 1.00 70.75 344 LEU A C 1
ATOM 2801 O O . LEU A 1 344 ? -81.635 -2.711 115.345 1.00 70.75 344 LEU A O 1
ATOM 2805 N N . ALA A 1 345 ? -80.467 -2.773 113.448 1.00 72.94 345 ALA A N 1
ATOM 2806 C CA . ALA A 1 345 ? -79.571 -1.671 113.783 1.00 72.94 345 ALA A CA 1
ATOM 2807 C C . ALA A 1 345 ? -80.354 -0.364 113.958 1.00 72.94 345 ALA A C 1
ATOM 2809 O O . ALA A 1 345 ? -80.180 0.301 114.966 1.00 72.94 345 ALA A O 1
ATOM 2810 N N . GLN A 1 346 ? -81.303 -0.047 113.071 1.00 73.25 346 GLN A N 1
ATOM 2811 C CA . GLN A 1 346 ? -82.198 1.108 113.240 1.00 73.25 346 GLN A CA 1
ATOM 2812 C C . GLN A 1 346 ? -83.189 0.952 114.406 1.00 73.25 346 GLN A C 1
ATOM 2814 O O . GLN A 1 346 ? -83.688 1.953 114.921 1.00 73.25 346 GLN A O 1
ATOM 2819 N N . GLN A 1 347 ? -83.511 -0.275 114.829 1.00 72.88 347 GLN A N 1
ATOM 2820 C CA . GLN A 1 347 ? -84.276 -0.530 116.054 1.00 72.88 347 GLN A CA 1
ATOM 2821 C C . GLN A 1 347 ? -83.398 -0.460 117.306 1.00 72.88 347 GLN A C 1
ATOM 2823 O O . GLN A 1 347 ? -83.872 0.046 118.312 1.00 72.88 347 GLN A O 1
ATOM 2828 N N . ILE A 1 348 ? -82.139 -0.895 117.240 1.00 69.56 348 ILE A N 1
ATOM 2829 C CA . ILE A 1 348 ? -81.136 -0.829 118.306 1.00 69.56 348 ILE A CA 1
ATOM 2830 C C . ILE A 1 348 ? -80.741 0.626 118.527 1.00 69.56 348 ILE A C 1
ATOM 2832 O O . ILE A 1 348 ? -80.858 1.082 119.644 1.00 69.56 348 ILE A O 1
ATOM 2836 N N . GLU A 1 349 ? -80.452 1.405 117.488 1.00 72.31 349 GLU A N 1
ATOM 2837 C CA . GLU A 1 349 ? -80.226 2.855 117.565 1.00 72.31 349 GLU A CA 1
ATOM 2838 C C . GLU A 1 349 ? -81.456 3.588 118.147 1.00 72.31 349 GLU A C 1
ATOM 2840 O O . GLU A 1 349 ? -81.328 4.465 119.003 1.00 72.31 349 GLU A O 1
ATOM 2845 N N . LYS A 1 350 ? -82.680 3.175 117.773 1.00 72.56 350 LYS A N 1
ATOM 2846 C CA . LYS A 1 350 ? -83.941 3.644 118.394 1.00 72.56 350 LYS A CA 1
ATOM 2847 C C . LYS A 1 350 ? -84.211 3.104 119.800 1.00 72.56 350 LYS A C 1
ATOM 2849 O O . LYS A 1 350 ? -85.105 3.624 120.468 1.00 72.56 350 LYS A O 1
ATOM 2854 N N . VAL A 1 351 ? -83.507 2.066 120.240 1.00 72.12 351 VAL A N 1
ATOM 2855 C CA . VAL A 1 351 ? -83.565 1.534 121.605 1.00 72.12 351 VAL A CA 1
ATOM 2856 C C . VAL A 1 351 ? -82.484 2.183 122.455 1.00 72.12 351 VAL A C 1
ATOM 2858 O O . VAL A 1 351 ? -82.812 2.597 123.547 1.00 72.12 351 VAL A O 1
ATOM 2861 N N . GLU A 1 352 ? -81.267 2.389 121.958 1.00 70.81 352 GLU A N 1
ATOM 2862 C CA . GLU A 1 352 ? -80.176 3.104 122.620 1.00 70.81 352 GLU A CA 1
ATOM 2863 C C . GLU A 1 352 ? -80.516 4.580 122.809 1.00 70.81 352 GLU A C 1
ATOM 2865 O O . GLU A 1 352 ? -80.310 5.109 123.895 1.00 70.81 352 GLU A O 1
ATOM 2870 N N . THR A 1 353 ? -81.098 5.258 121.815 1.00 71.69 353 THR A N 1
ATOM 2871 C CA . THR A 1 353 ? -81.626 6.621 122.026 1.00 71.69 353 THR A CA 1
ATOM 2872 C C . THR A 1 353 ? -82.711 6.636 123.102 1.00 71.69 353 THR A C 1
ATOM 2874 O O . THR A 1 353 ? -82.640 7.455 124.013 1.00 71.69 353 THR A O 1
ATOM 2877 N N . LYS A 1 354 ? -83.643 5.674 123.086 1.00 71.69 354 LYS A N 1
ATOM 2878 C CA . LYS A 1 354 ? -84.679 5.546 124.124 1.00 71.69 354 LYS A CA 1
ATOM 2879 C C . LYS A 1 354 ? -84.155 5.103 125.485 1.00 71.69 354 LYS A C 1
ATOM 2881 O O . LYS A 1 354 ? -84.752 5.473 126.487 1.00 71.69 354 LYS A O 1
ATOM 2886 N N . ASP A 1 355 ? -83.082 4.328 125.557 1.00 72.75 355 ASP A N 1
ATOM 2887 C CA . ASP A 1 355 ? -82.466 3.910 126.814 1.00 72.75 355 ASP A CA 1
ATOM 2888 C C . ASP A 1 355 ? -81.585 5.024 127.376 1.00 72.75 355 ASP A C 1
ATOM 2890 O O . ASP A 1 355 ? -81.571 5.205 128.582 1.00 72.75 355 ASP A O 1
ATOM 2894 N N . ASN A 1 356 ? -80.973 5.869 126.542 1.00 72.81 356 ASN A N 1
ATOM 2895 C CA . ASN A 1 356 ? -80.369 7.125 126.991 1.00 72.81 356 ASN A CA 1
ATOM 2896 C C . ASN A 1 356 ? -81.439 8.130 127.470 1.00 72.81 356 ASN A C 1
ATOM 2898 O O . ASN A 1 356 ? -81.269 8.732 128.528 1.00 72.81 356 ASN A O 1
ATOM 2902 N N . GLU A 1 357 ? -82.576 8.261 126.771 1.00 73.69 357 GLU A N 1
ATOM 2903 C CA . GLU A 1 357 ? -83.746 9.021 127.255 1.00 73.69 357 GLU A CA 1
ATOM 2904 C C . GLU A 1 357 ? -84.287 8.447 128.578 1.00 73.69 357 GLU A C 1
ATOM 2906 O O . GLU A 1 357 ? -84.605 9.200 129.498 1.00 73.69 357 GLU A O 1
ATOM 2911 N N . ARG A 1 358 ? -84.351 7.115 128.719 1.00 74.75 358 ARG A N 1
ATOM 2912 C CA . ARG A 1 358 ? -84.752 6.448 129.966 1.00 74.75 358 ARG A CA 1
ATOM 2913 C C . ARG A 1 358 ? -83.725 6.601 131.070 1.00 74.75 358 ARG A C 1
ATOM 2915 O O . ARG A 1 358 ? -84.149 6.778 132.193 1.00 74.75 358 ARG A O 1
ATOM 2922 N N . VAL A 1 359 ? -82.425 6.550 130.801 1.00 76.69 359 VAL A N 1
ATOM 2923 C CA . VAL A 1 359 ? -81.372 6.763 131.808 1.00 76.69 359 VAL A CA 1
ATOM 2924 C C . VAL A 1 359 ? -81.394 8.213 132.287 1.00 76.69 359 VAL A C 1
ATOM 2926 O O . VAL A 1 359 ? -81.306 8.450 133.489 1.00 76.69 359 VAL A O 1
ATOM 2929 N N . ALA A 1 360 ? -81.628 9.178 131.393 1.00 71.62 360 ALA A N 1
ATOM 2930 C CA . ALA A 1 360 ? -81.887 10.563 131.780 1.00 71.62 360 ALA A CA 1
ATOM 2931 C C . ALA A 1 360 ? -83.162 10.687 132.639 1.00 71.62 360 ALA A C 1
ATOM 2933 O O . ALA A 1 360 ? -83.137 11.330 133.685 1.00 71.62 360 ALA A O 1
ATOM 2934 N N . HIS A 1 361 ? -84.259 10.025 132.255 1.00 77.69 361 HIS A N 1
ATOM 2935 C CA . HIS A 1 361 ? -85.506 10.045 133.026 1.00 77.69 361 HIS A CA 1
ATOM 2936 C C . HIS A 1 361 ? -85.417 9.265 134.351 1.00 77.69 361 HIS A C 1
ATOM 2938 O O . HIS A 1 361 ? -86.033 9.668 135.330 1.00 77.69 361 HIS A O 1
ATOM 2944 N N . ILE A 1 362 ? -84.625 8.192 134.418 1.00 76.12 362 ILE A N 1
ATOM 2945 C CA . ILE A 1 362 ? -84.313 7.440 135.639 1.00 76.12 362 ILE A CA 1
ATOM 2946 C C . ILE A 1 362 ? -83.480 8.316 136.565 1.00 76.12 362 ILE A C 1
ATOM 2948 O O . ILE A 1 362 ? -83.823 8.399 137.730 1.00 76.12 362 ILE A O 1
ATOM 2952 N N . SER A 1 363 ? -82.476 9.042 136.066 1.00 76.75 363 SER A N 1
ATOM 2953 C CA . SER A 1 363 ? -81.714 10.004 136.873 1.00 76.75 363 SER A CA 1
ATOM 2954 C C . SER A 1 363 ? -82.607 11.121 137.441 1.00 76.75 363 SER A C 1
ATOM 2956 O O . SER A 1 363 ? -82.489 11.474 138.615 1.00 76.75 363 SER A O 1
ATOM 2958 N N . ASP A 1 364 ? -83.554 11.628 136.647 1.00 77.44 364 ASP A N 1
ATOM 2959 C CA . ASP A 1 364 ? -84.528 12.637 137.083 1.00 77.44 364 ASP A CA 1
ATOM 2960 C C . ASP A 1 364 ? -85.548 12.072 138.100 1.00 77.44 364 ASP A C 1
ATOM 2962 O O . ASP A 1 364 ? -85.889 12.725 139.088 1.00 77.44 364 ASP A O 1
ATOM 2966 N N . LEU A 1 365 ? -85.969 10.813 137.934 1.00 78.56 365 LEU A N 1
ATOM 2967 C CA . LEU A 1 365 ? -86.805 10.090 138.898 1.00 78.56 365 LEU A CA 1
ATOM 2968 C C . LEU A 1 365 ? -86.039 9.689 140.167 1.00 78.56 365 LEU A C 1
ATOM 2970 O O . LEU A 1 365 ? -86.620 9.718 141.244 1.00 78.56 365 LEU A O 1
ATOM 2974 N N . GLU A 1 366 ? -84.753 9.352 140.088 1.00 77.62 366 GLU A N 1
ATOM 2975 C CA . GLU A 1 366 ? -83.878 9.081 141.237 1.00 77.62 366 GLU A CA 1
ATOM 2976 C C . GLU A 1 366 ? -83.646 10.356 142.053 1.00 77.62 366 GLU A C 1
ATOM 2978 O O . GLU A 1 366 ? -83.678 10.309 143.283 1.00 77.62 366 GLU A O 1
ATOM 2983 N N . SER A 1 367 ? -83.519 11.507 141.384 1.00 74.56 367 SER A N 1
ATOM 2984 C CA . SER A 1 367 ? -83.533 12.828 142.020 1.00 74.56 367 SER A CA 1
ATOM 2985 C C . SER A 1 367 ? -84.837 13.047 142.802 1.00 74.56 367 SER A C 1
ATOM 2987 O O . SER A 1 367 ? -84.793 13.246 144.020 1.00 74.56 367 SER A O 1
ATOM 2989 N N . GLN A 1 368 ? -85.999 12.878 142.155 1.00 79.44 368 GLN A N 1
ATOM 2990 C CA . GLN A 1 368 ? -87.317 12.996 142.800 1.00 79.44 368 GLN A CA 1
ATOM 2991 C C . GLN A 1 368 ? -87.524 11.974 143.936 1.00 79.44 368 GLN A C 1
ATOM 2993 O O . GLN A 1 368 ? -88.068 12.314 144.986 1.00 79.44 368 GLN A O 1
ATOM 2998 N N . ILE A 1 369 ? -87.054 10.733 143.776 1.00 76.62 369 ILE A N 1
ATOM 2999 C CA . ILE A 1 369 ? -87.081 9.696 144.818 1.00 76.62 369 ILE A CA 1
ATOM 3000 C C . ILE A 1 369 ? -86.186 10.095 145.993 1.00 76.62 369 ILE A C 1
ATOM 3002 O O . ILE A 1 369 ? -86.582 9.885 147.139 1.00 76.62 369 ILE A O 1
ATOM 3006 N N . SER A 1 370 ? -85.017 10.697 145.757 1.00 76.88 370 SER A N 1
ATOM 3007 C CA . SER A 1 370 ? -84.146 11.179 146.835 1.00 76.88 370 SER A CA 1
ATOM 3008 C C . SER A 1 370 ? -84.817 12.301 147.636 1.00 76.88 370 SER A C 1
ATOM 3010 O O . SER A 1 370 ? -84.838 12.250 148.868 1.00 76.88 370 SER A O 1
ATOM 3012 N N . GLU A 1 371 ? -85.474 13.244 146.955 1.00 78.75 371 GLU A N 1
ATOM 3013 C CA . GLU A 1 371 ? -86.194 14.358 147.574 1.00 78.75 371 GLU A CA 1
ATOM 3014 C C . GLU A 1 371 ? -87.398 13.850 148.388 1.00 78.75 371 GLU A C 1
ATOM 3016 O O . GLU A 1 371 ? -87.475 14.098 149.597 1.00 78.75 371 GLU A O 1
ATOM 3021 N N . LEU A 1 372 ? -88.241 12.996 147.791 1.00 78.38 372 LEU A N 1
ATOM 3022 C CA . LEU A 1 372 ? -89.342 12.296 148.468 1.00 78.38 372 LEU A CA 1
ATOM 3023 C C . LEU A 1 372 ? -88.870 11.384 149.610 1.00 78.38 372 LEU A C 1
ATOM 3025 O O . LEU A 1 372 ? -89.615 11.175 150.568 1.00 78.38 372 LEU A O 1
ATOM 3029 N N . THR A 1 373 ? -87.649 10.849 149.558 1.00 77.44 373 THR A N 1
ATOM 3030 C CA . THR A 1 373 ? -87.058 10.083 150.668 1.00 77.44 373 THR A CA 1
ATOM 3031 C C . THR A 1 373 ? -86.676 11.010 151.822 1.00 77.44 373 THR A C 1
ATOM 3033 O O . THR A 1 373 ? -86.920 10.666 152.980 1.00 77.44 373 THR A O 1
ATOM 3036 N N . THR A 1 374 ? -86.155 12.214 151.548 1.00 77.69 374 THR A N 1
ATOM 3037 C CA . THR A 1 374 ? -85.916 13.204 152.613 1.00 77.69 374 THR A CA 1
ATOM 3038 C C . THR A 1 374 ? -87.211 13.738 153.228 1.00 77.69 374 THR A C 1
ATOM 3040 O O . THR A 1 374 ? -87.255 13.930 154.442 1.00 77.69 374 THR A O 1
ATOM 3043 N N . ASP A 1 375 ? -88.282 13.908 152.450 1.00 80.50 375 ASP A N 1
ATOM 3044 C CA . ASP A 1 375 ? -89.588 14.329 152.976 1.00 80.50 375 ASP A CA 1
ATOM 3045 C C . ASP A 1 375 ? -90.309 13.211 153.737 1.00 80.50 375 ASP A C 1
ATOM 3047 O O . ASP A 1 375 ? -90.814 13.453 154.836 1.00 80.50 375 ASP A O 1
ATOM 3051 N N . ASN A 1 376 ? -90.262 11.963 153.257 1.00 77.19 376 ASN A N 1
ATOM 3052 C CA . ASN A 1 376 ? -90.724 10.817 154.044 1.00 77.19 376 ASN A CA 1
ATOM 3053 C C . ASN A 1 376 ? -89.939 10.672 155.352 1.00 77.19 376 ASN A C 1
ATOM 3055 O O . ASN A 1 376 ? -90.536 10.341 156.373 1.00 77.19 376 ASN A O 1
ATOM 3059 N N . LYS A 1 377 ? -88.634 10.978 155.375 1.00 78.62 377 LYS A N 1
ATOM 3060 C CA . LYS A 1 377 ? -87.853 10.988 156.620 1.00 78.62 377 LYS A CA 1
ATOM 3061 C C . LYS A 1 377 ? -88.350 12.059 157.602 1.00 78.62 377 LYS A C 1
ATOM 3063 O O . LYS A 1 377 ? -88.575 11.733 158.765 1.00 78.62 377 LYS A O 1
ATOM 3068 N N . LYS A 1 378 ? -88.612 13.291 157.141 1.00 81.00 378 LYS A N 1
ATOM 3069 C CA . LYS A 1 378 ? -89.212 14.364 157.968 1.00 81.00 378 LYS A CA 1
ATOM 3070 C C . LYS A 1 378 ? -90.592 13.956 158.507 1.00 81.00 378 LYS A C 1
ATOM 3072 O O . LYS A 1 378 ? -90.900 14.208 159.671 1.00 81.00 378 LYS A O 1
ATOM 3077 N N . LEU A 1 379 ? -91.418 13.299 157.687 1.00 79.00 379 LEU A N 1
ATOM 3078 C CA . LEU A 1 379 ? -92.732 12.781 158.093 1.00 79.00 379 LEU A CA 1
ATOM 3079 C C . LEU A 1 379 ? -92.627 11.605 159.078 1.00 79.00 379 LEU A C 1
ATOM 3081 O O . LEU A 1 379 ? -93.431 11.524 160.004 1.00 79.00 379 LEU A O 1
ATOM 3085 N N . LEU A 1 380 ? -91.625 10.734 158.936 1.00 79.25 380 LEU A N 1
ATOM 3086 C CA . LEU A 1 380 ? -91.345 9.653 159.882 1.00 79.25 380 LEU A CA 1
ATOM 3087 C C . LEU A 1 380 ? -90.904 10.214 161.242 1.00 79.25 380 LEU A C 1
ATOM 3089 O O . LEU A 1 380 ? -91.428 9.810 162.272 1.00 79.25 380 LEU A O 1
ATOM 3093 N N . GLU A 1 381 ? -90.003 11.199 161.254 1.00 77.50 381 GLU A N 1
ATOM 3094 C CA . GLU A 1 381 ? -89.579 11.910 162.469 1.00 77.50 381 GLU A CA 1
ATOM 3095 C C . GLU A 1 381 ? -90.769 12.626 163.144 1.00 77.50 381 GLU A C 1
ATOM 3097 O O . GLU A 1 381 ? -90.939 12.553 164.366 1.00 77.50 381 GLU A O 1
ATOM 3102 N N . ARG A 1 382 ? -91.666 13.231 162.350 1.00 79.75 382 ARG A N 1
ATOM 3103 C CA . ARG A 1 382 ? -92.928 13.826 162.823 1.00 79.75 382 ARG A CA 1
ATOM 3104 C C . ARG A 1 382 ? -93.866 12.784 163.445 1.00 79.75 382 ARG A C 1
ATOM 3106 O O . ARG A 1 382 ? -94.388 13.028 164.531 1.00 79.75 382 ARG A O 1
ATOM 3113 N N . ASN A 1 383 ? -94.050 11.630 162.801 1.00 76.12 383 ASN A N 1
ATOM 3114 C CA . ASN A 1 383 ? -94.871 10.532 163.319 1.00 76.12 383 ASN A CA 1
ATOM 3115 C C . ASN A 1 383 ? -94.278 9.922 164.591 1.00 76.12 383 ASN A C 1
ATOM 3117 O O . ASN A 1 383 ? -95.015 9.742 165.551 1.00 76.12 383 ASN A O 1
ATOM 3121 N N . ASN A 1 384 ? -92.965 9.689 164.652 1.00 77.69 384 ASN A N 1
ATOM 3122 C CA . ASN A 1 384 ? -92.293 9.191 165.856 1.00 77.69 384 ASN A CA 1
ATOM 3123 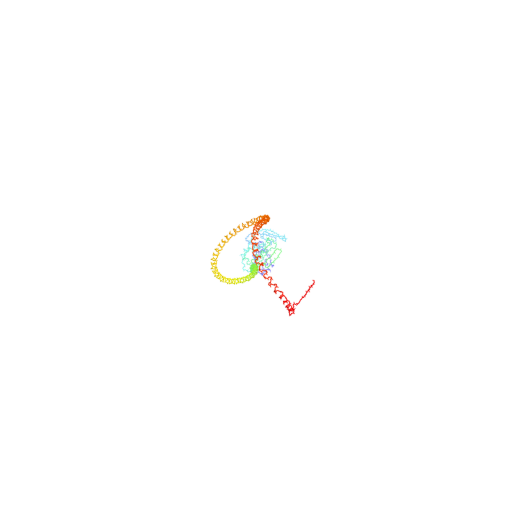C C . ASN A 1 384 ? -92.474 10.155 167.044 1.00 77.69 384 ASN A C 1
ATOM 3125 O O . ASN A 1 384 ? -92.656 9.717 168.178 1.00 77.69 384 ASN A O 1
ATOM 3129 N N . THR A 1 385 ? -92.485 11.469 166.785 1.00 78.75 385 THR A N 1
ATOM 3130 C CA . THR A 1 385 ? -92.769 12.491 167.809 1.00 78.75 385 THR A CA 1
ATOM 3131 C C . THR A 1 385 ? -94.216 12.390 168.312 1.00 78.75 385 THR A C 1
ATOM 3133 O O . THR A 1 385 ? -94.447 12.329 169.517 1.00 78.75 385 THR A O 1
ATOM 3136 N N . LEU A 1 386 ? -95.191 12.301 167.399 1.00 79.56 386 LEU A N 1
ATOM 3137 C CA . LEU A 1 386 ? -96.614 12.142 167.738 1.00 79.56 386 LEU A CA 1
ATOM 3138 C C . LEU A 1 386 ? -96.918 10.792 168.409 1.00 79.56 386 LEU A C 1
ATOM 3140 O O . LEU A 1 386 ? -97.802 10.704 169.258 1.00 79.56 386 LEU A O 1
ATOM 3144 N N . GLU A 1 387 ? -96.190 9.733 168.056 1.00 75.06 387 GLU A N 1
ATOM 3145 C CA . GLU A 1 387 ? -96.312 8.420 168.684 1.00 75.06 387 GLU A CA 1
ATOM 3146 C C . GLU A 1 387 ? -95.737 8.427 170.105 1.00 75.06 387 GLU A C 1
ATOM 3148 O O . GLU A 1 387 ? -96.365 7.872 171.003 1.00 75.06 387 GLU A O 1
ATOM 3153 N N . PHE A 1 388 ? -94.637 9.145 170.354 1.00 76.38 388 PHE A N 1
ATOM 3154 C CA . PHE A 1 388 ? -94.126 9.381 171.707 1.00 76.38 388 PHE A CA 1
ATOM 3155 C C . PHE A 1 388 ? -95.114 10.193 172.568 1.00 76.38 388 PHE A C 1
ATOM 3157 O O . PHE A 1 388 ? -95.393 9.815 173.708 1.00 76.38 388 PHE A O 1
ATOM 3164 N N . GLU A 1 389 ? -95.723 11.253 172.023 1.00 77.25 389 GLU A N 1
ATOM 3165 C CA . GLU A 1 389 ? -96.792 12.009 172.703 1.00 77.25 389 GLU A CA 1
ATOM 3166 C C . GLU A 1 389 ? -98.015 11.126 173.007 1.00 77.25 389 GLU A C 1
ATOM 3168 O O . GLU A 1 389 ? -98.523 11.121 174.130 1.00 77.25 389 GLU A O 1
ATOM 3173 N N . LYS A 1 390 ? -98.454 10.311 172.041 1.00 77.62 390 LYS A N 1
ATOM 3174 C CA . LYS A 1 390 ? -99.541 9.333 172.201 1.00 77.62 390 LYS A CA 1
ATOM 3175 C C . LYS A 1 390 ? -99.208 8.264 173.246 1.00 77.62 390 LYS A C 1
ATOM 3177 O O . LYS A 1 390 ? -100.088 7.878 174.010 1.00 77.62 390 LYS A O 1
ATOM 3182 N N . GLN A 1 391 ? -97.965 7.791 173.302 1.00 76.44 391 GLN A N 1
ATOM 3183 C CA . GLN A 1 391 ? -97.509 6.780 174.257 1.00 76.44 391 GLN A CA 1
ATOM 3184 C C . GLN A 1 391 ? -97.404 7.356 175.680 1.00 76.44 391 GLN A C 1
ATOM 3186 O O . GLN A 1 391 ? -97.794 6.686 176.634 1.00 76.44 391 GLN A O 1
ATOM 3191 N N . SER A 1 392 ? -96.992 8.622 175.815 1.00 75.38 392 SER A N 1
ATOM 3192 C CA . SER A 1 392 ? -97.057 9.399 177.062 1.00 75.38 392 SER A CA 1
ATOM 3193 C C . SER A 1 392 ? -98.504 9.619 177.533 1.00 75.38 392 SER A C 1
ATOM 3195 O O . SER A 1 392 ? -98.847 9.367 178.687 1.00 75.38 392 SER A O 1
ATOM 3197 N N . LEU A 1 393 ? -99.414 10.012 176.637 1.00 77.56 393 LEU A N 1
ATOM 3198 C CA . LEU A 1 393 ? -100.839 10.135 176.964 1.00 77.56 393 LEU A CA 1
ATOM 3199 C C . LEU A 1 393 ? -101.464 8.785 177.350 1.00 77.56 393 LEU A C 1
ATOM 3201 O O . LEU A 1 393 ? -102.248 8.728 178.296 1.00 77.56 393 LEU A O 1
ATOM 3205 N N . ALA A 1 394 ? -101.086 7.693 176.681 1.00 74.69 394 ALA A N 1
ATOM 3206 C CA . ALA A 1 394 ? -101.542 6.347 177.013 1.00 74.69 394 ALA A CA 1
ATOM 3207 C C . ALA A 1 394 ? -101.010 5.854 178.371 1.00 74.69 394 ALA A C 1
ATOM 3209 O O . ALA A 1 394 ? -101.758 5.212 179.108 1.00 74.69 394 ALA A O 1
ATOM 3210 N N . SER A 1 395 ? -99.764 6.171 178.744 1.00 73.75 395 SER A N 1
ATOM 3211 C CA . SER A 1 395 ? -99.234 5.821 180.070 1.00 73.75 395 SER A CA 1
ATOM 3212 C C . SER A 1 395 ? -99.920 6.619 181.185 1.00 73.75 395 SER A C 1
ATOM 3214 O O . SER A 1 395 ? -100.287 6.035 182.204 1.00 73.75 395 SER A O 1
ATOM 3216 N N . ASN A 1 396 ? -100.215 7.903 180.959 1.00 76.81 396 ASN A N 1
ATOM 3217 C CA . ASN A 1 396 ? -101.012 8.721 181.880 1.00 76.81 396 ASN A CA 1
ATOM 3218 C C . ASN A 1 396 ? -102.457 8.204 182.021 1.00 76.81 396 ASN A C 1
ATOM 3220 O O . ASN A 1 396 ? -102.978 8.129 183.133 1.00 76.81 396 ASN A O 1
ATOM 3224 N N . PHE A 1 397 ? -103.098 7.796 180.919 1.00 76.94 397 PHE A N 1
ATOM 3225 C CA . PHE A 1 397 ? -104.445 7.215 180.952 1.00 76.94 397 PHE A CA 1
ATOM 3226 C C . PHE A 1 397 ? -104.462 5.865 181.685 1.00 76.94 397 PHE A C 1
ATOM 3228 O O . PHE A 1 397 ? -105.327 5.637 182.524 1.00 76.94 397 PHE A O 1
ATOM 3235 N N . SER A 1 398 ? -103.462 5.011 181.441 1.00 73.50 398 SER A N 1
ATOM 3236 C CA . SER A 1 398 ? -103.263 3.744 182.160 1.00 73.50 398 SER A CA 1
ATOM 3237 C C . SER A 1 398 ? -103.021 3.958 183.661 1.00 73.50 398 SER A C 1
ATOM 3239 O O . SER A 1 398 ? -103.575 3.231 184.484 1.00 73.50 398 SER A O 1
ATOM 3241 N N . SER A 1 399 ? -102.268 4.998 184.041 1.00 75.56 399 SER A N 1
ATOM 3242 C CA . SER A 1 399 ? -102.073 5.377 185.447 1.00 75.56 399 SER A CA 1
ATOM 3243 C C . SER A 1 399 ? -103.394 5.764 186.117 1.00 75.56 399 SER A C 1
ATOM 3245 O O . SER A 1 399 ? -103.710 5.240 187.183 1.00 75.56 399 SER A O 1
ATOM 3247 N N . LEU A 1 400 ? -104.188 6.633 185.480 1.00 75.19 400 LEU A N 1
ATOM 3248 C CA . LEU A 1 400 ? -105.501 7.057 185.982 1.00 75.19 400 LEU A CA 1
ATOM 3249 C C . LEU A 1 400 ? -106.513 5.903 186.025 1.00 75.19 400 LEU A C 1
ATOM 3251 O O . LEU A 1 400 ? -107.297 5.802 186.968 1.00 75.19 400 LEU A O 1
ATOM 3255 N N . GLU A 1 401 ? -106.502 5.007 185.036 1.00 76.31 401 GLU A N 1
ATOM 3256 C CA . GLU A 1 401 ? -107.355 3.818 185.044 1.00 76.31 401 GLU A CA 1
ATOM 3257 C C . GLU A 1 401 ? -106.936 2.837 186.148 1.00 76.31 401 GLU A C 1
ATOM 3259 O O . GLU A 1 401 ? -107.799 2.311 186.851 1.00 76.31 401 GLU A O 1
ATOM 3264 N N . SER A 1 402 ? -105.631 2.637 186.366 1.00 75.44 402 SER A N 1
ATOM 3265 C CA . SER A 1 402 ? -105.113 1.824 187.471 1.00 75.44 402 SER A CA 1
ATOM 3266 C C . SER A 1 402 ? -105.513 2.404 188.828 1.00 75.44 402 SER A C 1
ATOM 3268 O O . SER A 1 402 ? -106.063 1.677 189.649 1.00 75.44 402 SER A O 1
ATOM 3270 N N . GLU A 1 403 ? -105.325 3.707 189.048 1.00 77.38 403 GLU A N 1
ATOM 3271 C CA . GLU A 1 403 ? -105.707 4.403 190.286 1.00 77.38 403 GLU A CA 1
ATOM 3272 C C . GLU A 1 403 ? -107.219 4.298 190.559 1.00 77.38 403 GLU A C 1
ATOM 3274 O O . GLU A 1 403 ? -107.648 3.999 191.675 1.00 77.38 403 GLU A O 1
ATOM 3279 N N . ASN A 1 404 ? -108.052 4.445 189.524 1.00 75.12 404 ASN A N 1
ATOM 3280 C CA . ASN A 1 404 ? -109.507 4.326 189.642 1.00 75.12 404 ASN A CA 1
ATOM 3281 C C . ASN A 1 404 ? -109.957 2.861 189.857 1.00 75.12 404 ASN A C 1
ATOM 3283 O O . ASN A 1 404 ? -110.874 2.578 190.640 1.00 75.12 404 ASN A O 1
ATOM 3287 N N . GLN A 1 405 ? -109.260 1.892 189.249 1.00 79.00 405 GLN A N 1
ATOM 3288 C CA . GLN A 1 405 ? -109.419 0.473 189.576 1.00 79.00 405 GLN A CA 1
ATOM 3289 C C . GLN A 1 405 ? -108.966 0.162 191.009 1.00 79.00 405 GLN A C 1
ATOM 3291 O O . GLN A 1 405 ? -109.619 -0.644 191.668 1.00 79.00 405 GLN A O 1
ATOM 3296 N N . GLU A 1 406 ? -107.910 0.787 191.530 1.00 77.88 406 GLU A N 1
ATOM 3297 C CA . GLU A 1 406 ? -107.471 0.624 192.920 1.00 77.88 406 GLU A CA 1
ATOM 3298 C C . GLU A 1 406 ? -108.446 1.254 193.915 1.00 77.88 406 GLU A C 1
ATOM 3300 O O . GLU A 1 406 ? -108.783 0.602 194.899 1.00 77.88 406 GLU A O 1
ATOM 3305 N N . LEU A 1 407 ? -109.017 2.427 193.632 1.00 77.62 407 LEU A N 1
ATOM 3306 C CA . LEU A 1 407 ? -110.131 3.006 194.398 1.00 77.62 407 LEU A CA 1
ATOM 3307 C C . LEU A 1 407 ? -111.360 2.079 194.416 1.00 77.62 407 LEU A C 1
ATOM 3309 O O . LEU A 1 407 ? -111.949 1.823 195.473 1.00 77.62 407 LEU A O 1
ATOM 3313 N N . THR A 1 408 ? -111.707 1.496 193.267 1.00 76.38 408 THR A N 1
ATOM 3314 C CA . THR A 1 408 ? -112.813 0.532 193.130 1.00 76.38 408 THR A CA 1
ATOM 3315 C C . THR A 1 408 ? -112.519 -0.796 193.847 1.00 76.38 408 THR A C 1
ATOM 3317 O O . THR A 1 408 ? -113.403 -1.397 194.463 1.00 76.38 408 THR A O 1
ATOM 3320 N N . ARG A 1 409 ? -111.265 -1.266 193.825 1.00 80.31 409 ARG A N 1
ATOM 3321 C CA . ARG A 1 409 ? -110.816 -2.450 194.576 1.00 80.31 409 ARG A CA 1
ATOM 3322 C C . ARG A 1 409 ? -110.763 -2.167 196.075 1.00 80.31 409 ARG A C 1
ATOM 3324 O O . ARG A 1 409 ? -111.194 -3.021 196.835 1.00 80.31 409 ARG A O 1
ATOM 3331 N N . SER A 1 410 ? -110.302 -0.992 196.495 1.00 79.38 410 SER A N 1
ATOM 3332 C CA . SER A 1 410 ? -110.145 -0.566 197.892 1.00 79.38 410 SER A CA 1
ATOM 3333 C C . SER A 1 410 ? -111.490 -0.374 198.589 1.00 79.38 410 SER A C 1
ATOM 3335 O O . SER A 1 410 ? -111.696 -0.887 199.688 1.00 79.38 410 SER A O 1
ATOM 3337 N N . THR A 1 411 ? -112.462 0.266 197.935 1.00 74.19 411 THR A N 1
ATOM 3338 C CA . THR A 1 411 ? -113.841 0.361 198.450 1.00 74.19 411 THR A CA 1
ATOM 3339 C C . THR A 1 411 ? -114.486 -1.023 198.581 1.00 74.19 411 THR A C 1
ATOM 3341 O O . THR A 1 411 ? -115.027 -1.359 199.638 1.00 74.19 411 THR A O 1
ATOM 3344 N N . ARG A 1 412 ? -114.342 -1.886 197.565 1.00 81.25 412 ARG A N 1
ATOM 3345 C CA . ARG A 1 412 ? -114.822 -3.281 197.599 1.00 81.25 412 ARG A CA 1
ATOM 3346 C C . ARG A 1 412 ? -114.072 -4.154 198.617 1.00 81.25 412 ARG A C 1
ATOM 3348 O O . ARG A 1 412 ? -114.664 -5.075 199.180 1.00 81.25 412 ARG A O 1
ATOM 3355 N N . LEU A 1 413 ? -112.791 -3.883 198.870 1.00 80.81 413 LEU A N 1
ATOM 3356 C CA . LEU A 1 413 ? -111.972 -4.562 199.876 1.00 80.81 413 LEU A CA 1
ATOM 3357 C C . LEU A 1 413 ? -112.377 -4.131 201.284 1.00 80.81 413 LEU A C 1
ATOM 3359 O O . LEU A 1 413 ? -112.545 -4.999 202.125 1.00 80.81 413 LEU A O 1
ATOM 3363 N N . ASN A 1 414 ? -112.621 -2.841 201.526 1.00 80.69 414 ASN A N 1
ATOM 3364 C CA . ASN A 1 414 ? -113.125 -2.341 202.806 1.00 80.69 414 ASN A CA 1
ATOM 3365 C C . ASN A 1 414 ? -114.514 -2.911 203.134 1.00 80.69 414 ASN A C 1
ATOM 3367 O O . ASN A 1 414 ? -114.733 -3.375 204.250 1.00 80.69 414 ASN A O 1
ATOM 3371 N N . GLN A 1 415 ? -115.423 -2.992 202.154 1.00 78.50 415 GLN A N 1
ATOM 3372 C CA . GLN A 1 415 ? -116.707 -3.691 202.320 1.00 78.50 415 GLN A CA 1
ATOM 3373 C C . GLN A 1 415 ? -116.516 -5.174 202.688 1.00 78.50 415 GLN A C 1
ATOM 3375 O O . GLN A 1 415 ? -117.157 -5.672 203.614 1.00 78.50 415 GLN A O 1
ATOM 3380 N N . LYS A 1 416 ? -115.595 -5.877 202.009 1.00 83.06 416 LYS A N 1
ATOM 3381 C CA . LYS A 1 416 ? -115.232 -7.263 202.350 1.00 83.06 416 LYS A CA 1
ATOM 3382 C C . LYS A 1 416 ? -114.539 -7.389 203.709 1.00 83.06 416 LYS A C 1
ATOM 3384 O O . LYS A 1 416 ? -114.755 -8.391 204.376 1.00 83.06 416 LYS A O 1
ATOM 3389 N N . MET A 1 417 ? -113.725 -6.418 204.117 1.00 79.69 417 MET A N 1
ATOM 3390 C CA . MET A 1 417 ? -113.031 -6.408 205.405 1.00 79.69 417 MET A CA 1
ATOM 3391 C C . MET A 1 417 ? -113.987 -6.151 206.561 1.00 79.69 417 MET A C 1
ATOM 3393 O O . MET A 1 417 ? -113.835 -6.816 207.575 1.00 79.69 417 MET A O 1
ATOM 3397 N N . LEU A 1 418 ? -114.991 -5.277 206.419 1.00 79.25 418 LEU A N 1
ATOM 3398 C CA . LEU A 1 418 ? -116.062 -5.174 207.416 1.00 79.25 418 LEU A CA 1
ATOM 3399 C C . LEU A 1 418 ? -116.782 -6.520 207.552 1.00 79.25 418 LEU A C 1
ATOM 3401 O O . LEU A 1 418 ? -116.797 -7.090 208.638 1.00 79.25 418 LEU A O 1
ATOM 3405 N N . ALA A 1 419 ? -117.295 -7.062 206.442 1.00 76.94 419 ALA A N 1
ATOM 3406 C CA . ALA A 1 419 ? -118.038 -8.322 206.452 1.00 76.94 419 ALA A CA 1
ATOM 3407 C C . ALA A 1 419 ? -117.210 -9.497 207.009 1.00 76.94 419 ALA A C 1
ATOM 3409 O O . ALA A 1 419 ? -117.709 -10.266 207.827 1.00 76.94 419 ALA A O 1
ATOM 3410 N N . LYS A 1 420 ? -115.935 -9.619 206.611 1.00 84.75 420 LYS A N 1
ATOM 3411 C CA . LYS A 1 420 ? -115.040 -10.666 207.114 1.00 84.75 420 LYS A CA 1
ATOM 3412 C C . LYS A 1 420 ? -114.621 -10.428 208.565 1.00 84.75 420 LYS A C 1
ATOM 3414 O O . LYS A 1 420 ? -114.639 -11.382 209.320 1.00 84.75 420 LYS A O 1
ATOM 3419 N N . SER A 1 421 ? -114.300 -9.202 208.980 1.00 79.62 421 SER A N 1
ATOM 3420 C CA . SER A 1 421 ? -113.973 -8.894 210.384 1.00 79.62 421 SER A CA 1
ATOM 3421 C C . SER A 1 421 ? -115.122 -9.276 211.320 1.00 79.62 421 SER A C 1
ATOM 3423 O O . SER A 1 421 ? -114.894 -9.805 212.402 1.00 79.62 421 SER A O 1
ATOM 3425 N N . GLN A 1 422 ? -116.365 -9.087 210.870 1.00 74.94 422 GLN A N 1
ATOM 3426 C CA . GLN A 1 422 ? -117.558 -9.485 211.611 1.00 74.94 422 GLN A CA 1
ATOM 3427 C C . GLN A 1 422 ? -117.674 -11.017 211.741 1.00 74.94 422 GLN A C 1
ATOM 3429 O O . GLN A 1 422 ? -117.889 -11.508 212.844 1.00 74.94 422 GLN A O 1
ATOM 3434 N N . VAL A 1 423 ? -117.436 -11.772 210.659 1.00 81.75 423 VAL A N 1
ATOM 3435 C CA . VAL A 1 423 ? -117.415 -13.252 210.677 1.00 81.75 423 VAL A CA 1
ATOM 3436 C C . VAL A 1 423 ? -116.235 -13.811 211.484 1.00 81.75 423 VAL A C 1
ATOM 3438 O O . VAL A 1 423 ? -116.429 -14.701 212.306 1.00 81.75 423 VAL A O 1
ATOM 3441 N N . ASP A 1 424 ? -115.027 -13.281 211.290 1.00 80.75 424 ASP A N 1
ATOM 3442 C CA . ASP A 1 424 ? -113.814 -13.704 211.999 1.00 80.75 424 ASP A CA 1
ATOM 3443 C C . ASP A 1 424 ? -113.917 -13.415 213.506 1.00 80.75 424 ASP A C 1
ATOM 3445 O O . ASP A 1 424 ? -113.399 -14.188 214.305 1.00 80.75 424 ASP A O 1
ATOM 3449 N N . LEU A 1 425 ? -114.591 -12.331 213.918 1.00 82.19 425 LEU A N 1
ATOM 3450 C CA . LEU A 1 425 ? -114.851 -12.041 215.333 1.00 82.19 425 LEU A CA 1
ATOM 3451 C C . LEU A 1 425 ? -115.780 -13.069 215.981 1.00 82.19 425 LEU A C 1
ATOM 3453 O O . LEU A 1 425 ? -115.576 -13.400 217.148 1.00 82.19 425 LEU A O 1
ATOM 3457 N N . ASP A 1 426 ? -116.776 -13.570 215.255 1.00 77.31 426 ASP A N 1
ATOM 3458 C CA . ASP A 1 426 ? -117.692 -14.587 215.774 1.00 77.31 426 ASP A CA 1
ATOM 3459 C C . ASP A 1 426 ? -117.034 -15.986 215.770 1.00 77.31 426 ASP A C 1
ATOM 3461 O O . ASP A 1 426 ? -117.109 -16.695 216.774 1.00 77.31 426 ASP A O 1
ATOM 3465 N N . ASP A 1 427 ? -116.251 -16.325 214.739 1.00 85.19 427 ASP A N 1
ATOM 3466 C CA . ASP A 1 427 ? -115.427 -17.547 214.671 1.00 85.19 427 ASP A CA 1
ATOM 3467 C C . ASP A 1 427 ? -114.317 -17.589 215.746 1.00 85.19 427 ASP A C 1
ATOM 3469 O O . ASP A 1 427 ? -114.085 -18.629 216.369 1.00 85.19 427 ASP A O 1
ATOM 3473 N N . LEU A 1 428 ? -113.653 -16.459 216.037 1.00 80.12 428 LEU A N 1
ATOM 3474 C CA . LEU A 1 428 ? -112.688 -16.381 217.143 1.00 80.12 428 LEU A CA 1
ATOM 3475 C C . LEU A 1 428 ? -113.362 -16.477 218.512 1.00 80.12 428 LEU A C 1
ATOM 3477 O O . LEU A 1 428 ? -112.754 -17.029 219.426 1.00 80.12 428 LEU A O 1
ATOM 3481 N N . ARG A 1 429 ? -114.587 -15.965 218.683 1.00 81.19 429 ARG A N 1
ATOM 3482 C CA . ARG A 1 429 ? -115.340 -16.135 219.939 1.00 81.19 429 ARG A CA 1
ATOM 3483 C C . ARG A 1 429 ? -115.661 -17.605 220.189 1.00 81.19 429 ARG A C 1
ATOM 3485 O O . ARG A 1 429 ? -115.477 -18.068 221.309 1.00 81.19 429 ARG A O 1
ATOM 3492 N N . GLU A 1 430 ? -116.059 -18.337 219.153 1.00 79.69 430 GLU A N 1
ATOM 3493 C CA . GLU A 1 430 ? -116.330 -19.776 219.231 1.00 79.69 430 GLU A CA 1
ATOM 3494 C C . GLU A 1 430 ? -115.042 -20.581 219.512 1.00 79.69 430 GLU A C 1
ATOM 3496 O O . GLU A 1 430 ? -114.975 -21.358 220.467 1.00 79.69 430 GLU A O 1
ATOM 3501 N N . LYS A 1 431 ? -113.961 -20.323 218.762 1.00 80.44 431 LYS A N 1
ATOM 3502 C CA . LYS A 1 431 ? -112.672 -21.027 218.921 1.00 80.44 431 LYS A CA 1
ATOM 3503 C C . LYS A 1 431 ? -111.908 -20.684 220.198 1.00 80.44 431 LYS A C 1
ATOM 3505 O O . LYS A 1 431 ? -111.219 -21.552 220.730 1.00 80.44 431 LYS A O 1
ATOM 3510 N N . TYR A 1 432 ? -111.983 -19.447 220.689 1.00 82.19 432 TYR A N 1
ATOM 3511 C CA . TYR A 1 432 ? -111.290 -19.058 221.920 1.00 82.19 432 TYR A CA 1
ATOM 3512 C C . TYR A 1 432 ? -111.924 -19.715 223.147 1.00 82.19 432 TYR A C 1
ATOM 3514 O O . TYR A 1 432 ? -111.188 -20.166 224.019 1.00 82.19 432 TYR A O 1
ATOM 3522 N N . VAL A 1 433 ? -113.257 -19.854 223.178 1.00 77.44 433 VAL A N 1
ATOM 3523 C CA . VAL A 1 433 ? -113.959 -20.643 224.206 1.00 77.44 433 VAL A CA 1
ATOM 3524 C C . VAL A 1 433 ? -113.455 -22.091 224.195 1.00 77.44 433 VAL A C 1
ATOM 3526 O O . VAL A 1 433 ? -112.930 -22.548 225.207 1.00 77.44 433 VAL A O 1
ATOM 3529 N N . ALA A 1 434 ? -113.475 -22.759 223.036 1.00 78.12 434 ALA A N 1
ATOM 3530 C CA . ALA A 1 434 ? -113.022 -24.149 222.913 1.00 78.12 434 ALA A CA 1
ATOM 3531 C C . ALA A 1 434 ? -111.519 -24.360 223.221 1.00 78.12 434 ALA A C 1
ATOM 3533 O O . ALA A 1 434 ? -111.128 -25.408 223.734 1.00 78.12 434 ALA A O 1
ATOM 3534 N N . LYS A 1 435 ? -110.646 -23.382 222.926 1.00 82.56 435 LYS A N 1
ATOM 3535 C CA . LYS A 1 435 ? -109.204 -23.491 223.229 1.00 82.56 435 LYS A CA 1
ATOM 3536 C C . LYS A 1 435 ? -108.862 -23.155 224.683 1.00 82.56 435 LYS A C 1
ATOM 3538 O O . LYS A 1 435 ? -107.881 -23.692 225.192 1.00 82.56 435 LYS A O 1
ATOM 3543 N N . LEU A 1 436 ? -109.646 -22.315 225.366 1.00 77.94 436 LEU A N 1
ATOM 3544 C CA . LEU A 1 436 ? -109.459 -22.075 226.804 1.00 77.94 436 LEU A CA 1
ATOM 3545 C C . LEU A 1 436 ? -109.641 -23.378 227.604 1.00 77.94 436 LEU A C 1
ATOM 3547 O O . LEU A 1 436 ? -108.908 -23.632 228.561 1.00 77.94 436 LEU A O 1
ATOM 3551 N N . GLU A 1 437 ? -110.579 -24.215 227.156 1.00 69.50 437 GLU A N 1
ATOM 3552 C CA . GLU A 1 437 ? -110.826 -25.558 227.683 1.00 69.50 437 GLU A CA 1
ATOM 3553 C C . GLU A 1 437 ? -109.647 -26.506 227.377 1.00 69.50 437 GLU A C 1
ATOM 3555 O O . GLU A 1 437 ? -109.092 -27.089 228.302 1.00 69.50 437 GLU A O 1
ATOM 3560 N N . SER A 1 438 ? -109.159 -26.599 226.131 1.00 80.62 438 SER A N 1
ATOM 3561 C CA . SER A 1 438 ? -108.100 -27.578 225.795 1.00 80.62 438 SER A CA 1
ATOM 3562 C C . SER A 1 438 ? -106.665 -27.177 226.190 1.00 80.62 438 SER A C 1
ATOM 3564 O O . SER A 1 438 ? -105.777 -28.026 226.274 1.00 80.62 438 SER A O 1
ATOM 3566 N N . GLU A 1 439 ? -106.362 -25.884 226.342 1.00 79.94 439 GLU A N 1
ATOM 3567 C CA . GLU A 1 439 ? -105.000 -25.423 226.669 1.00 79.94 439 GLU A CA 1
ATOM 3568 C C . GLU A 1 439 ? -104.715 -25.473 228.173 1.00 79.94 439 GLU A C 1
ATOM 3570 O O . GLU A 1 439 ? -103.571 -25.709 228.568 1.00 79.94 439 GLU A O 1
ATOM 3575 N N . THR A 1 440 ? -105.750 -25.341 229.008 1.00 73.38 440 THR A N 1
ATOM 3576 C CA . THR A 1 440 ? -105.635 -25.607 230.449 1.00 73.38 440 THR A CA 1
ATOM 3577 C C . THR A 1 440 ? -105.314 -27.082 230.714 1.00 73.38 440 THR A C 1
ATOM 3579 O O . THR A 1 440 ? -104.408 -27.359 231.498 1.00 73.38 440 THR A O 1
ATOM 3582 N N . GLU A 1 441 ? -105.925 -28.015 229.974 1.00 76.69 441 GLU A N 1
ATOM 3583 C CA . GLU A 1 441 ? -105.569 -29.445 229.995 1.00 76.69 441 GLU A CA 1
ATOM 3584 C C . GLU A 1 441 ? -104.113 -29.709 229.547 1.00 76.69 441 GLU A C 1
ATOM 3586 O O . GLU A 1 441 ? -103.354 -30.409 230.222 1.00 76.69 441 GLU A O 1
ATOM 3591 N N . LEU A 1 442 ? -103.690 -29.147 228.405 1.00 70.81 442 LEU A N 1
ATOM 3592 C CA . LEU A 1 442 ? -102.386 -29.463 227.799 1.00 70.81 442 LEU A CA 1
ATOM 3593 C C . LEU A 1 442 ? -101.181 -28.855 228.526 1.00 70.81 442 LEU A C 1
ATOM 3595 O O . LEU A 1 442 ? -100.132 -29.504 228.623 1.00 70.81 442 LEU A O 1
ATOM 3599 N N . VAL A 1 443 ? -101.297 -27.623 229.033 1.00 75.88 443 VAL A N 1
ATOM 3600 C CA . VAL A 1 443 ? -100.205 -26.987 229.789 1.00 75.88 443 VAL A CA 1
ATOM 3601 C C . VAL A 1 443 ? -99.911 -27.787 231.055 1.00 75.88 443 VAL A C 1
ATOM 3603 O O . VAL A 1 443 ? -98.740 -27.965 231.397 1.00 75.88 443 VAL A O 1
ATOM 3606 N N . GLU A 1 444 ? -100.938 -28.340 231.704 1.00 69.88 444 GLU A N 1
ATOM 3607 C CA . GLU A 1 444 ? -100.766 -29.125 232.925 1.00 69.88 444 GLU A CA 1
ATOM 3608 C C . GLU A 1 444 ? -100.137 -30.512 232.699 1.00 69.88 444 GLU A C 1
ATOM 3610 O O . GLU A 1 444 ? -99.530 -31.053 233.621 1.00 69.88 444 GLU A O 1
ATOM 3615 N N . LEU A 1 445 ? -100.148 -31.021 231.460 1.00 80.38 445 LEU A N 1
ATOM 3616 C CA . LEU A 1 445 ? -99.430 -32.236 231.058 1.00 80.38 445 LEU A CA 1
ATOM 3617 C C . LEU A 1 445 ? -97.966 -31.961 230.650 1.00 80.38 445 LEU A C 1
ATOM 3619 O O . LEU A 1 445 ? -97.051 -32.700 231.020 1.00 80.38 445 LEU A O 1
ATOM 3623 N N . ILE A 1 446 ? -97.699 -30.878 229.908 1.00 53.47 446 ILE A N 1
ATOM 3624 C CA . ILE A 1 446 ? -96.323 -30.517 229.496 1.00 53.47 446 ILE A CA 1
ATOM 3625 C C . ILE A 1 446 ? -95.476 -30.072 230.704 1.00 53.47 446 ILE A C 1
ATOM 3627 O O . ILE A 1 446 ? -94.273 -30.360 230.743 1.00 53.47 446 ILE A O 1
ATOM 3631 N N . LYS A 1 447 ? -96.130 -29.484 231.717 1.00 60.28 447 LYS A N 1
ATOM 3632 C CA . LYS A 1 447 ? -95.649 -29.226 233.090 1.00 60.28 447 LYS A CA 1
ATOM 3633 C C . LYS A 1 447 ? -95.002 -30.446 233.768 1.00 60.28 447 LYS A C 1
ATOM 3635 O O . LYS A 1 447 ? -94.187 -30.254 234.659 1.00 60.28 447 LYS A O 1
ATOM 3640 N N . GLU A 1 448 ? -95.286 -31.678 233.329 1.00 65.00 448 GLU A N 1
ATOM 3641 C CA . GLU A 1 448 ? -94.663 -32.896 233.873 1.00 65.00 448 GLU A CA 1
ATOM 3642 C C . GLU A 1 448 ? -93.610 -33.558 232.966 1.00 65.00 448 GLU A C 1
ATOM 3644 O O . GLU A 1 448 ? -92.901 -34.463 233.417 1.00 65.00 448 GLU A O 1
ATOM 3649 N N . LEU A 1 449 ? -93.525 -33.191 231.683 1.00 63.38 449 LEU A N 1
ATOM 3650 C CA . LEU A 1 449 ? -92.802 -33.981 230.672 1.00 63.38 449 LEU A CA 1
ATOM 3651 C C . LEU A 1 449 ? -91.407 -33.445 230.339 1.00 63.38 449 LEU A C 1
ATOM 3653 O O . LEU A 1 449 ? -90.444 -34.213 230.296 1.00 63.38 449 LEU A O 1
ATOM 3657 N N . ARG A 1 450 ? -91.270 -32.141 230.070 1.00 64.12 450 ARG A N 1
ATOM 3658 C CA . ARG A 1 450 ? -90.033 -31.616 229.455 1.00 64.12 450 ARG A CA 1
ATOM 3659 C C . ARG A 1 450 ? -88.881 -31.441 230.444 1.00 64.12 450 ARG A C 1
ATOM 3661 O O . ARG A 1 450 ? -87.724 -31.605 230.062 1.00 64.12 450 ARG A O 1
ATOM 3668 N N . GLU A 1 451 ? -89.206 -31.183 231.707 1.00 62.84 451 GLU A N 1
ATOM 3669 C CA . GLU A 1 451 ? -88.250 -31.087 232.817 1.00 62.84 451 GLU A CA 1
ATOM 3670 C C . GLU A 1 451 ? -87.482 -32.408 233.024 1.00 62.84 451 GLU A C 1
ATOM 3672 O O . GLU A 1 451 ? -86.291 -32.396 233.321 1.00 62.84 451 GLU A O 1
ATOM 3677 N N . LYS A 1 452 ? -88.119 -33.551 232.726 1.00 69.50 452 LYS A N 1
ATOM 3678 C CA . LYS A 1 452 ? -87.489 -34.884 232.734 1.00 69.50 452 LYS A CA 1
ATOM 3679 C C . LYS A 1 452 ? -86.562 -35.120 231.531 1.00 69.50 452 LYS A C 1
ATOM 3681 O O . LYS A 1 452 ? -85.576 -35.840 231.656 1.00 69.50 452 LYS A O 1
ATOM 3686 N N . LEU A 1 453 ? -86.870 -34.547 230.362 1.00 58.25 453 LEU A N 1
ATOM 3687 C CA . LEU A 1 453 ? -86.229 -34.930 229.095 1.00 58.25 453 LEU A CA 1
ATOM 3688 C C . LEU A 1 453 ? -84.903 -34.199 228.824 1.00 58.25 453 LEU A C 1
ATOM 3690 O O . LEU A 1 453 ? -83.937 -34.827 228.393 1.00 58.25 453 LEU A O 1
ATOM 3694 N N . THR A 1 454 ? -84.824 -32.892 229.097 1.00 61.06 454 THR A N 1
ATOM 3695 C CA . THR A 1 454 ? -83.607 -32.098 228.815 1.00 61.06 454 THR A CA 1
ATOM 3696 C C . THR A 1 454 ? -82.422 -32.528 229.686 1.00 61.06 454 THR A C 1
ATOM 3698 O O . THR A 1 454 ? -81.284 -32.542 229.216 1.00 61.06 454 THR A O 1
ATOM 3701 N N . ILE A 1 455 ? -82.697 -32.949 230.929 1.00 60.09 455 ILE A N 1
ATOM 3702 C CA . ILE A 1 455 ? -81.699 -33.511 231.854 1.00 60.09 455 ILE A CA 1
ATOM 3703 C C . ILE A 1 455 ? -81.031 -34.753 231.241 1.00 60.09 455 ILE A C 1
ATOM 3705 O O . ILE A 1 455 ? -79.829 -34.936 231.400 1.00 60.09 455 ILE A O 1
ATOM 3709 N N . ALA A 1 456 ? -81.776 -35.569 230.486 1.00 68.56 456 ALA A N 1
ATOM 3710 C CA . ALA A 1 456 ? -81.237 -36.737 229.795 1.00 68.56 456 ALA A CA 1
ATOM 3711 C C . ALA A 1 456 ? -80.527 -36.389 228.472 1.00 68.56 456 ALA A C 1
ATOM 3713 O O . ALA A 1 456 ? -79.519 -37.008 228.141 1.00 68.56 456 ALA A O 1
ATOM 3714 N N . SER A 1 457 ? -81.009 -35.407 227.700 1.00 52.78 457 SER A N 1
ATOM 3715 C CA . SER A 1 457 ? -80.484 -35.164 226.345 1.00 52.78 457 SER A CA 1
ATOM 3716 C C . SER A 1 457 ? -79.159 -34.394 226.298 1.00 52.78 457 SER A C 1
ATOM 3718 O O . SER A 1 457 ? -78.406 -34.568 225.346 1.00 52.78 457 SER A O 1
ATOM 3720 N N . GLN A 1 458 ? -78.837 -33.567 227.300 1.00 61.50 458 GLN A N 1
ATOM 3721 C CA . GLN A 1 458 ? -77.495 -32.960 227.417 1.00 61.50 458 GLN A CA 1
ATOM 3722 C C . GLN A 1 458 ? -76.486 -33.862 228.145 1.00 61.50 458 GLN A C 1
ATOM 3724 O O . GLN A 1 458 ? -75.287 -33.692 227.954 1.00 61.50 458 GLN A O 1
ATOM 3729 N N . TYR A 1 459 ? -76.972 -34.867 228.881 1.00 57.28 459 TYR A N 1
ATOM 3730 C CA . TYR A 1 459 ? -76.193 -36.044 229.290 1.00 57.28 459 TYR A CA 1
ATOM 3731 C C . TYR A 1 459 ? -75.840 -36.946 228.096 1.00 57.28 459 TYR A C 1
ATOM 3733 O O . TYR A 1 459 ? -74.999 -37.832 228.211 1.00 57.28 459 TYR A O 1
ATOM 3741 N N . TYR A 1 460 ? -76.530 -36.760 226.965 1.00 60.59 460 TYR A N 1
ATOM 3742 C CA . TYR A 1 460 ? -76.319 -37.542 225.763 1.00 60.59 460 TYR A CA 1
ATOM 3743 C C . TYR A 1 460 ? -75.076 -37.041 225.018 1.00 60.59 460 TYR A C 1
ATOM 3745 O O . TYR A 1 460 ? -73.962 -37.390 225.390 1.00 60.59 460 TYR A O 1
ATOM 3753 N N . TYR A 1 461 ? -75.236 -36.357 223.888 1.00 52.34 461 TYR A N 1
ATOM 3754 C CA . TYR A 1 461 ? -74.248 -36.439 222.810 1.00 52.34 461 TYR A CA 1
ATOM 3755 C C . TYR A 1 461 ? -73.520 -35.088 222.569 1.00 52.34 461 TYR A C 1
ATOM 3757 O O . TYR A 1 461 ? -73.556 -34.551 221.468 1.00 52.34 461 TYR A O 1
ATOM 3765 N N . GLN A 1 462 ? -72.992 -34.340 223.558 1.00 57.62 462 GLN A N 1
ATOM 3766 C CA . GLN A 1 462 ? -71.919 -34.618 224.549 1.00 57.62 462 GLN A CA 1
ATOM 3767 C C . GLN A 1 462 ? -70.953 -35.757 224.209 1.0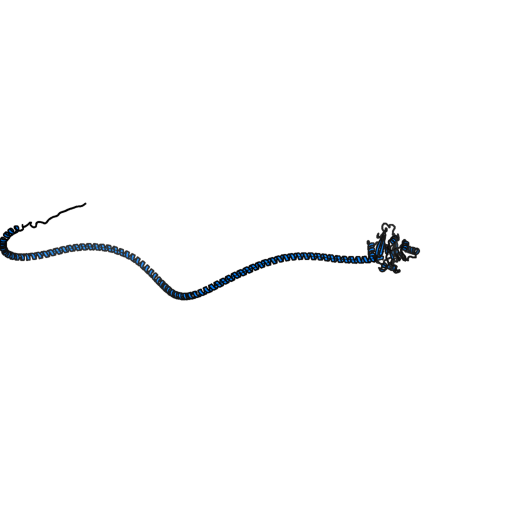0 57.62 462 GLN A C 1
ATOM 3769 O O . GLN A 1 462 ? -69.786 -35.465 223.956 1.00 57.62 462 GLN A O 1
ATOM 3774 N N . LEU A 1 463 ? -71.429 -37.000 224.140 1.00 55.88 463 LEU A N 1
ATOM 3775 C CA . LEU A 1 463 ? -70.873 -38.019 223.254 1.00 55.88 463 LEU A CA 1
ATOM 3776 C C . LEU A 1 463 ? -71.004 -37.627 221.784 1.00 55.88 463 LEU A C 1
ATOM 3778 O O . LEU A 1 463 ? -72.045 -37.749 221.167 1.00 55.88 463 LEU A O 1
ATOM 3782 N N . GLN A 1 464 ? -69.975 -37.197 221.094 1.00 50.72 464 GLN A N 1
ATOM 3783 C CA . GLN A 1 464 ? -68.608 -36.773 221.384 1.00 50.72 464 GLN A CA 1
ATOM 3784 C C . GLN A 1 464 ? -68.123 -36.489 219.929 1.00 50.72 464 GLN A C 1
ATOM 3786 O O . GLN A 1 464 ? -68.655 -37.027 218.959 1.00 50.72 464 GLN A O 1
ATOM 3791 N N . GLN A 1 465 ? -67.141 -35.653 219.618 1.00 51.78 465 GLN A N 1
ATOM 3792 C CA . GLN A 1 465 ? -65.734 -35.813 219.997 1.00 51.78 465 GLN A CA 1
ATOM 3793 C C . GLN A 1 465 ? -65.135 -37.214 219.671 1.00 51.78 465 GLN A C 1
ATOM 3795 O O . GLN A 1 465 ? -63.920 -37.318 219.579 1.00 51.78 465 GLN A O 1
ATOM 3800 N N . GLU A 1 466 ? -65.947 -38.251 219.400 1.00 47.69 466 GLU A N 1
ATOM 3801 C CA . GLU A 1 466 ? -65.547 -39.545 218.821 1.00 47.69 466 GLU A CA 1
ATOM 3802 C C . GLU A 1 466 ? -65.448 -39.445 217.293 1.00 47.69 466 GLU A C 1
ATOM 3804 O O . GLU A 1 466 ? -64.761 -40.240 216.653 1.00 47.69 466 GLU A O 1
ATOM 3809 N N . HIS A 1 467 ? -66.081 -38.426 216.700 1.00 56.53 467 HIS A N 1
ATOM 3810 C CA . HIS A 1 467 ? -65.932 -38.058 215.291 1.00 56.53 467 HIS A CA 1
ATOM 3811 C C . HIS A 1 467 ? -65.436 -36.597 215.170 1.00 56.53 467 HIS A C 1
ATOM 3813 O O . HIS A 1 467 ? -66.244 -35.701 214.919 1.00 56.53 467 HIS A O 1
ATOM 3819 N N . PRO A 1 468 ? -64.134 -36.320 215.419 1.00 55.03 468 PRO A N 1
ATOM 3820 C CA . PRO A 1 468 ? -63.621 -34.952 215.557 1.00 55.03 468 PRO A CA 1
ATOM 3821 C C . PRO A 1 468 ? -62.925 -34.348 214.314 1.00 55.03 468 PRO A C 1
ATOM 3823 O O . PRO A 1 468 ? -62.573 -33.171 214.354 1.00 55.03 468 PRO A O 1
ATOM 3826 N N . GLU A 1 469 ? -62.673 -35.101 213.236 1.00 54.34 469 GLU A N 1
ATOM 3827 C CA . GLU A 1 469 ? -61.703 -34.714 212.182 1.00 54.34 469 GLU A CA 1
ATOM 3828 C C . GLU A 1 469 ? -62.362 -34.132 210.906 1.00 54.34 469 GLU A C 1
ATOM 3830 O O . GLU A 1 469 ? -63.169 -34.815 210.276 1.00 54.34 469 GLU A O 1
ATOM 3835 N N . LEU A 1 470 ? -62.048 -32.869 210.531 1.00 44.19 470 LEU A N 1
ATOM 3836 C CA . LEU A 1 470 ? -62.835 -32.091 209.536 1.00 44.19 470 LEU A CA 1
ATOM 3837 C C . LEU A 1 470 ? -62.157 -30.838 208.852 1.00 44.19 470 LEU A C 1
ATOM 3839 O O . LEU A 1 470 ? -62.877 -29.914 208.478 1.00 44.19 470 LEU A O 1
ATOM 3843 N N . LEU A 1 471 ? -60.818 -30.729 208.686 1.00 54.16 471 LEU A N 1
ATOM 3844 C CA . LEU A 1 471 ? -60.091 -29.488 208.233 1.00 54.16 471 LEU A CA 1
ATOM 3845 C C . LEU A 1 471 ? -58.911 -29.778 207.240 1.00 54.16 471 LEU A C 1
ATOM 3847 O O . LEU A 1 471 ? -58.629 -30.955 207.036 1.00 54.16 471 LEU A O 1
ATOM 3851 N N . ASP A 1 472 ? -58.142 -28.867 206.591 1.00 51.00 472 ASP A N 1
ATOM 3852 C CA . ASP A 1 472 ? -58.023 -27.376 206.486 1.00 51.00 472 ASP A CA 1
ATOM 3853 C C . ASP A 1 472 ? -57.241 -26.956 205.184 1.00 51.00 472 ASP A C 1
ATOM 3855 O O . ASP A 1 472 ? -56.560 -27.815 204.616 1.00 51.00 472 ASP A O 1
ATOM 3859 N N . TYR A 1 473 ? -57.247 -25.678 204.721 1.00 43.38 473 TYR A N 1
ATOM 3860 C CA . TYR A 1 473 ? -56.272 -25.133 203.722 1.00 43.38 473 TYR A CA 1
ATOM 3861 C C . TYR A 1 473 ? -56.217 -23.582 203.564 1.00 43.38 473 TYR A C 1
ATOM 3863 O O . TYR A 1 473 ? -57.172 -22.878 203.877 1.00 43.38 473 TYR A O 1
ATOM 3871 N N . SER A 1 474 ? -55.134 -23.029 202.978 1.00 53.28 474 SER A N 1
ATOM 3872 C CA . SER A 1 474 ? -55.045 -21.613 202.526 1.00 53.28 474 SER A CA 1
ATOM 3873 C C . SER A 1 474 ? -53.963 -21.357 201.443 1.00 53.28 474 SER A C 1
ATOM 3875 O O . SER A 1 474 ? -53.134 -22.227 201.182 1.00 53.28 474 SER A O 1
ATOM 3877 N N . GLY A 1 475 ? -53.948 -20.175 200.794 1.00 43.06 475 GLY A N 1
ATOM 3878 C CA . GLY A 1 475 ? -52.906 -19.771 199.821 1.00 43.06 475 GLY A CA 1
ATOM 3879 C C . GLY A 1 475 ? -53.138 -18.405 199.136 1.00 43.06 475 GLY A C 1
ATOM 3880 O O . GLY A 1 475 ? -54.250 -17.885 199.171 1.00 43.06 475 GLY A O 1
ATOM 3881 N N . SER A 1 476 ? -52.096 -17.806 198.528 1.00 49.22 476 SER A N 1
ATOM 3882 C CA . SER A 1 476 ? -52.153 -16.541 197.749 1.00 49.22 476 SER A CA 1
ATOM 3883 C C . SER A 1 476 ? -50.880 -16.311 196.898 1.00 49.22 476 SER A C 1
ATOM 3885 O O . SER A 1 476 ? -49.834 -16.871 197.221 1.00 49.22 476 SER A O 1
ATOM 3887 N N . ALA A 1 477 ? -50.946 -15.489 195.834 1.00 30.92 477 ALA A N 1
ATOM 3888 C CA . ALA A 1 477 ? -49.808 -15.089 194.981 1.00 30.92 477 ALA A CA 1
ATOM 3889 C C . ALA A 1 477 ? -50.090 -13.810 194.147 1.00 30.92 477 ALA A C 1
ATOM 3891 O O . ALA A 1 477 ? -51.247 -13.438 193.954 1.00 30.92 477 ALA A O 1
ATOM 3892 N N . LYS A 1 478 ? -49.039 -13.166 193.602 1.00 33.03 478 LYS A N 1
ATOM 3893 C CA . LYS A 1 478 ? -49.101 -12.081 192.590 1.00 33.03 478 LYS A CA 1
ATOM 3894 C C . LYS A 1 478 ? -47.817 -12.078 191.729 1.00 33.03 478 LYS A C 1
ATOM 3896 O O . LYS A 1 478 ? -46.785 -12.543 192.202 1.00 33.03 478 LYS A O 1
ATOM 3901 N N . GLY A 1 479 ? -47.894 -11.596 190.482 1.00 41.19 479 GLY A N 1
ATOM 3902 C CA . GLY A 1 479 ? -46.790 -11.576 189.501 1.00 41.19 479 GLY A CA 1
ATOM 3903 C C . GLY A 1 479 ? -46.128 -10.202 189.303 1.00 41.19 479 GLY A C 1
ATOM 3904 O O . GLY A 1 479 ? -45.946 -9.454 190.266 1.00 41.19 479 GLY A O 1
ATOM 3905 N N . GLU A 1 480 ? -45.794 -9.871 188.050 1.00 39.19 480 GLU A N 1
ATOM 3906 C CA . GLU A 1 480 ? -45.370 -8.523 187.609 1.00 39.19 480 GLU A CA 1
ATOM 3907 C C . GLU A 1 480 ? -46.458 -7.462 187.842 1.00 39.19 480 GLU A C 1
ATOM 3909 O O . GLU A 1 480 ? -47.660 -7.811 187.891 1.00 39.19 480 GLU A O 1
#

Secondary structure (DSSP, 8-state):
-HHHHTTSS-S-BSEEEEE--TTSTTHHHHGGGBSS-EEEE---HHHHHHHHHH-TTSEEE-SEEESSSEEEEEEEEESGGG-BS-S-----TT-TT-EEEEEEEEEEEEHHHHHTTS---SS-EEEEE--SS-HHHHHHHS-HHHHHT-SEEEEEEETT-TT---TTHHHHHHHHHHHHTEEEEEEEE-SSEEEEEEEE-HHHHHHHHHHHHHHHHHHHHHHHHHHHHHHHHHHHHHHHHHHHHHHHHHHHHHHHHHHHHHHHHHHHHHHHHHHHHHHHHHHHHHHHHHHHHHHHHHHHHHHHHHHHHHHHHHHHHHHHHHHHHHHHHHHHHHHHHHHHHHHHHHHHHHHHHHHHHHHHHHHHHHHHHHHHHHHHHHHHHHHHHHHHHHHHHHHHHHHHHHHHHHHHHHHHHHHHHHHHHHHHHHHHHHHHHHHHHHHHHHHHHHHHHHHHHHHHHHTTTT--TTS-------------

Sequence (480 aa):
MKSLLNRTPENKYANIVYAGVGKGENLEALKLWTEGNIITIDPNIQASNLLKRHHPEVKHYTVALSVEDGEQDFYDYWPESLSTLRDTVSLPNELKNAQLKCTQAVETRSLNSLLSDFDFDSNYNLLVLSINGLELEVIHSLSKDVLEHFNSLIIEADHKNIFQQQNDYIDSLKSSLVSLGYYLFDMEYDAIYSSFIFFRDEDKKALELESGKLKAEHAKVQEERDKAKDKESELSSRLSHLESSHSSLETRNADLIKQNTELTQAKKLVELESEKLKVERDDAKSQVESNVKQLEEVTKRAEEEEAEFVSRLSILESELEERTKQRDEEHKWHHENKKWAESLAQQIEKVETKDNERVAHISDLESQISELTTDNKKLLERNNTLEFEKQSLASNFSSLESENQELTRSTRLNQKMLAKSQVDLDDLREKYVAKLESETELVELIKELREKLTIASQYYYQLQQEHPELLDYSGSAKGE

pLDDT: mean 81.57, std 11.63, range [30.92, 97.12]

Organism: Vibrio parahaemolyticus (NCBI:txid670)

Mean predicted aligned error: 19.88 Å

Radius of gyration: 116.22 Å; Cα contacts (8 Å, |Δi|>4): 408; chains: 1; bounding box: 163×74×300 Å

Solvent-accessible surface area (backbone atoms only — not comparable to full-atom values): 25986 Å² total; per-residue (Å²): 100,66,69,58,55,77,65,46,95,58,85,54,25,42,33,38,40,31,35,49,50,65,80,43,88,53,47,80,47,52,60,73,37,40,82,51,56,45,36,36,33,28,51,51,60,70,35,46,57,50,42,54,69,80,40,71,86,41,53,70,45,69,27,37,83,33,65,56,68,52,72,44,64,32,37,39,28,37,61,64,91,67,33,22,68,59,95,51,74,46,82,54,88,87,50,77,84,50,46,79,77,49,74,45,78,39,51,26,33,17,65,59,74,66,48,72,81,55,87,64,93,48,95,35,17,36,39,34,41,39,52,53,67,46,59,58,56,36,62,69,53,45,51,68,71,68,55,66,44,41,34,35,39,38,40,44,43,61,82,70,50,36,47,66,62,61,100,52,48,72,58,52,42,50,52,52,35,44,75,76,28,31,38,83,73,48,75,47,78,63,99,52,40,32,41,40,33,27,36,56,39,66,69,59,41,50,50,50,56,48,51,52,51,53,50,57,48,51,52,50,54,49,54,52,48,52,57,48,51,53,50,50,52,52,50,51,55,53,47,55,51,48,51,56,48,48,55,53,48,51,53,52,47,52,52,49,50,50,49,50,52,53,50,50,51,50,48,51,49,51,49,52,49,51,52,47,53,43,48,53,47,51,49,50,45,50,49,45,52,48,51,45,51,51,44,48,53,48,45,52,48,46,49,52,48,42,50,50,45,48,53,49,42,52,50,47,44,52,51,42,53,52,46,44,50,50,47,48,51,47,47,48,50,48,50,49,47,44,52,48,50,52,50,44,46,58,47,45,54,58,42,50,54,49,48,51,52,43,51,54,48,46,53,53,47,50,50,51,48,50,52,53,49,54,51,50,48,56,50,49,55,51,47,53,51,53,49,51,53,50,51,52,52,48,51,52,50,50,50,53,51,48,52,52,48,46,53,55,48,48,56,55,45,50,56,49,46,54,57,44,52,56,51,51,52,53,53,48,54,57,50,50,56,59,45,58,60,54,48,60,59,49,52,65,52,53,75,69,47,55,81,64,48,56,67,52,55,67,70,42,66,74,66,49,83,84,75,74,87,90,85,89,91,87,89,86,90,83,84,134